Protein AF-A0A665WHT4-F1 (afdb_monomer)

Solvent-accessible surface area (backbone atoms only — not comparable to full-atom values): 26003 Å² total; per-residue (Å²): 134,84,77,99,67,79,66,64,44,34,15,38,37,31,36,55,84,55,24,42,38,36,54,53,29,36,43,75,69,62,29,48,39,32,32,28,50,95,49,68,68,47,39,48,63,42,37,78,73,70,33,46,71,47,99,35,46,19,57,27,22,62,71,22,56,36,34,41,33,38,43,93,36,52,70,51,49,50,40,48,38,71,34,98,56,4,23,72,77,37,49,44,70,70,20,39,38,35,36,36,31,70,48,54,36,69,54,47,40,53,49,28,62,56,30,45,76,58,45,21,46,46,28,28,32,20,66,43,65,58,47,72,18,22,67,68,28,48,16,35,32,29,28,4,25,57,75,91,50,43,64,72,48,44,68,59,50,53,46,29,14,71,39,78,42,84,51,51,51,56,20,34,5,29,49,53,50,50,53,53,50,51,54,49,51,54,45,38,52,55,39,49,53,52,51,54,51,41,45,76,73,72,44,56,64,53,62,51,43,51,51,31,56,76,42,94,72,48,44,66,32,49,70,74,46,44,72,54,60,78,57,50,81,99,35,28,35,57,50,88,52,50,89,47,90,47,67,70,62,52,49,53,52,52,52,54,46,62,76,55,47,87,70,66,63,70,78,47,72,85,79,51,82,85,58,51,77,62,56,50,51,54,46,47,50,70,73,57,71,66,74,69,92,54,61,67,62,56,49,50,50,54,52,49,52,51,51,50,50,53,51,51,49,52,50,52,51,53,35,63,77,64,73,57,60,71,67,58,59,51,52,54,51,52,51,54,49,51,60,75,74,65,70,76,83,79,86,85,75,88,81,83,90,77,87,88,86,89,85,88,81,89,80,91,88,84,88,84,90,82,89,82,83,89,79,89,87,85,89,86,90,89,87,90,86,84,90,84,84,89,80,91,86,87,78,90,80,89,81,83,88,84,87,86,80,85,79,86,80,82,87,79,86,82,81,83,77,82,89,75,89,75,83,88,81,92,79,89,81,88,87,89,78,137

Mean predicted aligned error: 18.07 Å

Nearest PDB structures (foldseek):
  2gf2-assembly1_A  TM=9.333E-01  e=9.240E-42  Homo sapiens
  1vpd-assembly1_A  TM=9.493E-01  e=4.230E-26  Salmonella enterica subsp. enterica serovar Typhimurium
  5xvh-assembly1_A-2  TM=9.057E-01  e=2.982E-26  Pyrobaculum calidifontis JCM 11548
  3pef-assembly2_G  TM=9.143E-01  e=1.315E-24  Geobacter metallireducens
  3pdu-assembly1_A  TM=9.213E-01  e=2.646E-24  Geobacter sulfurreducens

Secondary structure (DSSP, 8-state):
-----S---EEEE--TTTHHHHHHHHHHTT--EEEE-S-HHHHHHHHTTTPEE-S-HHHHHHH-SEEEE--SSHHHHHHHHHSTT-GGGTPPTT-EEEE-S---HHHHHHHHHHHHHTT-EEEE--EESHHHHHHTT-EEEEEES-HHHHHHHHHHHTTTEEEEEEEESTTHHHHHHHHHHHHHHHHHHHHHHHHHHHHHTT--HHHHHHHHHTSTT--HHHHTS-SSTTSSSSSGGGTTTTTS--HHHHHHHHHHHHHHGGGTTGGGTTT-SSSHHHHHHHHHHHHHSSSS--HHHHHHHHHHHHHHHHHHHHHHHHHHHTT--HHHHHHHHHHHHHHHH--PPPP-PPPPP---------------------------------------------------PPPPPPPPPPPPPP----------------

Foldseek 3Di:
DDDPPDQAEEEEEDQPLQRVLLQLLCVVVPHAYEYEYPDVVSQVVSVVSPHHYDHALCVSQQRGLEYEYADQELVVVCCQDPNPRHNLVNHAAAREYEYQYQYFLVSQVVSQVSQVVRNYFYKYWHWDDASVLQNVLAIATEIAGDPVCLVVVVVSSSSRHPHYDYQYHRSSRSVVVLVVLVVVVLLLVVLVVQLVVCVVVVDDSLVSLVVCCVDPNDDCCSPPAPCDAPNDPPHCNVVVNPSHCDLVNSLVSLVSVVVVCVPVPPVCPPPPPPVPPVVVVSCCCSPPVRPDDCPVVVVVVVVVVVVVVVVLVVVVVVCVVVVDDPPVNVVVVVVVVCVVPPDDDDDDDDDDDDDDDDDDDDDDDDDDDDDDDDDDDDDDDDDDDDDDDDDDDDDDDDDDDDDDDDDDDDDDDDDDDDDDDDDDDDDDDDDDDD

Sequence (434 aa):
MRSMASKTPVGFVGLGNMGSPMAKNLLKNGYPVIATDVFPESCKELQETGAQVVDSPAEVAEKADRIITMLPSSPNVKEVYTGPNGILKKVKKGTLLIDSSTIDPAVSKEMAIAAEKMGAVFMDAPVSGGVGAANMAKLTFMVGGVEEEYHAAQELLTCMGANVVYCGQVGTGQAAKICNNMLLAIGMIGTAETMNLGIRLGLDPKLLAKILNMSSGRCWSSDTYNPVPGVMEGVPSANNYQGGFGTTLMAKVLSLINMLICFCIELTEQKVKEVIPHLFCIRLSVYYFLPLGVDTYLLQFYQGLRNLIHMLLNILISSLIKGAHIFYALLLFLSVFRILVWHKPLPLTPRHPSLWVPSPTRSSESCAPVATLTRTSHLSSNSYVRRKDSERGGSTADCDFVIHTPQPHTPVPLIPLCSGETKALLSGTDPRTN

Structure (mmCIF, N/CA/C/O backbone):
data_AF-A0A665WHT4-F1
#
_entry.id   AF-A0A665WHT4-F1
#
loop_
_atom_site.group_PDB
_atom_site.id
_atom_site.type_symbol
_atom_site.label_atom_id
_atom_site.label_alt_id
_atom_site.label_comp_id
_atom_site.label_asym_id
_atom_site.label_entity_id
_atom_site.label_seq_id
_atom_site.pdbx_PDB_ins_code
_atom_site.Cartn_x
_atom_site.Cartn_y
_atom_site.Cartn_z
_atom_site.occupancy
_atom_site.B_iso_or_equiv
_atom_site.auth_seq_id
_atom_site.auth_comp_id
_atom_site.auth_asym_id
_atom_site.auth_atom_id
_atom_site.pdbx_PDB_model_num
ATOM 1 N N . MET A 1 1 ? -23.128 -11.433 10.195 1.00 41.31 1 MET A N 1
ATOM 2 C CA . MET A 1 1 ? -23.153 -10.332 9.204 1.00 41.31 1 MET A CA 1
ATOM 3 C C . MET A 1 1 ? -23.229 -9.003 9.935 1.00 41.31 1 MET A C 1
ATOM 5 O O . MET A 1 1 ? -24.019 -8.894 10.866 1.00 41.31 1 MET A O 1
ATOM 9 N N . ARG A 1 2 ? -22.413 -8.020 9.539 1.00 51.44 2 ARG A N 1
ATOM 10 C CA . ARG A 1 2 ? -22.506 -6.630 10.020 1.00 51.44 2 ARG A CA 1
ATOM 11 C C . ARG A 1 2 ? -23.643 -5.924 9.251 1.00 51.44 2 ARG A C 1
ATOM 13 O O . ARG A 1 2 ? -23.875 -6.254 8.092 1.00 51.44 2 ARG A O 1
ATOM 20 N N . SER A 1 3 ? -24.383 -5.016 9.889 1.00 39.59 3 SER A N 1
ATOM 21 C CA . SER A 1 3 ? -25.526 -4.332 9.254 1.00 39.59 3 SER A CA 1
ATOM 22 C C . SER A 1 3 ? -25.063 -3.199 8.330 1.00 39.59 3 SER A C 1
ATOM 24 O O . SER A 1 3 ? -24.211 -2.408 8.727 1.00 39.59 3 SER A O 1
ATOM 26 N N . MET A 1 4 ? -25.654 -3.073 7.136 1.00 45.88 4 MET A N 1
ATOM 27 C CA . MET A 1 4 ? -25.395 -1.962 6.202 1.00 45.88 4 MET A CA 1
ATOM 28 C C . MET A 1 4 ? -26.154 -0.685 6.617 1.00 45.88 4 MET A C 1
ATOM 30 O O . MET A 1 4 ? -26.998 -0.180 5.879 1.00 45.88 4 MET A O 1
ATOM 34 N N . ALA A 1 5 ? -25.882 -0.175 7.820 1.00 43.62 5 ALA A N 1
ATOM 35 C CA . ALA A 1 5 ? -26.559 0.985 8.396 1.00 43.62 5 ALA A CA 1
ATOM 36 C C . ALA A 1 5 ? -25.552 2.015 8.933 1.00 43.62 5 ALA A C 1
ATOM 38 O O . ALA A 1 5 ? -24.875 1.771 9.928 1.00 43.62 5 ALA A O 1
ATOM 39 N N . SER A 1 6 ? -25.526 3.193 8.295 1.00 56.97 6 SER A N 1
ATOM 40 C CA . SER A 1 6 ? -24.549 4.279 8.491 1.00 56.97 6 SER A CA 1
ATOM 41 C C . SER A 1 6 ? -23.102 3.929 8.108 1.00 56.97 6 SER A C 1
ATOM 43 O O . SER A 1 6 ? -22.608 2.831 8.354 1.00 56.97 6 SER A O 1
ATOM 45 N N . LYS A 1 7 ? -22.386 4.892 7.517 1.00 79.44 7 LYS A N 1
ATOM 46 C CA . LYS A 1 7 ? -20.945 4.763 7.259 1.00 79.44 7 LYS A CA 1
ATOM 47 C C . LYS A 1 7 ? -20.186 5.092 8.539 1.00 79.44 7 LYS A C 1
ATOM 49 O O . LYS A 1 7 ? -19.908 6.250 8.836 1.00 79.44 7 LYS A O 1
ATOM 54 N N . THR A 1 8 ? -19.902 4.051 9.318 1.00 88.88 8 THR A N 1
ATOM 55 C CA . THR A 1 8 ? -19.119 4.139 10.558 1.00 88.88 8 THR A CA 1
ATOM 56 C C . THR A 1 8 ? -17.727 4.729 10.301 1.00 88.88 8 THR A C 1
ATOM 58 O O . THR A 1 8 ? -17.172 4.474 9.227 1.00 88.88 8 THR A O 1
ATOM 61 N N . PRO A 1 9 ? -17.122 5.440 11.271 1.00 95.19 9 PRO A N 1
ATOM 62 C CA . PRO A 1 9 ? -15.768 5.960 11.125 1.00 95.19 9 PRO A CA 1
ATOM 63 C C . PRO A 1 9 ? -14.744 4.867 10.798 1.00 95.19 9 PRO A C 1
ATOM 65 O O . PRO A 1 9 ? -14.739 3.800 11.419 1.00 95.19 9 PRO A O 1
ATOM 68 N N . VAL A 1 10 ? -13.872 5.152 9.833 1.00 98.19 10 VAL A N 1
ATOM 69 C CA . VAL A 1 10 ? -12.761 4.288 9.425 1.00 98.19 10 VAL A CA 1
ATOM 70 C C . VAL A 1 10 ? -11.460 4.868 9.967 1.00 98.19 10 VAL A C 1
ATOM 72 O O . VAL A 1 10 ? -11.139 6.035 9.746 1.00 98.19 10 VAL A O 1
ATOM 75 N N . GLY A 1 11 ? -10.709 4.041 10.684 1.00 98.62 11 GLY A N 1
ATOM 76 C CA . GLY A 1 11 ? -9.385 4.369 11.182 1.00 98.62 11 GLY A CA 1
ATOM 77 C C . GLY A 1 11 ? -8.333 4.275 10.081 1.00 98.62 11 GLY A C 1
ATOM 78 O O . GLY A 1 11 ? -8.368 3.334 9.288 1.00 98.62 11 GLY A O 1
ATOM 79 N N . PHE A 1 12 ? -7.376 5.201 10.039 1.00 98.81 12 PHE A N 1
ATOM 80 C CA . PHE A 1 12 ? -6.271 5.157 9.077 1.00 98.81 12 PHE A CA 1
ATOM 81 C C . PHE A 1 12 ? -4.930 5.515 9.733 1.00 98.81 12 PHE A C 1
ATOM 83 O O . PHE A 1 12 ? -4.786 6.596 10.299 1.00 98.81 12 PHE A O 1
ATOM 90 N N . VAL A 1 13 ? -3.935 4.628 9.652 1.00 98.75 13 VAL A N 1
ATOM 91 C CA . VAL A 1 13 ? -2.595 4.866 10.219 1.00 98.75 13 VAL A CA 1
ATOM 92 C C . VAL A 1 13 ? -1.529 4.764 9.133 1.00 98.75 13 VAL A C 1
ATOM 94 O O . VAL A 1 13 ? -1.385 3.720 8.493 1.00 98.75 13 VAL A O 1
ATOM 97 N N . GLY A 1 14 ? -0.761 5.839 8.953 1.00 98.25 14 GLY A N 1
ATOM 98 C CA . GLY A 1 14 ? 0.201 5.981 7.858 1.00 98.25 14 GLY A CA 1
ATOM 99 C C . GLY A 1 14 ? -0.382 6.790 6.699 1.00 98.25 14 GLY A C 1
ATOM 100 O O . GLY A 1 14 ? -1.218 6.293 5.952 1.00 98.25 14 GLY A O 1
ATOM 101 N N . LEU A 1 15 ? 0.063 8.036 6.535 1.00 97.69 15 LEU A N 1
ATOM 102 C CA . LEU A 1 15 ? -0.468 9.045 5.610 1.00 97.69 15 LEU A CA 1
ATOM 103 C C . LEU A 1 15 ? 0.541 9.510 4.547 1.00 97.69 15 LEU A C 1
ATOM 105 O O . LEU A 1 15 ? 0.250 10.437 3.797 1.00 97.69 15 LEU A O 1
ATOM 109 N N . GLY A 1 16 ? 1.688 8.839 4.408 1.00 94.12 16 GLY A N 1
ATOM 110 C CA . GLY A 1 16 ? 2.627 9.079 3.302 1.00 94.12 16 GLY A CA 1
ATOM 111 C C . GLY A 1 16 ? 2.043 8.778 1.907 1.00 94.12 16 GLY A C 1
ATOM 112 O O . GLY A 1 16 ? 0.859 8.483 1.759 1.00 94.12 16 GLY A O 1
ATOM 113 N N . ASN A 1 17 ? 2.894 8.780 0.871 1.00 91.88 17 ASN A N 1
ATOM 114 C CA . ASN A 1 17 ? 2.547 8.780 -0.569 1.00 91.88 17 ASN A CA 1
ATOM 115 C C . ASN A 1 17 ? 1.418 7.835 -1.049 1.00 91.88 17 ASN A C 1
ATOM 117 O O . ASN A 1 17 ? 0.812 8.100 -2.083 1.00 91.88 17 ASN A O 1
ATOM 121 N N . MET A 1 18 ? 1.158 6.722 -0.356 1.00 94.94 18 MET A N 1
ATOM 122 C CA . MET A 1 18 ? 0.030 5.822 -0.647 1.00 94.94 18 MET A CA 1
ATOM 123 C C . MET A 1 18 ? -1.160 6.024 0.306 1.00 94.94 18 MET A C 1
ATOM 125 O O . MET A 1 18 ? -2.305 5.908 -0.117 1.00 94.94 18 MET A O 1
ATOM 129 N N . GLY A 1 19 ? -0.896 6.333 1.578 1.00 97.31 19 GLY A N 1
ATOM 130 C CA . GLY A 1 19 ? -1.892 6.437 2.642 1.00 97.31 19 GLY A CA 1
ATOM 131 C C . GLY A 1 19 ? -2.782 7.676 2.543 1.00 97.31 19 GLY A C 1
ATOM 132 O O . GLY A 1 19 ? -4.001 7.532 2.554 1.00 97.31 19 GLY A O 1
ATOM 133 N N . SER A 1 20 ? -2.207 8.874 2.351 1.00 96.94 20 SER A N 1
ATOM 134 C CA . SER A 1 20 ? -2.980 10.116 2.143 1.00 96.94 20 SER A CA 1
ATOM 135 C C . SER A 1 20 ? -4.025 9.979 1.017 1.00 96.94 20 SER A C 1
ATOM 137 O O . SER A 1 20 ? -5.212 10.184 1.288 1.00 96.94 20 SER A O 1
ATOM 139 N N . PRO A 1 21 ? -3.682 9.555 -0.220 1.00 97.62 21 PRO A N 1
ATOM 140 C CA . PRO A 1 21 ? -4.686 9.414 -1.275 1.00 97.62 21 PRO A CA 1
ATOM 141 C C . PRO A 1 21 ? -5.692 8.277 -1.033 1.00 97.62 21 PRO A C 1
ATOM 143 O O . PRO A 1 21 ? -6.858 8.425 -1.400 1.00 97.62 21 PRO A O 1
ATOM 146 N N . MET A 1 22 ? -5.293 7.182 -0.373 1.00 98.44 22 MET A N 1
ATOM 147 C CA . MET A 1 22 ? -6.218 6.128 0.068 1.00 98.44 22 MET A CA 1
ATOM 148 C C . MET A 1 22 ? -7.264 6.679 1.055 1.00 98.44 22 MET A C 1
ATOM 150 O O . MET A 1 22 ? -8.465 6.573 0.799 1.00 98.44 22 MET A O 1
ATOM 154 N N . ALA A 1 23 ? -6.828 7.367 2.114 1.00 98.38 23 ALA A N 1
ATOM 155 C CA . ALA A 1 23 ? -7.702 8.011 3.094 1.00 98.38 23 ALA A CA 1
ATOM 156 C C . ALA A 1 23 ? -8.627 9.070 2.458 1.00 98.38 23 ALA A C 1
ATOM 158 O O . ALA A 1 23 ? -9.831 9.091 2.724 1.00 98.38 23 ALA A O 1
ATOM 159 N N . LYS A 1 24 ? -8.110 9.892 1.533 1.00 98.25 24 LYS A N 1
ATOM 160 C CA . LYS A 1 24 ? -8.918 10.868 0.776 1.00 98.25 24 LYS A CA 1
ATOM 161 C C . LYS A 1 24 ? -10.000 10.212 -0.081 1.00 98.25 24 LYS A C 1
ATOM 163 O O . LYS A 1 24 ? -11.053 10.811 -0.282 1.00 98.25 24 LYS A O 1
ATOM 168 N N . ASN A 1 25 ? -9.793 8.994 -0.578 1.00 98.31 25 ASN A N 1
ATOM 169 C CA . ASN A 1 25 ? -10.828 8.285 -1.334 1.00 98.31 25 ASN A CA 1
ATOM 170 C C . ASN A 1 25 ? -11.925 7.694 -0.437 1.00 98.31 25 ASN A C 1
ATOM 172 O O . ASN A 1 25 ? -13.079 7.657 -0.861 1.00 98.31 25 ASN A O 1
ATOM 176 N N . LEU A 1 26 ? -11.616 7.320 0.809 1.00 97.94 26 LEU A N 1
ATOM 177 C CA . LEU A 1 26 ? -12.635 6.961 1.805 1.00 97.94 26 LEU A CA 1
ATOM 178 C C . LEU A 1 26 ? -13.527 8.170 2.141 1.00 97.94 26 LEU A C 1
ATOM 180 O O . LEU A 1 26 ? -14.752 8.043 2.102 1.00 97.94 26 LEU A O 1
ATOM 184 N N . LEU A 1 27 ? -12.926 9.353 2.341 1.00 97.25 27 LEU A N 1
ATOM 185 C CA . LEU A 1 27 ? -13.649 10.622 2.526 1.00 97.25 27 LEU A CA 1
ATOM 186 C C . LEU A 1 27 ? -14.551 10.960 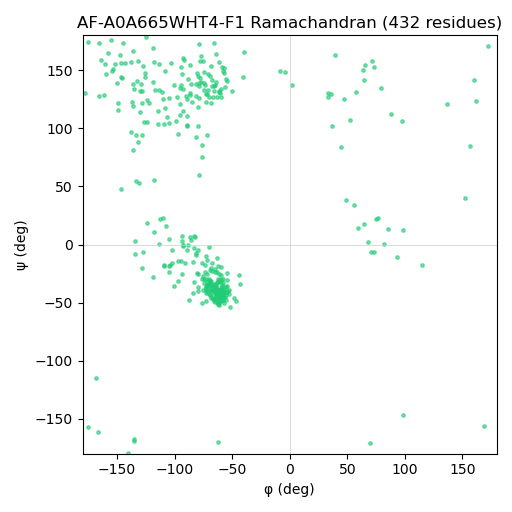1.325 1.00 97.25 27 LEU A C 1
ATOM 188 O O . LEU A 1 27 ? -15.736 11.227 1.510 1.00 97.25 27 LEU A O 1
ATOM 192 N N . LYS A 1 28 ? -14.040 10.874 0.083 1.00 96.75 28 LYS A N 1
ATOM 193 C CA . LYS A 1 28 ? -14.849 11.059 -1.148 1.00 96.75 28 LYS A CA 1
ATOM 194 C C . LYS A 1 28 ? -16.023 10.078 -1.240 1.00 96.75 28 LYS A C 1
ATOM 196 O O . LYS A 1 28 ? -17.073 10.427 -1.766 1.00 96.75 28 LYS A O 1
ATOM 201 N N . ASN A 1 29 ? -15.853 8.857 -0.729 1.00 96.06 29 ASN A N 1
ATOM 202 C CA . ASN A 1 29 ? -16.910 7.848 -0.644 1.00 96.06 29 ASN A CA 1
ATOM 203 C C . ASN A 1 29 ? -17.836 8.037 0.576 1.00 96.06 29 ASN A C 1
ATOM 205 O O . ASN A 1 29 ? -18.699 7.192 0.815 1.00 96.06 29 ASN A O 1
ATOM 209 N N . GLY A 1 30 ? -17.702 9.123 1.341 1.00 95.06 30 GLY A N 1
ATOM 210 C CA . GLY A 1 30 ? -18.584 9.458 2.460 1.00 95.06 30 GLY A CA 1
ATOM 211 C C . GLY A 1 30 ? -18.364 8.624 3.724 1.00 95.06 30 GLY A C 1
ATOM 212 O O . GLY A 1 30 ? -19.286 8.510 4.528 1.00 95.06 30 GLY A O 1
ATOM 213 N N . TYR A 1 31 ? -17.184 8.022 3.905 1.00 96.81 31 TYR A N 1
ATOM 214 C CA . TYR A 1 31 ? -16.775 7.490 5.206 1.00 96.81 31 TYR A CA 1
ATOM 215 C C . TYR A 1 31 ? -16.104 8.598 6.026 1.00 96.81 31 TYR A C 1
ATOM 217 O O . TYR A 1 31 ? -15.158 9.211 5.525 1.00 96.81 31 TYR A O 1
ATOM 225 N N . PRO A 1 32 ? -16.513 8.839 7.284 1.00 97.25 32 PRO A N 1
ATOM 226 C CA . PRO A 1 32 ? -15.716 9.629 8.213 1.00 97.25 32 PRO A CA 1
ATOM 227 C C . PRO A 1 32 ? -14.368 8.931 8.428 1.00 97.25 32 PRO A C 1
ATOM 229 O O . PRO A 1 32 ? -14.339 7.728 8.689 1.00 97.25 32 PRO A O 1
ATOM 232 N N . VAL A 1 33 ? -13.259 9.663 8.331 1.00 98.44 33 VAL A N 1
ATOM 233 C CA . VAL A 1 33 ? -11.914 9.108 8.552 1.00 98.44 33 VAL A CA 1
ATOM 234 C C . VAL A 1 33 ? -11.318 9.678 9.833 1.00 98.44 33 VAL A C 1
ATOM 236 O O . VAL A 1 33 ? -11.328 10.893 10.034 1.00 98.44 33 VAL A O 1
ATOM 239 N N . ILE A 1 34 ? -10.784 8.793 10.677 1.00 98.62 34 ILE A N 1
ATOM 240 C CA . ILE A 1 34 ? -10.031 9.130 11.890 1.00 98.62 34 ILE A CA 1
ATOM 241 C C . ILE A 1 34 ? -8.595 8.656 11.680 1.00 98.62 34 ILE A C 1
ATOM 243 O O . ILE A 1 34 ? -8.360 7.458 11.535 1.00 98.62 34 ILE A O 1
ATOM 247 N N . ALA A 1 35 ? -7.641 9.579 11.618 1.00 98.50 35 ALA A N 1
ATOM 248 C CA . ALA A 1 35 ? -6.310 9.294 11.103 1.00 98.50 35 ALA A CA 1
ATOM 249 C C . ALA A 1 35 ? -5.163 9.788 11.987 1.00 98.50 35 ALA A C 1
ATOM 251 O O . ALA A 1 35 ? -5.312 10.716 12.781 1.00 98.50 35 ALA A O 1
ATOM 252 N N . THR A 1 36 ? -3.999 9.165 11.807 1.00 98.62 36 THR A N 1
ATOM 253 C CA . THR A 1 36 ? -2.747 9.559 12.459 1.00 98.62 36 THR A CA 1
ATOM 254 C C . THR A 1 36 ? -1.529 9.125 11.632 1.00 98.62 36 THR A C 1
ATOM 256 O O . THR A 1 36 ? -1.559 8.116 10.919 1.00 98.62 36 THR A O 1
ATOM 259 N N . ASP A 1 37 ? -0.453 9.895 11.731 1.00 98.38 37 ASP A N 1
ATOM 260 C CA . ASP A 1 37 ? 0.875 9.623 11.186 1.00 98.38 37 ASP A CA 1
ATOM 261 C C . ASP A 1 37 ? 1.928 10.239 12.125 1.00 98.38 37 ASP A C 1
ATOM 263 O O . ASP A 1 37 ? 1.613 11.094 12.953 1.00 98.38 37 ASP A O 1
ATOM 267 N N . VAL A 1 38 ? 3.183 9.809 12.001 1.00 96.50 38 VAL A N 1
ATOM 268 C CA . VAL A 1 38 ? 4.322 10.369 12.742 1.00 96.50 38 VAL A CA 1
ATOM 269 C C . VAL A 1 38 ? 4.795 11.721 12.185 1.00 96.50 38 VAL A C 1
ATOM 271 O O . VAL A 1 38 ? 5.523 12.428 12.876 1.00 96.50 38 VAL A O 1
ATOM 274 N N . PHE A 1 39 ? 4.388 12.080 10.962 1.00 95.25 39 PHE A N 1
ATOM 275 C CA . PHE A 1 39 ? 4.673 13.346 10.283 1.00 95.25 39 PHE A CA 1
ATOM 276 C C . PHE A 1 39 ? 3.481 14.322 10.412 1.00 95.25 39 PHE A C 1
ATOM 278 O O . PHE A 1 39 ? 2.453 14.130 9.747 1.00 95.25 39 PHE A O 1
ATOM 285 N N . PRO A 1 40 ? 3.573 15.384 11.246 1.00 94.75 40 PRO A N 1
ATOM 286 C CA . PRO A 1 40 ? 2.467 16.320 11.485 1.00 94.75 40 PRO A CA 1
ATOM 287 C C . PRO A 1 40 ? 1.948 17.018 10.221 1.00 94.75 40 PRO A C 1
ATOM 289 O O . PRO A 1 40 ? 0.764 17.347 10.132 1.00 94.75 40 PRO A O 1
ATOM 292 N N . GLU A 1 41 ? 2.808 17.223 9.224 1.00 95.38 41 GLU A N 1
ATOM 293 C CA . GLU A 1 41 ? 2.459 17.788 7.924 1.00 95.38 41 GLU A CA 1
ATOM 294 C C . GLU A 1 41 ? 1.480 16.899 7.139 1.00 95.38 41 GLU A C 1
ATOM 296 O O . GLU A 1 41 ? 0.508 17.412 6.583 1.00 95.38 41 GLU A O 1
ATOM 301 N N . SER A 1 42 ? 1.658 15.572 7.165 1.00 95.00 42 SER A N 1
ATOM 302 C CA . SER A 1 42 ? 0.753 14.619 6.505 1.00 95.00 42 SER A CA 1
ATOM 303 C C . SER A 1 42 ? -0.598 14.530 7.219 1.00 95.00 42 SER A C 1
ATOM 305 O O . SER A 1 42 ? -1.640 14.425 6.570 1.00 95.00 42 SER A O 1
ATOM 307 N N . CYS A 1 43 ? -0.599 14.647 8.551 1.00 96.88 43 CYS A N 1
ATOM 308 C CA . CYS A 1 43 ? -1.823 14.796 9.337 1.00 96.88 43 CYS A CA 1
ATOM 309 C C . CYS A 1 43 ? -2.586 16.078 8.964 1.00 96.88 43 CYS A C 1
ATOM 311 O O . CYS A 1 43 ? -3.784 16.013 8.684 1.00 96.88 43 CYS A O 1
ATOM 313 N N . LYS A 1 44 ? -1.903 17.230 8.900 1.00 95.94 44 LYS A N 1
ATOM 314 C CA . LYS A 1 44 ? -2.512 18.523 8.542 1.00 95.94 44 LYS A CA 1
ATOM 315 C C . LYS A 1 44 ? -3.123 18.508 7.137 1.00 95.94 44 LYS A C 1
ATOM 317 O O . LYS A 1 44 ? -4.264 18.928 6.971 1.00 95.94 44 LYS A O 1
ATOM 322 N N . GLU A 1 45 ? -2.404 17.975 6.148 1.00 94.00 45 GLU A N 1
ATOM 323 C CA . GLU A 1 45 ? -2.882 17.864 4.760 1.00 94.00 45 GLU A CA 1
ATOM 324 C C . GLU A 1 45 ? -4.175 17.031 4.648 1.00 94.00 45 GLU A C 1
ATOM 326 O O . GLU A 1 45 ? -5.047 17.330 3.829 1.00 94.00 45 GLU A O 1
ATOM 331 N N . LEU A 1 46 ? -4.332 15.988 5.473 1.00 96.12 46 LEU A N 1
ATOM 332 C CA . LEU A 1 46 ? -5.562 15.196 5.504 1.00 96.12 46 LEU A CA 1
ATOM 333 C C . LEU A 1 46 ? -6.678 15.880 6.315 1.00 96.12 46 LEU A C 1
ATOM 335 O O . LEU A 1 46 ? -7.844 15.819 5.914 1.00 96.12 46 LEU A O 1
ATOM 339 N N . GLN A 1 47 ? -6.342 16.570 7.409 1.00 96.56 47 GLN A N 1
ATOM 340 C CA . GLN A 1 47 ? -7.300 17.344 8.208 1.00 96.56 47 GLN A CA 1
ATOM 341 C C . GLN A 1 47 ? -7.992 18.427 7.369 1.00 96.56 47 GLN A C 1
ATOM 343 O O . GLN A 1 47 ? -9.209 18.583 7.442 1.00 96.56 47 GLN A O 1
ATOM 348 N N . GLU A 1 48 ? -7.243 19.104 6.494 1.00 95.69 48 GLU A N 1
ATOM 349 C CA . GLU A 1 48 ? -7.769 20.081 5.528 1.00 95.69 48 GLU A CA 1
ATOM 350 C C . GLU A 1 48 ? -8.750 19.470 4.508 1.00 95.69 48 GLU A C 1
ATOM 352 O O . GLU A 1 48 ? -9.552 20.192 3.920 1.00 95.69 48 GLU A O 1
ATOM 357 N N . THR A 1 49 ? -8.753 18.141 4.336 1.00 93.69 49 THR A N 1
ATOM 358 C CA . THR A 1 49 ? -9.752 17.416 3.524 1.00 93.69 49 THR A CA 1
ATOM 359 C C . THR A 1 49 ? -10.950 16.879 4.318 1.00 93.69 49 THR A C 1
ATOM 361 O O . THR A 1 49 ? -11.821 16.236 3.735 1.00 93.69 49 THR A O 1
ATOM 364 N N . GLY A 1 50 ? -11.032 17.155 5.626 1.00 94.75 50 GLY A N 1
ATOM 365 C CA . GLY A 1 50 ? -12.168 16.789 6.481 1.00 94.75 50 GLY A CA 1
ATOM 366 C C . GLY A 1 50 ? -11.995 15.513 7.315 1.00 94.75 50 GLY A C 1
ATOM 367 O O . GLY A 1 50 ? -12.975 15.035 7.885 1.00 94.75 50 GLY A O 1
ATOM 368 N N . ALA A 1 51 ? -10.784 14.954 7.418 1.00 97.12 51 ALA A N 1
ATOM 369 C CA . ALA A 1 51 ? -10.507 13.894 8.392 1.00 97.12 51 ALA A CA 1
ATOM 370 C C . ALA A 1 51 ? -10.398 14.443 9.824 1.00 97.12 51 ALA A C 1
ATOM 372 O O . ALA A 1 51 ? -9.886 15.541 10.052 1.00 97.12 51 ALA A O 1
ATOM 373 N N . GLN A 1 52 ? -10.783 13.629 10.806 1.00 98.00 52 GLN A N 1
ATOM 374 C CA . GLN A 1 52 ? -10.372 13.837 12.190 1.00 98.00 52 GLN A CA 1
ATOM 375 C C . GLN A 1 52 ? -8.936 13.326 12.364 1.00 98.00 52 GLN A C 1
ATOM 377 O O . GLN A 1 52 ? -8.656 12.166 12.075 1.00 98.00 52 GLN A O 1
ATOM 382 N N . VAL A 1 53 ? -8.036 14.165 12.873 1.00 98.12 53 VAL A N 1
ATOM 383 C CA . VAL A 1 53 ? -6.684 13.750 13.287 1.00 98.12 53 VAL A CA 1
ATOM 384 C C . VAL A 1 53 ? -6.676 13.412 14.779 1.00 98.12 53 VAL A C 1
ATOM 386 O O . VAL A 1 53 ? -7.423 14.014 15.554 1.00 98.12 53 VAL A O 1
ATOM 389 N N . VAL A 1 54 ? -5.853 12.437 15.170 1.00 98.25 54 VAL A N 1
ATOM 390 C CA . VAL A 1 54 ? -5.592 12.042 16.565 1.00 98.25 54 VAL A CA 1
ATOM 391 C C . VAL A 1 54 ? -4.102 11.765 16.782 1.00 98.25 54 VAL A C 1
ATOM 393 O O . VAL A 1 54 ? -3.386 11.436 15.834 1.00 98.25 54 VAL A O 1
ATOM 396 N N . ASP A 1 55 ? -3.637 11.851 18.027 1.00 96.62 55 ASP A N 1
ATOM 397 C CA . ASP A 1 55 ? -2.200 11.864 18.345 1.00 96.62 55 ASP A CA 1
ATOM 398 C C . ASP A 1 55 ? -1.557 10.463 18.383 1.00 96.62 55 ASP A C 1
ATOM 400 O O . ASP A 1 55 ? -0.339 10.335 18.516 1.00 96.62 55 ASP A O 1
ATOM 404 N N . SER A 1 56 ? -2.352 9.387 18.286 1.00 98.31 56 SER A N 1
ATOM 405 C CA . SER A 1 56 ? -1.848 8.015 18.422 1.00 98.31 56 SER A CA 1
ATOM 406 C C . SER A 1 56 ? -2.665 6.932 17.688 1.00 98.31 56 SER A C 1
ATOM 408 O O . SER A 1 56 ? -3.892 7.037 17.580 1.00 98.31 56 SER A O 1
ATOM 410 N N . PRO A 1 57 ? -2.033 5.818 17.252 1.00 98.62 57 PRO A N 1
ATOM 411 C CA . PRO A 1 57 ? -2.745 4.649 16.719 1.00 98.62 57 PRO A CA 1
ATOM 412 C C . PRO A 1 57 ? -3.727 4.014 17.717 1.00 98.62 57 PRO A C 1
ATOM 414 O O . PRO A 1 57 ? -4.774 3.504 17.317 1.00 98.62 57 PRO A O 1
ATOM 417 N N . ALA A 1 58 ? -3.429 4.078 19.018 1.00 98.62 58 ALA A N 1
ATOM 418 C CA . ALA A 1 58 ? -4.349 3.674 20.077 1.00 98.62 58 ALA A CA 1
ATOM 419 C C . ALA A 1 58 ? -5.652 4.495 20.060 1.00 98.62 58 ALA A C 1
ATOM 421 O O . ALA A 1 58 ? -6.735 3.930 20.183 1.00 98.62 58 ALA A O 1
ATOM 422 N N . GLU A 1 59 ? -5.594 5.813 19.866 1.00 98.50 59 GLU A N 1
ATOM 423 C CA . GLU A 1 59 ? -6.806 6.637 19.757 1.00 98.50 59 GLU A CA 1
ATOM 424 C C . GLU A 1 59 ? -7.600 6.400 18.473 1.00 98.50 59 GLU A C 1
ATOM 426 O O . GLU A 1 59 ? -8.824 6.529 18.490 1.00 98.50 59 GLU A O 1
ATOM 431 N N . VAL A 1 60 ? -6.939 6.030 17.372 1.00 98.62 60 VAL A N 1
ATOM 432 C CA . VAL A 1 60 ? -7.646 5.552 16.175 1.00 98.62 60 VAL A CA 1
ATOM 433 C C . VAL A 1 60 ? -8.463 4.304 16.531 1.00 98.62 60 VAL A C 1
ATOM 435 O O . VAL A 1 60 ? -9.645 4.230 16.200 1.00 98.62 60 VAL A O 1
ATOM 438 N N . ALA A 1 61 ? -7.874 3.365 17.278 1.00 98.31 61 ALA A N 1
ATOM 439 C CA . ALA A 1 61 ? -8.528 2.123 17.696 1.00 98.31 61 ALA A CA 1
ATOM 440 C C . ALA A 1 61 ? -9.642 2.303 18.743 1.00 98.31 61 ALA A C 1
ATOM 442 O O . ALA A 1 61 ? -10.624 1.564 18.752 1.00 98.31 61 ALA A O 1
ATOM 443 N N . GLU A 1 62 ? -9.533 3.327 19.587 1.00 97.69 62 GLU A N 1
ATOM 444 C CA . GLU A 1 62 ? -10.586 3.739 20.519 1.00 97.69 62 GLU A CA 1
ATOM 445 C C . GLU A 1 62 ? -11.827 4.273 19.784 1.00 97.69 62 GLU A C 1
ATOM 447 O O . GLU A 1 62 ? -12.961 4.046 20.209 1.00 97.69 62 GLU A O 1
ATOM 452 N N . LYS A 1 63 ? -11.626 4.960 18.652 1.00 97.50 63 LYS A N 1
ATOM 453 C CA . LYS A 1 63 ? -12.669 5.738 17.965 1.00 97.50 63 LYS A CA 1
ATOM 454 C C . LYS A 1 63 ? -13.229 5.058 16.700 1.00 97.50 63 LYS A C 1
ATOM 456 O O . LYS A 1 63 ? -14.332 5.408 16.291 1.00 97.50 63 LYS A O 1
ATOM 461 N N . ALA A 1 64 ? -12.545 4.065 16.120 1.00 97.19 64 ALA A N 1
ATOM 462 C CA . ALA A 1 64 ? -12.962 3.375 14.890 1.00 97.19 64 ALA A CA 1
ATOM 463 C C . ALA A 1 64 ? -12.888 1.836 14.980 1.00 97.19 64 ALA A C 1
ATOM 465 O O . ALA A 1 64 ? -11.930 1.272 15.503 1.00 97.19 64 ALA A O 1
ATOM 466 N N . ASP A 1 65 ? -13.885 1.153 14.402 1.00 96.00 65 ASP A N 1
ATOM 467 C CA . ASP A 1 65 ? -14.036 -0.317 14.458 1.00 96.00 65 ASP A CA 1
ATOM 468 C C . ASP A 1 65 ? -13.657 -1.032 13.146 1.00 96.00 65 ASP A C 1
ATOM 470 O O . ASP A 1 65 ? -13.780 -2.253 13.015 1.00 96.00 65 ASP A O 1
ATOM 474 N N . ARG A 1 66 ? -13.155 -0.267 12.175 1.00 97.75 66 ARG A N 1
ATOM 475 C CA . ARG A 1 66 ? -12.527 -0.732 10.934 1.00 97.75 66 ARG A CA 1
ATOM 476 C C . ARG A 1 66 ? -11.281 0.130 10.752 1.00 97.75 66 ARG A C 1
ATOM 478 O O . ARG A 1 66 ? -11.425 1.347 10.691 1.00 97.75 66 ARG A O 1
ATOM 485 N N . ILE A 1 67 ? -10.086 -0.451 10.729 1.00 98.75 67 ILE A N 1
ATOM 486 C CA . ILE A 1 67 ? -8.815 0.291 10.747 1.00 98.75 67 ILE A CA 1
ATOM 487 C C . ILE A 1 67 ? -7.916 -0.210 9.624 1.00 98.75 67 ILE A C 1
ATOM 489 O O . ILE A 1 67 ? -7.728 -1.415 9.474 1.00 98.75 67 ILE A O 1
ATOM 493 N N . ILE A 1 68 ? -7.344 0.717 8.861 1.00 98.88 68 ILE A N 1
ATOM 494 C CA . ILE A 1 68 ? -6.426 0.439 7.759 1.00 98.88 68 ILE A CA 1
ATOM 495 C C . ILE A 1 68 ? -5.036 0.967 8.121 1.00 98.88 68 ILE A C 1
ATOM 497 O O . ILE A 1 68 ? -4.902 2.101 8.586 1.00 98.88 68 ILE A O 1
ATOM 501 N N . THR A 1 69 ? -3.996 0.161 7.908 1.00 98.88 69 THR A N 1
ATOM 502 C CA . THR A 1 69 ? -2.598 0.565 8.125 1.00 98.88 69 THR A CA 1
ATOM 503 C C . THR A 1 69 ? -1.805 0.535 6.821 1.00 98.88 69 THR A C 1
ATOM 505 O O . THR A 1 69 ? -1.893 -0.426 6.061 1.00 98.88 69 THR A O 1
ATOM 508 N N . MET A 1 70 ? -1.041 1.595 6.537 1.00 98.38 70 MET A N 1
ATOM 509 C CA . MET A 1 70 ? -0.263 1.734 5.298 1.00 98.38 70 MET A CA 1
ATOM 510 C C . MET A 1 70 ? 1.151 2.257 5.589 1.00 98.38 70 MET A C 1
ATOM 512 O O . MET A 1 70 ? 1.434 3.450 5.489 1.00 98.38 70 MET A O 1
ATOM 516 N N . LEU A 1 71 ? 2.042 1.348 5.995 1.00 97.75 71 LEU A N 1
ATOM 517 C CA . LEU A 1 71 ? 3.280 1.665 6.711 1.00 97.75 71 LEU A CA 1
ATOM 518 C C . LEU A 1 71 ? 4.559 1.252 5.949 1.00 97.75 71 LEU A C 1
ATOM 520 O O . LEU A 1 71 ? 4.529 0.341 5.114 1.00 97.75 71 LEU A O 1
ATOM 524 N N . PRO A 1 72 ? 5.724 1.878 6.234 1.00 92.81 72 PRO A N 1
ATOM 525 C CA . PRO A 1 72 ? 6.935 1.665 5.434 1.00 92.81 72 PRO A CA 1
ATOM 526 C C . PRO A 1 72 ? 7.572 0.274 5.558 1.00 92.81 72 PRO A C 1
ATOM 528 O O . PRO A 1 72 ? 8.187 -0.198 4.597 1.00 92.81 72 PRO A O 1
ATOM 531 N N . SER A 1 73 ? 7.484 -0.401 6.710 1.00 93.56 73 SER A N 1
ATOM 532 C CA . SER A 1 73 ? 8.201 -1.662 6.969 1.00 93.56 73 SER A CA 1
ATOM 533 C C . SER A 1 73 ? 7.582 -2.516 8.084 1.00 93.56 73 SER A C 1
ATOM 535 O O . SER A 1 73 ? 6.791 -2.022 8.884 1.00 93.56 73 SER A O 1
ATOM 537 N N . SER A 1 74 ? 7.973 -3.794 8.166 1.00 96.00 74 SER A N 1
ATOM 538 C CA . SER A 1 74 ? 7.492 -4.733 9.190 1.00 96.00 74 SER A CA 1
ATOM 539 C C . SER A 1 74 ? 7.753 -4.245 10.630 1.00 96.00 74 SER A C 1
ATOM 541 O O . SER A 1 74 ? 6.838 -4.347 11.443 1.00 96.00 74 SER A O 1
ATOM 543 N N . PRO A 1 75 ? 8.919 -3.647 10.967 1.00 97.06 75 PRO A N 1
ATOM 544 C CA . PRO A 1 75 ? 9.109 -2.942 12.239 1.00 97.06 75 PRO A CA 1
ATOM 545 C C . PRO A 1 75 ? 8.085 -1.830 12.516 1.00 97.06 75 PRO A C 1
ATOM 547 O O . PRO A 1 75 ? 7.600 -1.735 13.640 1.00 97.06 75 PRO A O 1
ATOM 550 N N . ASN A 1 76 ? 7.701 -1.028 11.512 1.00 98.12 76 ASN A N 1
ATOM 551 C CA . ASN A 1 76 ? 6.675 0.007 11.701 1.00 98.12 76 ASN A CA 1
ATOM 552 C C . ASN A 1 76 ? 5.298 -0.605 11.982 1.00 98.12 76 ASN A C 1
ATOM 554 O O . ASN A 1 76 ? 4.588 -0.102 12.846 1.00 98.12 76 ASN A O 1
ATOM 558 N N . VAL A 1 77 ? 4.934 -1.698 11.296 1.00 98.50 77 VAL A N 1
ATOM 559 C CA . VAL A 1 77 ? 3.691 -2.438 11.580 1.00 98.50 77 VAL A CA 1
ATOM 560 C C . VAL A 1 77 ? 3.714 -2.984 13.011 1.00 98.50 77 VAL A C 1
ATOM 562 O O . VAL A 1 77 ? 2.767 -2.761 13.760 1.00 98.50 77 VAL A O 1
ATOM 565 N N . LYS A 1 78 ? 4.812 -3.618 13.446 1.00 98.50 78 LYS A N 1
ATOM 566 C CA . LYS A 1 78 ? 4.930 -4.122 14.825 1.00 98.50 78 LYS A CA 1
ATOM 567 C C . LYS A 1 78 ? 4.763 -3.021 15.872 1.00 98.50 78 LYS A C 1
ATOM 569 O O . LYS A 1 78 ? 4.024 -3.229 16.833 1.00 98.50 78 LYS A O 1
ATOM 574 N N . GLU A 1 79 ? 5.393 -1.863 15.686 1.00 98.38 79 GLU A N 1
ATOM 575 C CA . GLU A 1 79 ? 5.249 -0.725 16.603 1.00 98.38 79 GLU A CA 1
ATOM 576 C C . GLU A 1 79 ? 3.813 -0.174 16.607 1.00 98.38 79 GLU A C 1
ATOM 578 O O . GLU A 1 79 ? 3.194 -0.076 17.664 1.00 98.38 79 GLU A O 1
ATOM 583 N N . VAL A 1 80 ? 3.229 0.088 15.431 1.00 98.62 80 VAL A N 1
ATOM 584 C CA . VAL A 1 80 ? 1.860 0.622 15.308 1.00 98.62 80 VAL A CA 1
ATOM 585 C C . VAL A 1 80 ? 0.802 -0.316 15.894 1.00 98.62 80 VAL A C 1
ATOM 587 O O . VAL A 1 80 ? -0.197 0.167 16.423 1.00 98.62 80 VAL A O 1
ATOM 590 N N . TYR A 1 81 ? 0.996 -1.636 15.852 1.00 98.75 81 TYR A N 1
ATOM 591 C CA . TYR A 1 81 ? 0.056 -2.587 16.452 1.00 98.75 81 TYR A CA 1
ATOM 592 C C . TYR A 1 81 ? 0.344 -2.857 17.936 1.00 98.75 81 TYR A C 1
ATOM 594 O O . TYR A 1 81 ? -0.582 -2.809 18.746 1.00 98.75 81 TYR A O 1
ATOM 602 N N . THR A 1 82 ? 1.597 -3.138 18.311 1.00 98.44 82 THR A N 1
ATOM 603 C CA . THR A 1 82 ? 1.950 -3.706 19.631 1.00 98.44 82 THR A CA 1
ATOM 604 C C . THR A 1 82 ? 2.665 -2.746 20.590 1.00 98.44 82 THR A C 1
ATOM 606 O O . THR A 1 82 ? 2.678 -3.008 21.802 1.00 98.44 82 THR A O 1
ATOM 609 N N . GLY A 1 83 ? 3.226 -1.645 20.075 1.00 97.94 83 GLY A N 1
ATOM 610 C CA . GLY A 1 83 ? 4.014 -0.654 20.814 1.00 97.94 83 GLY A CA 1
ATOM 611 C C . GLY A 1 83 ? 3.212 0.124 21.866 1.00 97.94 83 GLY A C 1
ATOM 612 O O . GLY A 1 83 ? 1.994 -0.049 21.958 1.00 97.94 83 GLY A O 1
ATOM 613 N N . PRO A 1 84 ? 3.848 0.971 22.700 1.00 97.19 84 PRO A N 1
ATOM 614 C CA . PRO A 1 84 ? 3.216 1.584 23.876 1.00 97.19 84 PRO A CA 1
ATOM 615 C C . PRO A 1 84 ? 1.915 2.342 23.582 1.00 97.19 84 PRO A C 1
ATOM 617 O O . PRO A 1 84 ? 0.976 2.239 24.365 1.00 97.19 84 PRO A O 1
ATOM 620 N N . ASN A 1 85 ? 1.839 3.006 22.422 1.00 97.25 85 ASN A N 1
ATOM 621 C CA . ASN A 1 85 ? 0.666 3.744 21.935 1.00 97.25 85 ASN A CA 1
ATOM 622 C C . ASN A 1 85 ? -0.006 3.055 20.724 1.00 97.25 85 ASN A C 1
ATOM 624 O O . ASN A 1 85 ? -0.671 3.710 19.919 1.00 97.25 85 ASN A O 1
ATOM 628 N N . GLY A 1 86 ? 0.204 1.746 20.557 1.00 98.31 86 GLY A N 1
ATOM 629 C CA . GLY A 1 86 ? -0.269 0.969 19.412 1.00 98.31 86 GLY A CA 1
ATOM 630 C C . GLY A 1 86 ? -1.763 0.619 19.443 1.00 98.31 86 GLY A C 1
ATOM 631 O O . GLY A 1 86 ? -2.409 0.626 20.492 1.00 98.31 86 GLY A O 1
ATOM 632 N N . ILE A 1 87 ? -2.301 0.249 18.278 1.00 98.75 87 ILE A N 1
ATOM 633 C CA . ILE A 1 87 ? -3.706 -0.131 18.040 1.00 98.75 87 ILE A CA 1
ATOM 634 C C . ILE A 1 87 ? -4.210 -1.119 19.101 1.00 98.75 87 ILE A C 1
ATOM 636 O O . ILE A 1 87 ? -5.253 -0.897 19.718 1.00 98.75 87 ILE A O 1
ATOM 640 N N . LEU A 1 88 ? -3.451 -2.186 19.379 1.00 98.44 88 LEU A N 1
ATOM 641 C CA . LEU A 1 88 ? -3.885 -3.271 20.265 1.00 98.44 88 LEU A CA 1
ATOM 642 C C . LEU A 1 88 ? -3.970 -2.873 21.753 1.00 98.44 88 LEU A C 1
ATOM 644 O O . LEU A 1 88 ? -4.391 -3.688 22.568 1.00 98.44 88 LEU A O 1
ATOM 648 N N . LYS A 1 89 ? -3.613 -1.636 22.130 1.00 98.19 89 LYS A N 1
ATOM 649 C CA . LYS A 1 89 ? -3.808 -1.110 23.496 1.00 98.19 89 LYS A CA 1
ATOM 650 C C . LYS A 1 89 ? -5.236 -0.629 23.764 1.00 98.19 89 LYS A C 1
ATOM 652 O O . LYS A 1 89 ? -5.642 -0.592 24.921 1.00 98.19 89 LYS A O 1
ATOM 657 N N . LYS A 1 90 ? -5.978 -0.251 22.716 1.00 98.25 90 LYS A N 1
ATOM 658 C CA . LYS A 1 90 ? -7.350 0.288 22.805 1.00 98.25 90 LYS A CA 1
ATOM 659 C C . LYS A 1 90 ? -8.338 -0.323 21.796 1.00 98.25 90 LYS A C 1
ATOM 661 O O . LYS A 1 90 ? -9.494 0.087 21.759 1.00 98.25 90 LYS A O 1
ATOM 666 N N . VAL A 1 91 ? -7.900 -1.296 20.992 1.00 98.00 91 VAL A N 1
ATOM 667 C CA . VAL A 1 91 ? -8.745 -2.022 20.030 1.00 98.00 91 VAL A CA 1
ATOM 668 C C . VAL A 1 91 ? -9.972 -2.648 20.703 1.00 98.00 91 VAL A C 1
ATOM 670 O O . VAL A 1 91 ? -9.883 -3.180 21.812 1.00 98.00 91 VAL A O 1
ATOM 673 N N . LYS A 1 92 ? -11.122 -2.604 20.023 1.00 97.25 92 LYS A N 1
ATOM 674 C CA . LYS A 1 92 ? -12.370 -3.195 20.514 1.00 97.25 92 LYS A CA 1
ATOM 675 C C . LYS A 1 92 ? -12.527 -4.631 20.009 1.00 97.25 92 LYS A C 1
ATOM 677 O O . LYS A 1 92 ? -11.961 -5.038 18.993 1.00 97.25 92 LYS A O 1
ATOM 682 N N . LYS A 1 93 ? -13.350 -5.416 20.706 1.00 97.12 93 LYS A N 1
ATOM 683 C CA . LYS A 1 93 ? -13.745 -6.748 20.227 1.00 97.12 93 LYS A CA 1
ATOM 684 C C . LYS A 1 93 ? -14.582 -6.603 18.954 1.00 97.12 93 LYS A C 1
ATOM 686 O O . LYS A 1 93 ? -15.505 -5.795 18.914 1.00 97.12 93 LYS A O 1
ATOM 691 N N . GLY A 1 94 ? -14.255 -7.378 17.926 1.00 95.75 94 GLY A N 1
ATOM 692 C CA . GLY A 1 94 ? -14.868 -7.298 16.600 1.00 95.75 94 GLY A CA 1
ATOM 693 C C . GLY A 1 94 ? -14.311 -6.198 15.687 1.00 95.75 94 GLY A C 1
ATOM 694 O O . GLY A 1 94 ? -14.770 -6.098 14.544 1.00 95.75 94 GLY A O 1
ATOM 695 N N . THR A 1 95 ? -13.329 -5.394 16.122 1.00 97.94 95 THR A N 1
ATOM 696 C CA . THR A 1 95 ? -12.637 -4.454 15.225 1.00 97.94 95 THR A CA 1
ATOM 697 C C . THR A 1 95 ? -11.973 -5.220 14.075 1.00 97.94 95 THR A C 1
ATOM 699 O O . THR A 1 95 ? -11.314 -6.236 14.303 1.00 97.94 95 THR A O 1
ATOM 702 N N . LEU A 1 96 ? -12.146 -4.732 12.844 1.00 98.31 96 LEU A N 1
ATOM 703 C CA . LEU A 1 96 ? -11.482 -5.259 11.650 1.00 98.31 96 LEU A CA 1
ATOM 704 C C . LEU A 1 96 ? -10.211 -4.447 11.363 1.00 98.31 96 LEU A C 1
ATOM 706 O O . LEU A 1 96 ? -10.288 -3.237 11.160 1.00 98.31 96 LEU A O 1
ATOM 710 N N . LEU A 1 97 ? -9.057 -5.109 11.345 1.00 98.81 97 LEU A N 1
ATOM 711 C CA . LEU A 1 97 ? -7.734 -4.530 11.114 1.00 98.81 97 LEU A CA 1
ATOM 712 C C . LEU A 1 97 ? -7.215 -4.985 9.746 1.00 98.81 97 LEU A C 1
ATOM 714 O O . LEU A 1 97 ? -7.169 -6.184 9.475 1.00 98.81 97 LEU A O 1
ATOM 718 N N . ILE A 1 98 ? -6.839 -4.041 8.884 1.00 98.81 98 ILE A N 1
ATOM 719 C CA . ILE A 1 98 ? -6.450 -4.302 7.494 1.00 98.81 98 ILE A CA 1
ATOM 720 C C . ILE A 1 98 ? -5.076 -3.678 7.224 1.00 98.81 98 ILE A C 1
ATOM 722 O O . ILE A 1 98 ? -4.962 -2.463 7.060 1.00 98.81 98 ILE A O 1
ATOM 726 N N . ASP A 1 99 ? -4.026 -4.495 7.148 1.00 98.81 99 ASP A N 1
ATOM 727 C CA . ASP A 1 99 ? -2.680 -4.009 6.836 1.00 98.81 99 ASP A CA 1
ATOM 728 C C . ASP A 1 99 ? -2.411 -4.006 5.327 1.00 98.81 99 ASP A C 1
ATOM 730 O O . ASP A 1 99 ? -2.126 -5.037 4.719 1.00 98.81 99 ASP A O 1
ATOM 734 N N . SER A 1 100 ? -2.482 -2.824 4.714 1.00 98.62 100 SER A N 1
ATOM 735 C CA . SER A 1 100 ? -2.158 -2.594 3.300 1.00 98.62 100 SER A CA 1
ATOM 736 C C . SER A 1 100 ? -0.660 -2.398 3.032 1.00 98.62 100 SER A C 1
ATOM 738 O O . SER A 1 100 ? -0.242 -2.282 1.873 1.00 98.62 100 SER A O 1
ATOM 740 N N . SER A 1 101 ? 0.164 -2.386 4.083 1.00 97.81 101 SER A N 1
ATOM 741 C CA . SER A 1 101 ? 1.626 -2.366 3.989 1.00 97.81 101 SER A CA 1
ATOM 742 C C . SER A 1 101 ? 2.156 -3.561 3.183 1.00 97.81 101 SER A C 1
ATOM 744 O O . SER A 1 101 ? 1.562 -4.633 3.170 1.00 97.81 101 SER A O 1
ATOM 746 N N . THR A 1 102 ? 3.317 -3.423 2.534 1.00 95.12 102 THR A N 1
ATOM 747 C CA . THR A 1 102 ? 4.060 -4.586 2.002 1.00 95.12 102 THR A CA 1
ATOM 748 C C . THR A 1 102 ? 5.106 -5.015 3.027 1.00 95.12 102 THR A C 1
ATOM 750 O O . THR A 1 102 ? 6.061 -4.268 3.265 1.00 95.12 102 THR A O 1
ATOM 753 N N . ILE A 1 103 ? 4.935 -6.180 3.648 1.00 95.25 103 ILE A N 1
ATOM 754 C CA . ILE A 1 103 ? 5.758 -6.674 4.764 1.00 95.25 103 ILE A CA 1
ATOM 755 C C . ILE A 1 103 ? 6.041 -8.178 4.648 1.00 95.25 103 ILE A C 1
ATOM 757 O O . ILE A 1 103 ? 5.647 -8.835 3.689 1.00 95.25 103 ILE A O 1
ATOM 761 N N . ASP A 1 104 ? 6.772 -8.713 5.622 1.00 93.19 104 ASP A N 1
ATOM 762 C CA . ASP A 1 104 ? 7.023 -10.147 5.755 1.00 93.19 104 ASP A CA 1
ATOM 763 C C . ASP A 1 104 ? 5.712 -10.906 6.086 1.00 93.19 104 ASP A C 1
ATOM 765 O O . ASP A 1 104 ? 5.052 -10.548 7.071 1.00 93.19 104 ASP A O 1
ATOM 769 N N . PRO A 1 105 ? 5.334 -11.963 5.331 1.00 95.19 105 PRO A N 1
ATOM 770 C CA . PRO A 1 105 ? 4.156 -12.785 5.620 1.00 95.19 105 PRO A CA 1
ATOM 771 C C . PRO A 1 105 ? 4.123 -13.374 7.039 1.00 95.19 105 PRO A C 1
ATOM 773 O O . PRO A 1 105 ? 3.042 -13.572 7.597 1.00 95.19 105 PRO A O 1
ATOM 776 N N . ALA A 1 106 ? 5.282 -13.656 7.644 1.00 95.62 106 ALA A N 1
ATOM 777 C CA . ALA A 1 106 ? 5.367 -14.132 9.022 1.00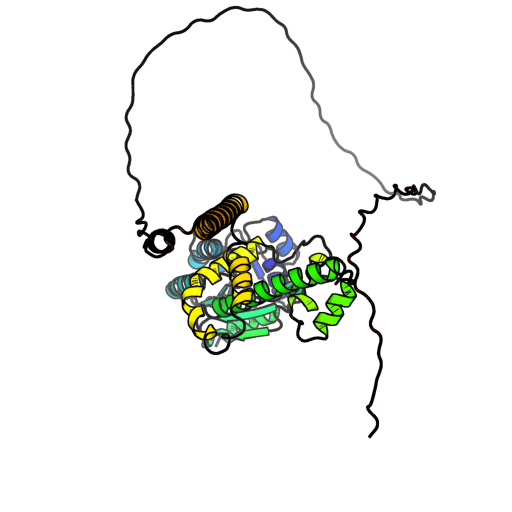 95.62 106 ALA A CA 1
ATOM 778 C C . ALA A 1 106 ? 4.957 -13.043 10.026 1.00 95.62 106 ALA A C 1
ATOM 780 O O . ALA A 1 106 ? 4.303 -13.349 11.021 1.00 95.62 106 ALA A O 1
ATOM 781 N N . VAL A 1 107 ? 5.256 -11.770 9.739 1.00 97.56 107 VAL A N 1
ATOM 782 C CA . VAL A 1 107 ? 4.837 -10.644 10.587 1.00 97.56 107 VAL A CA 1
ATOM 783 C C . VAL A 1 107 ? 3.336 -10.386 10.459 1.00 97.56 107 VAL A C 1
ATOM 785 O O . VAL A 1 107 ? 2.696 -10.143 11.476 1.00 97.56 107 VAL A O 1
ATOM 788 N N . SER A 1 108 ? 2.730 -10.535 9.274 1.00 98.06 108 SER A N 1
ATOM 789 C CA . SER A 1 108 ? 1.260 -10.507 9.146 1.00 98.06 108 SER A CA 1
ATOM 790 C C . SER A 1 108 ? 0.590 -11.582 10.013 1.00 98.06 108 SER A C 1
ATOM 792 O O . SER A 1 108 ? -0.360 -11.290 10.737 1.00 98.06 108 SER A O 1
ATOM 794 N N . LYS A 1 109 ? 1.126 -12.812 10.019 1.00 98.38 109 LYS A N 1
ATOM 795 C CA . LYS A 1 109 ? 0.632 -13.910 10.873 1.00 98.38 109 LYS A CA 1
ATOM 796 C C . LYS A 1 109 ? 0.828 -13.629 12.368 1.00 98.38 109 LYS A C 1
ATOM 798 O O . LYS A 1 109 ? -0.068 -13.893 13.164 1.00 98.38 109 LYS A O 1
ATOM 803 N N . GLU A 1 110 ? 1.964 -13.050 12.752 1.00 98.38 110 GLU A N 1
ATOM 804 C CA . GLU A 1 110 ? 2.242 -12.623 14.129 1.00 98.38 110 GLU A CA 1
ATOM 805 C C . GLU A 1 110 ? 1.255 -11.545 14.611 1.00 98.38 110 GLU A C 1
ATOM 807 O O . GLU A 1 110 ? 0.739 -11.637 15.727 1.00 98.38 110 GLU A O 1
ATOM 812 N N . MET A 1 111 ? 0.941 -10.555 13.765 1.00 98.62 111 MET A N 1
ATOM 813 C CA . MET A 1 111 ? -0.038 -9.510 14.086 1.00 98.62 111 MET A CA 1
ATOM 814 C C . MET A 1 111 ? -1.469 -10.054 14.155 1.00 98.62 111 MET A C 1
ATOM 816 O O . MET A 1 111 ? -2.228 -9.613 15.015 1.00 98.62 111 MET A O 1
ATOM 820 N N . ALA A 1 112 ? -1.826 -11.056 13.345 1.00 98.56 112 ALA A N 1
ATOM 821 C CA . ALA A 1 112 ? -3.113 -11.739 13.470 1.00 98.56 112 ALA A CA 1
ATOM 822 C C . ALA A 1 112 ? -3.264 -12.473 14.810 1.00 98.56 112 ALA A C 1
ATOM 824 O O . ALA A 1 112 ? -4.253 -12.262 15.505 1.00 98.56 112 ALA A O 1
ATOM 825 N N . ILE A 1 113 ? -2.248 -13.233 15.234 1.00 98.50 113 ILE A N 1
ATOM 826 C CA . ILE A 1 113 ? -2.226 -13.900 16.550 1.00 98.50 113 ILE A CA 1
ATOM 827 C C . ILE A 1 113 ? -2.271 -12.874 17.702 1.00 98.50 113 ILE A C 1
ATOM 829 O O . ILE A 1 113 ? -2.782 -13.165 18.786 1.00 98.50 113 ILE A O 1
ATOM 833 N N . ALA A 1 114 ? -1.729 -11.668 17.504 1.00 98.44 114 ALA A N 1
ATOM 834 C CA . ALA A 1 114 ? -1.817 -10.583 18.481 1.00 98.44 114 ALA A CA 1
ATOM 835 C C . ALA A 1 114 ? -3.213 -9.925 18.517 1.00 98.44 114 ALA A C 1
ATOM 837 O O . ALA A 1 114 ? -3.711 -9.626 19.602 1.00 98.44 114 ALA A O 1
ATOM 838 N N . ALA A 1 115 ? -3.860 -9.737 17.363 1.00 98.44 115 ALA A N 1
ATOM 839 C CA . ALA A 1 115 ? -5.211 -9.187 17.247 1.00 98.44 115 ALA A CA 1
ATOM 840 C C . ALA A 1 115 ? -6.287 -10.144 17.792 1.00 98.44 115 ALA A C 1
ATOM 842 O O . ALA A 1 115 ? -7.156 -9.722 18.557 1.00 98.44 115 ALA A O 1
ATOM 843 N N . GLU A 1 116 ? -6.178 -11.437 17.478 1.00 97.88 116 GLU A N 1
ATOM 844 C CA . GLU A 1 116 ? -7.096 -12.492 17.924 1.00 97.88 116 GLU A CA 1
ATOM 845 C C . GLU A 1 116 ? -7.188 -12.556 19.457 1.00 97.88 116 GLU A C 1
ATOM 847 O O . GLU A 1 116 ? -8.281 -12.627 20.018 1.00 97.88 116 GLU A O 1
ATOM 852 N N . LYS A 1 117 ? -6.054 -12.410 20.159 1.00 98.12 117 LYS A N 1
ATOM 853 C CA . LYS A 1 117 ? -5.996 -12.350 21.635 1.00 98.12 117 LYS A CA 1
ATOM 854 C C . LYS A 1 117 ? -6.764 -11.169 22.235 1.00 98.12 117 LYS A C 1
ATOM 856 O O . LYS A 1 117 ? -7.208 -11.258 23.378 1.00 98.12 117 LYS A O 1
ATOM 861 N N . MET A 1 118 ? -6.945 -10.088 21.476 1.00 98.06 118 MET A N 1
ATOM 862 C CA . MET A 1 118 ? -7.777 -8.941 21.861 1.00 98.06 118 MET A CA 1
ATOM 863 C C . MET A 1 118 ? -9.243 -9.099 21.418 1.00 98.06 118 MET A C 1
ATOM 865 O O . MET A 1 118 ? -10.088 -8.275 21.767 1.00 98.06 118 MET A O 1
ATOM 869 N N . GLY A 1 119 ? -9.569 -10.160 20.672 1.00 97.44 119 GLY A N 1
ATOM 870 C CA . GLY A 1 119 ? -10.871 -10.377 20.044 1.00 97.44 119 GLY A CA 1
ATOM 871 C C . GLY A 1 119 ? -11.098 -9.536 18.784 1.00 97.44 119 GLY A C 1
ATOM 872 O O . GLY A 1 119 ? -12.251 -9.277 18.444 1.00 97.44 119 GLY A O 1
ATOM 873 N N . ALA A 1 120 ? -10.032 -9.076 18.124 1.00 98.25 120 ALA A N 1
ATOM 874 C CA . ALA A 1 120 ? -10.076 -8.347 16.856 1.00 98.25 120 ALA A CA 1
ATOM 875 C C . ALA A 1 120 ? -9.687 -9.259 15.676 1.00 98.25 120 ALA A C 1
ATOM 877 O O . ALA A 1 120 ? -8.983 -10.252 15.853 1.00 98.25 120 ALA A O 1
ATOM 878 N N . VAL A 1 121 ? -10.129 -8.910 14.466 1.00 98.06 121 VAL A N 1
ATOM 879 C CA . VAL A 1 121 ? -9.814 -9.641 13.225 1.00 98.06 121 VAL A CA 1
ATOM 880 C C . VAL A 1 121 ? -8.700 -8.910 12.484 1.00 98.06 121 VAL A C 1
ATOM 882 O O . VAL A 1 121 ? -8.745 -7.688 12.375 1.00 98.06 121 VAL A O 1
ATOM 885 N N . PHE A 1 122 ? -7.724 -9.642 11.946 1.00 98.69 122 PHE A N 1
ATOM 886 C CA . PHE A 1 122 ? -6.636 -9.095 11.130 1.00 98.69 122 PHE A CA 1
ATOM 887 C C . PHE A 1 122 ? -6.662 -9.676 9.714 1.00 98.69 122 PHE A C 1
ATOM 889 O O . PHE A 1 122 ? -6.859 -10.878 9.536 1.00 98.69 122 PHE A O 1
ATOM 896 N N . MET A 1 123 ? -6.398 -8.828 8.722 1.00 98.62 123 MET A N 1
ATOM 897 C CA . MET A 1 123 ? -6.199 -9.201 7.322 1.00 98.62 123 MET A CA 1
ATOM 898 C C . MET A 1 123 ? -4.994 -8.443 6.753 1.00 98.62 123 MET A C 1
ATOM 900 O O . MET A 1 123 ? -4.851 -7.244 6.988 1.00 98.62 123 MET A O 1
ATOM 904 N N . ASP A 1 124 ? -4.142 -9.105 5.972 1.00 98.62 124 ASP A N 1
ATOM 905 C CA . ASP A 1 124 ? -3.152 -8.430 5.130 1.00 98.62 124 ASP A CA 1
ATOM 906 C C . ASP A 1 124 ? -3.768 -8.127 3.762 1.00 98.62 124 ASP A C 1
ATOM 908 O O . ASP A 1 124 ? -4.262 -9.022 3.090 1.00 98.62 124 ASP A O 1
ATOM 912 N N . ALA A 1 125 ? -3.736 -6.867 3.333 1.00 98.62 125 ALA A N 1
ATOM 913 C CA . ALA A 1 125 ? -4.292 -6.418 2.057 1.00 98.62 125 ALA A CA 1
ATOM 914 C C . ALA A 1 125 ? -3.310 -5.543 1.248 1.00 98.62 125 ALA A C 1
ATOM 916 O O . ALA A 1 125 ? -3.659 -4.415 0.879 1.00 98.62 125 ALA A O 1
ATOM 917 N N . PRO A 1 126 ? -2.065 -5.991 0.989 1.00 98.31 126 PRO A N 1
ATOM 918 C CA . PRO A 1 126 ? -1.086 -5.221 0.231 1.00 98.31 126 PRO A CA 1
ATOM 919 C C . PRO A 1 126 ? -1.556 -4.811 -1.172 1.00 98.31 126 PRO A C 1
ATOM 921 O O . PRO A 1 126 ? -2.285 -5.528 -1.862 1.00 98.31 126 PRO A O 1
ATOM 924 N N . VAL A 1 127 ? -1.074 -3.643 -1.609 1.00 97.38 127 VAL A N 1
ATOM 925 C CA . VAL A 1 127 ? -1.563 -2.940 -2.807 1.00 97.38 127 VAL A CA 1
ATOM 926 C C . VAL A 1 127 ? -0.599 -2.948 -3.995 1.00 97.38 127 VAL A C 1
ATOM 928 O O . VAL A 1 127 ? 0.623 -2.897 -3.851 1.00 97.38 127 VAL A O 1
ATOM 931 N N . SER A 1 128 ? -1.150 -2.925 -5.209 1.00 93.94 128 SER A N 1
ATOM 932 C CA . SER A 1 128 ? -0.423 -2.715 -6.468 1.00 93.94 128 SER A CA 1
ATOM 933 C C . SER A 1 128 ? -1.042 -1.589 -7.310 1.00 93.94 128 SER A C 1
ATOM 935 O O . SER A 1 128 ? -2.232 -1.307 -7.188 1.00 93.94 128 SER A O 1
ATOM 937 N N . GLY A 1 129 ? -0.225 -0.942 -8.151 1.00 89.38 129 GLY A N 1
ATOM 938 C CA . GLY A 1 129 ? -0.607 0.193 -9.015 1.00 89.38 129 GLY A CA 1
ATOM 939 C C . GLY A 1 129 ? 0.072 1.536 -8.686 1.00 89.38 129 GLY A C 1
ATOM 940 O O . GLY A 1 129 ? 0.119 2.422 -9.536 1.00 89.38 129 GLY A O 1
ATOM 941 N N . GLY A 1 130 ? 0.647 1.689 -7.487 1.00 88.00 130 GLY A N 1
ATOM 942 C CA . GLY A 1 130 ? 1.404 2.886 -7.088 1.00 88.00 130 GLY A CA 1
ATOM 943 C C . GLY A 1 130 ? 0.556 4.152 -6.879 1.00 88.00 130 GLY A C 1
ATOM 944 O O . GLY A 1 130 ? -0.673 4.102 -6.863 1.00 88.00 130 GLY A O 1
ATOM 945 N N . VAL A 1 131 ? 1.226 5.299 -6.711 1.00 89.81 131 VAL A N 1
ATOM 946 C CA . VAL A 1 131 ? 0.603 6.574 -6.293 1.00 89.81 131 VAL A CA 1
ATOM 947 C C . VAL A 1 131 ? -0.461 7.064 -7.285 1.00 89.81 131 VAL A C 1
ATOM 949 O O . VAL A 1 131 ? -1.527 7.512 -6.873 1.00 89.81 131 VAL A O 1
ATOM 952 N N . GLY A 1 132 ? -0.230 6.919 -8.595 1.00 88.31 132 GLY A N 1
ATOM 953 C CA . GLY A 1 132 ? -1.217 7.283 -9.621 1.00 88.31 132 GLY A CA 1
ATOM 954 C C . GLY A 1 132 ? -2.513 6.469 -9.519 1.00 88.31 132 GLY A C 1
ATOM 955 O O . GLY A 1 132 ? -3.607 7.029 -9.586 1.00 88.31 132 GLY A O 1
ATOM 956 N N . ALA A 1 133 ? -2.407 5.160 -9.273 1.00 92.62 133 ALA A N 1
ATOM 957 C CA . ALA A 1 133 ? -3.571 4.313 -9.029 1.00 92.62 133 ALA A CA 1
ATOM 958 C C . ALA A 1 133 ? -4.237 4.620 -7.677 1.00 92.62 133 ALA A C 1
ATOM 960 O O . ALA A 1 133 ? -5.464 4.617 -7.608 1.00 92.62 133 ALA A O 1
ATOM 961 N N . ALA A 1 134 ? -3.466 4.953 -6.634 1.00 95.56 134 ALA A N 1
ATOM 962 C CA . ALA A 1 134 ? -4.007 5.397 -5.347 1.00 95.56 134 ALA A CA 1
ATOM 963 C C . ALA A 1 134 ? -4.836 6.684 -5.501 1.00 95.56 134 ALA A C 1
ATOM 965 O O . ALA A 1 134 ? -5.984 6.722 -5.073 1.00 95.56 134 ALA A O 1
ATOM 966 N N . ASN A 1 135 ? -4.322 7.701 -6.200 1.00 94.38 135 ASN A N 1
ATOM 967 C CA . ASN A 1 135 ? -5.050 8.945 -6.488 1.00 94.38 135 ASN A CA 1
ATOM 968 C C . ASN A 1 135 ? -6.377 8.712 -7.236 1.00 94.38 135 ASN A C 1
ATOM 970 O O . ASN A 1 135 ? -7.361 9.404 -6.975 1.00 94.38 135 ASN A O 1
ATOM 974 N N . MET A 1 136 ? -6.411 7.731 -8.146 1.00 95.62 136 MET A N 1
ATOM 975 C CA . MET A 1 136 ? -7.583 7.391 -8.964 1.00 95.62 136 MET A CA 1
ATOM 976 C C . MET A 1 136 ? -8.552 6.374 -8.331 1.00 95.62 136 MET A C 1
ATOM 978 O O . MET A 1 136 ? -9.527 6.017 -8.988 1.00 95.62 136 MET A O 1
ATOM 982 N N . ALA A 1 137 ? -8.287 5.869 -7.119 1.00 97.38 137 ALA A N 1
ATOM 983 C CA . ALA A 1 137 ? -8.990 4.717 -6.530 1.00 97.38 137 ALA A CA 1
ATOM 984 C C . ALA A 1 137 ? -8.950 3.439 -7.409 1.00 97.38 137 ALA A C 1
ATOM 986 O O . ALA A 1 137 ? -9.892 2.653 -7.449 1.00 97.38 137 ALA A O 1
ATOM 987 N N . LYS A 1 138 ? -7.845 3.225 -8.139 1.00 97.31 138 LYS A N 1
ATOM 988 C CA . LYS A 1 138 ? -7.631 2.111 -9.088 1.00 97.31 138 LYS A CA 1
ATOM 989 C C . LYS A 1 138 ? -6.560 1.110 -8.636 1.00 97.31 138 LYS A C 1
ATOM 991 O O . LYS A 1 138 ? -5.989 0.396 -9.457 1.00 97.31 138 LYS A O 1
ATOM 996 N N . LEU A 1 139 ? -6.264 1.053 -7.337 1.00 97.94 139 LEU A N 1
ATOM 997 C CA . LEU A 1 139 ? -5.367 0.043 -6.770 1.00 97.94 139 LEU A CA 1
ATOM 998 C C . LEU A 1 139 ? -5.896 -1.385 -6.980 1.00 97.94 139 LEU A C 1
ATOM 1000 O O . LEU A 1 139 ? -7.094 -1.614 -7.147 1.00 97.94 139 LEU A O 1
ATOM 1004 N N . THR A 1 140 ? -4.979 -2.349 -6.946 1.00 98.25 140 THR A N 1
ATOM 1005 C CA . THR A 1 140 ? -5.291 -3.779 -6.808 1.00 98.25 140 THR A CA 1
ATOM 1006 C C . THR A 1 140 ? -4.884 -4.241 -5.416 1.00 98.25 140 THR A C 1
ATOM 1008 O O . THR A 1 140 ? -3.698 -4.174 -5.094 1.00 98.25 140 THR A O 1
ATOM 1011 N N . PHE A 1 141 ? -5.846 -4.692 -4.613 1.00 98.69 141 PHE A N 1
ATOM 1012 C CA . PHE A 1 141 ? -5.638 -5.251 -3.274 1.00 98.69 141 PHE A CA 1
ATOM 1013 C C . PHE A 1 141 ? -5.563 -6.782 -3.333 1.00 98.69 141 PHE A C 1
ATOM 1015 O O . PHE A 1 141 ? -6.397 -7.421 -3.978 1.00 98.69 141 PHE A O 1
ATOM 1022 N N . MET A 1 142 ? -4.579 -7.357 -2.643 1.00 98.56 142 MET A N 1
ATOM 1023 C CA . MET A 1 142 ? -4.335 -8.802 -2.545 1.00 98.56 142 MET A CA 1
ATOM 1024 C C . MET A 1 142 ? -4.568 -9.214 -1.089 1.00 98.56 142 MET A C 1
ATOM 1026 O O . MET A 1 142 ? -3.751 -8.874 -0.241 1.00 98.56 142 MET A O 1
ATOM 1030 N N . VAL A 1 143 ? -5.701 -9.849 -0.778 1.00 98.69 143 VAL A N 1
ATOM 1031 C CA . VAL A 1 143 ? -6.236 -9.942 0.592 1.00 98.69 143 VAL A CA 1
ATOM 1032 C C . VAL A 1 143 ? -6.065 -11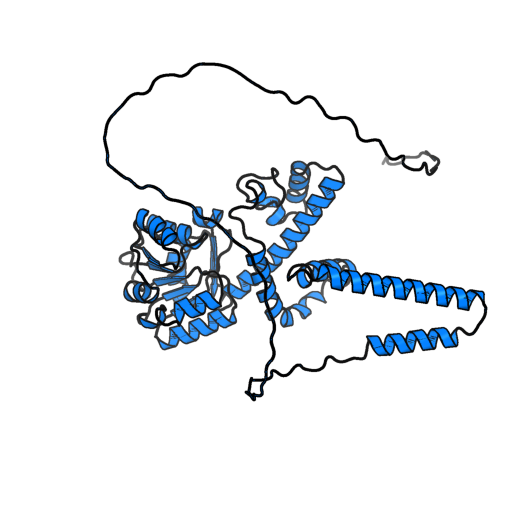.343 1.182 1.00 98.69 143 VAL A C 1
ATOM 1034 O O . VAL A 1 143 ? -6.762 -12.272 0.775 1.00 98.69 143 VAL A O 1
ATOM 1037 N N . GLY A 1 144 ? -5.179 -11.486 2.167 1.00 98.56 144 GLY A N 1
ATOM 1038 C CA . GLY A 1 144 ? -5.089 -12.644 3.056 1.00 98.56 144 GLY A CA 1
ATOM 1039 C C . GLY A 1 144 ? -5.880 -12.421 4.352 1.00 98.56 144 GLY A C 1
ATOM 1040 O O . GLY A 1 144 ? -5.829 -11.341 4.939 1.00 98.56 144 GLY A O 1
ATOM 1041 N N . GLY A 1 145 ? -6.628 -13.419 4.822 1.00 97.62 145 GLY A N 1
ATOM 1042 C CA . GLY A 1 145 ? -7.392 -13.319 6.068 1.00 97.62 145 GLY A CA 1
ATOM 1043 C C . GLY A 1 145 ? -8.385 -14.454 6.309 1.00 97.62 145 GLY A C 1
ATOM 1044 O O . GLY A 1 145 ? -8.218 -15.559 5.804 1.00 97.62 145 GLY A O 1
ATOM 1045 N N . VAL A 1 146 ? -9.402 -14.166 7.123 1.00 95.44 146 VAL A N 1
ATOM 1046 C CA . VAL A 1 146 ? -10.562 -15.037 7.382 1.00 95.44 146 VAL A CA 1
ATOM 1047 C C . VAL A 1 146 ? -11.626 -14.767 6.311 1.00 95.44 146 VAL A C 1
ATOM 1049 O O . VAL A 1 146 ? -11.946 -13.606 6.048 1.00 95.44 146 VAL A O 1
ATOM 1052 N N . GLU A 1 147 ? -12.161 -15.813 5.679 1.00 95.69 147 GLU A N 1
ATOM 1053 C CA . GLU A 1 147 ? -13.031 -15.688 4.497 1.00 95.69 147 GLU A CA 1
ATOM 1054 C C . GLU A 1 147 ? -14.368 -15.013 4.828 1.00 95.69 147 GLU A C 1
ATOM 1056 O O . GLU A 1 147 ? -14.848 -14.154 4.092 1.00 95.69 147 GLU A O 1
ATOM 1061 N N . GLU A 1 148 ? -14.925 -15.317 5.997 1.00 95.88 148 GLU A N 1
ATOM 1062 C CA . GLU A 1 148 ? -16.198 -14.796 6.495 1.00 95.88 148 GLU A CA 1
ATOM 1063 C C . GLU A 1 148 ? -16.192 -13.268 6.699 1.00 95.88 148 GLU A C 1
ATOM 1065 O O . GLU A 1 148 ? -17.245 -12.628 6.644 1.00 95.88 148 GLU A O 1
ATOM 1070 N N . GLU A 1 149 ? -15.014 -12.667 6.895 1.00 95.12 149 GLU A N 1
ATOM 1071 C CA . GLU A 1 149 ? -14.826 -11.216 7.033 1.00 95.12 149 GLU A CA 1
ATOM 1072 C C . GLU A 1 149 ? -14.282 -10.561 5.745 1.00 95.12 149 GLU A C 1
ATOM 1074 O O . GLU A 1 149 ? -14.237 -9.331 5.660 1.00 95.12 149 GLU A O 1
ATOM 1079 N N . TYR A 1 150 ? -13.951 -11.334 4.696 1.00 97.06 150 TYR A N 1
ATOM 1080 C CA . TYR A 1 150 ? -13.438 -10.800 3.425 1.00 97.06 150 TYR A CA 1
ATOM 1081 C C . TYR A 1 150 ? -14.373 -9.759 2.803 1.00 97.06 150 TYR A C 1
ATOM 1083 O O . TYR A 1 150 ? -13.912 -8.693 2.397 1.00 97.06 150 TYR A O 1
ATOM 1091 N N . HIS A 1 151 ? -15.688 -9.997 2.794 1.00 96.06 151 HIS A N 1
ATOM 1092 C CA . HIS A 1 151 ? -16.652 -9.018 2.278 1.00 96.06 151 HIS A CA 1
ATOM 1093 C C . HIS A 1 151 ? -16.672 -7.708 3.089 1.00 96.06 151 HIS A C 1
ATOM 1095 O O . HIS A 1 151 ? -16.845 -6.634 2.512 1.00 96.06 151 HIS A O 1
ATOM 1101 N N . ALA A 1 152 ? -16.426 -7.767 4.405 1.00 94.50 152 ALA A N 1
ATOM 1102 C CA . ALA A 1 152 ? -16.328 -6.580 5.257 1.00 94.50 152 ALA A CA 1
ATOM 1103 C C . ALA A 1 152 ? -15.018 -5.797 5.033 1.00 94.50 152 ALA A C 1
ATOM 1105 O O . ALA A 1 152 ? -14.979 -4.589 5.279 1.00 94.50 152 ALA A O 1
ATOM 1106 N N . ALA A 1 153 ? -13.965 -6.444 4.524 1.00 96.25 153 ALA A N 1
ATOM 1107 C CA . ALA A 1 153 ? -12.787 -5.757 3.999 1.00 96.25 153 ALA A CA 1
ATOM 1108 C C . ALA A 1 153 ? -13.083 -5.160 2.610 1.00 96.25 153 ALA A C 1
ATOM 1110 O O . ALA A 1 153 ? -12.881 -3.968 2.382 1.00 96.25 153 ALA A O 1
ATOM 1111 N N . GLN A 1 154 ? -13.628 -5.976 1.701 1.00 97.19 154 GLN A N 1
ATOM 1112 C CA . GLN A 1 154 ? -13.920 -5.648 0.303 1.00 97.19 154 GLN A CA 1
ATOM 1113 C C . GLN A 1 154 ? -14.751 -4.363 0.151 1.00 97.19 154 GLN A C 1
ATOM 1115 O O . GLN A 1 154 ? -14.416 -3.521 -0.678 1.00 97.19 154 GLN A O 1
ATOM 1120 N N . GLU A 1 155 ? -15.769 -4.170 0.994 1.00 95.38 155 GLU A N 1
ATOM 1121 C CA . GLU A 1 155 ? -16.599 -2.956 1.059 1.00 95.38 155 GLU A CA 1
ATOM 1122 C C . GLU A 1 155 ? -15.783 -1.654 1.207 1.00 95.38 155 GLU A C 1
ATOM 1124 O O . GLU A 1 155 ? -16.112 -0.649 0.577 1.00 95.38 155 GLU A O 1
ATOM 1129 N N . LEU A 1 156 ? -14.705 -1.663 2.004 1.00 96.06 156 LEU A N 1
ATOM 1130 C CA . LEU A 1 156 ? -13.804 -0.513 2.154 1.00 96.06 156 LEU A CA 1
ATOM 1131 C C . LEU A 1 156 ? -12.751 -0.457 1.047 1.00 96.06 156 LEU A C 1
ATOM 1133 O O . LEU A 1 156 ? -12.434 0.619 0.540 1.00 96.06 156 LEU A O 1
ATOM 1137 N N . LEU A 1 157 ? -12.183 -1.606 0.678 1.00 98.19 157 LEU A N 1
ATOM 1138 C CA . LEU A 1 157 ? -11.069 -1.662 -0.268 1.00 98.19 157 LEU A CA 1
ATOM 1139 C C . LEU A 1 157 ? -11.497 -1.255 -1.687 1.00 98.19 157 LEU A C 1
ATOM 1141 O O . LEU A 1 157 ? -10.749 -0.553 -2.367 1.00 98.19 157 LEU A O 1
ATOM 1145 N N . THR A 1 158 ? -12.731 -1.568 -2.095 1.00 97.75 158 THR A N 1
ATOM 1146 C CA . THR A 1 158 ? -13.319 -1.114 -3.369 1.00 97.75 158 THR A CA 1
ATOM 1147 C C . THR A 1 158 ? -13.505 0.413 -3.436 1.00 97.75 158 THR A C 1
ATOM 1149 O O . THR A 1 158 ? -13.507 0.984 -4.522 1.00 97.75 158 THR A O 1
ATOM 1152 N N . CYS A 1 159 ? -13.562 1.130 -2.306 1.00 97.56 159 CYS A N 1
ATOM 1153 C CA . CYS A 1 159 ? -13.556 2.602 -2.311 1.00 97.56 159 CYS A CA 1
ATOM 1154 C C . CYS A 1 159 ? -12.183 3.211 -2.654 1.00 97.56 159 CYS A C 1
ATOM 1156 O O . CYS A 1 159 ? -12.083 4.421 -2.858 1.00 97.56 159 CYS A O 1
ATOM 1158 N N . MET A 1 160 ? -11.125 2.395 -2.710 1.00 97.94 160 MET A N 1
ATOM 1159 C CA . MET A 1 160 ? -9.742 2.808 -2.983 1.00 97.94 160 MET A CA 1
ATOM 1160 C C . MET A 1 160 ? -9.092 2.013 -4.132 1.00 97.94 160 MET A C 1
ATOM 1162 O O . MET A 1 160 ? -7.960 2.314 -4.524 1.00 97.94 160 MET A O 1
ATOM 1166 N N . GLY A 1 161 ? -9.770 0.989 -4.656 1.00 97.56 161 GLY A N 1
ATOM 1167 C CA . GLY A 1 161 ? -9.218 0.030 -5.605 1.00 97.56 161 GLY A CA 1
ATOM 1168 C C . GLY A 1 161 ? -10.226 -0.460 -6.635 1.00 97.56 161 GLY A C 1
ATOM 1169 O O . GLY A 1 161 ? -11.386 -0.704 -6.323 1.00 97.56 161 GLY A O 1
ATOM 1170 N N . ALA A 1 162 ? -9.743 -0.662 -7.861 1.00 97.38 162 ALA A N 1
ATOM 1171 C CA . ALA A 1 162 ? -10.524 -1.239 -8.952 1.00 97.38 162 ALA A CA 1
ATOM 1172 C C . ALA A 1 162 ? -10.607 -2.770 -8.859 1.00 97.38 162 ALA A C 1
ATOM 1174 O O . ALA A 1 162 ? -11.552 -3.362 -9.368 1.00 97.38 162 ALA A O 1
ATOM 1175 N N . ASN A 1 163 ? -9.627 -3.406 -8.205 1.00 97.75 163 ASN A N 1
ATOM 1176 C CA . ASN A 1 163 ? -9.599 -4.847 -7.981 1.00 97.75 163 ASN A CA 1
ATOM 1177 C C . ASN A 1 163 ? -9.365 -5.131 -6.494 1.00 97.75 163 ASN A C 1
ATOM 1179 O O . ASN A 1 163 ? -8.426 -4.601 -5.895 1.00 97.75 163 ASN A O 1
ATOM 1183 N N . VAL A 1 164 ? -10.166 -6.026 -5.924 1.00 98.25 164 VAL A N 1
ATOM 1184 C CA . VAL A 1 164 ? -9.942 -6.618 -4.602 1.00 98.25 164 VAL A CA 1
ATOM 1185 C C . VAL A 1 164 ? -10.041 -8.125 -4.786 1.00 98.25 164 VAL A C 1
ATOM 1187 O O . VAL A 1 164 ? -11.046 -8.613 -5.302 1.00 98.25 164 VAL A O 1
ATOM 1190 N N . VAL A 1 165 ? -8.973 -8.843 -4.443 1.00 98.12 165 VAL A N 1
ATOM 1191 C CA . VAL A 1 165 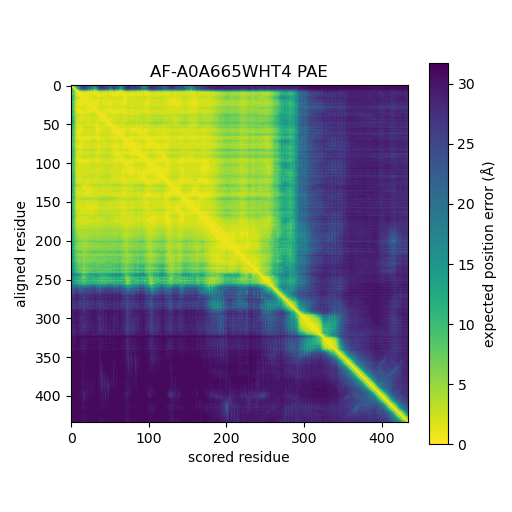? -8.828 -10.280 -4.702 1.00 98.12 165 VAL A CA 1
ATOM 1192 C C . VAL A 1 165 ? -8.560 -10.991 -3.384 1.00 98.12 165 VAL A C 1
ATOM 1194 O O . VAL A 1 165 ? -7.600 -10.650 -2.696 1.00 98.12 165 VAL A O 1
ATOM 1197 N N . TYR A 1 166 ? -9.378 -11.984 -3.040 1.00 98.50 166 TYR A N 1
ATOM 1198 C CA . TYR A 1 166 ? -9.097 -12.875 -1.916 1.00 98.50 166 TYR A CA 1
ATOM 1199 C C . TYR A 1 166 ? -7.982 -13.859 -2.290 1.00 98.50 166 TYR A C 1
ATOM 1201 O O . TYR A 1 166 ? -8.001 -14.459 -3.365 1.00 98.50 166 TYR A O 1
ATOM 1209 N N . CYS A 1 167 ? -7.000 -14.013 -1.406 1.00 97.88 167 CYS A N 1
ATOM 1210 C CA . CYS A 1 167 ? -5.818 -14.849 -1.602 1.00 97.88 167 CYS A CA 1
ATOM 1211 C C . CYS A 1 167 ? -5.775 -16.055 -0.644 1.00 97.88 167 CYS A C 1
ATOM 1213 O O . CYS A 1 167 ? -4.804 -16.812 -0.670 1.00 97.88 167 CYS A O 1
ATOM 1215 N N . GLY A 1 168 ? -6.772 -16.236 0.228 1.00 97.81 168 GLY A N 1
ATOM 1216 C CA . GLY A 1 168 ? -6.782 -17.256 1.284 1.00 97.81 168 GLY A CA 1
ATOM 1217 C C . GLY A 1 168 ? -6.362 -16.707 2.653 1.00 97.81 168 GLY A C 1
ATOM 1218 O O . GLY A 1 168 ? -6.627 -15.554 2.971 1.00 97.81 168 GLY A O 1
ATOM 1219 N N . GLN A 1 169 ? -5.703 -17.536 3.467 1.00 97.81 169 GLN A N 1
ATOM 1220 C CA . GLN A 1 169 ? -5.348 -17.235 4.865 1.00 97.81 169 GLN A CA 1
ATOM 1221 C C . GLN A 1 169 ? -4.356 -16.065 5.040 1.00 97.81 169 GLN A C 1
ATOM 1223 O O . GLN A 1 169 ? -3.641 -15.690 4.115 1.00 97.81 169 GLN A O 1
ATOM 1228 N N . VAL A 1 170 ? -4.239 -15.527 6.263 1.00 98.25 170 VAL A N 1
ATOM 1229 C CA . VAL A 1 170 ? -3.291 -14.440 6.588 1.00 98.25 170 VAL A CA 1
ATOM 1230 C C . VAL A 1 170 ? -1.866 -14.751 6.100 1.00 98.25 170 VAL A C 1
ATOM 1232 O O . VAL A 1 170 ? -1.309 -15.823 6.353 1.00 98.25 170 VAL A O 1
ATOM 1235 N N . GLY A 1 171 ? -1.258 -13.779 5.427 1.00 97.06 171 GLY A N 1
ATOM 1236 C CA . GLY A 1 171 ? 0.066 -13.815 4.818 1.00 97.06 171 GLY A CA 1
ATOM 1237 C C . GLY A 1 171 ? 0.069 -14.222 3.341 1.00 97.06 171 GLY A C 1
ATOM 1238 O O . GLY A 1 171 ? 1.106 -14.078 2.690 1.00 97.06 171 GLY A O 1
ATOM 1239 N N . THR A 1 172 ? -1.040 -14.716 2.775 1.00 97.44 172 THR A N 1
ATOM 1240 C CA . THR A 1 172 ? -1.102 -15.020 1.333 1.00 97.44 172 THR A CA 1
ATOM 1241 C C . THR A 1 172 ? -1.232 -13.767 0.470 1.00 97.44 172 THR A C 1
ATOM 1243 O O . THR A 1 172 ? -0.727 -13.769 -0.653 1.00 97.44 172 THR A O 1
ATOM 1246 N N . GLY A 1 173 ? -1.812 -12.679 0.991 1.00 97.94 173 GLY A N 1
ATOM 1247 C CA . GLY A 1 173 ? -1.806 -11.367 0.344 1.00 97.94 173 GLY A CA 1
ATOM 1248 C C . GLY A 1 173 ? -0.379 -10.840 0.190 1.00 97.94 173 GLY A C 1
ATOM 1249 O O . GLY A 1 173 ? 0.045 -10.493 -0.916 1.00 97.94 173 GLY A O 1
ATOM 1250 N N . GLN A 1 174 ? 0.413 -10.885 1.268 1.00 97.25 174 GLN A N 1
ATOM 1251 C CA . GLN A 1 174 ? 1.850 -10.581 1.226 1.00 97.25 174 GLN A CA 1
ATOM 1252 C C . GLN A 1 174 ? 2.603 -11.504 0.261 1.00 97.25 174 GLN A C 1
ATOM 1254 O O . GLN A 1 174 ? 3.382 -11.012 -0.552 1.00 97.25 174 GLN A O 1
ATOM 1259 N N . ALA A 1 175 ? 2.352 -12.818 0.279 1.00 94.31 175 ALA A N 1
ATOM 1260 C CA . ALA A 1 175 ? 2.998 -13.750 -0.648 1.00 94.31 175 ALA A CA 1
ATOM 1261 C C . ALA A 1 175 ? 2.688 -13.416 -2.123 1.00 94.31 175 ALA A C 1
ATOM 1263 O O . ALA A 1 175 ? 3.607 -13.300 -2.937 1.00 94.31 175 ALA A O 1
ATOM 1264 N N . ALA A 1 176 ? 1.418 -13.170 -2.462 1.00 95.56 176 ALA A N 1
ATOM 1265 C CA . ALA A 1 176 ? 1.001 -12.747 -3.799 1.00 95.56 176 ALA A CA 1
ATOM 1266 C C . ALA A 1 176 ? 1.657 -11.416 -4.209 1.00 95.56 176 ALA A C 1
ATOM 1268 O O . ALA A 1 176 ? 2.178 -11.290 -5.323 1.00 95.56 176 ALA A O 1
ATOM 1269 N N . LYS A 1 177 ? 1.716 -10.440 -3.291 1.00 95.25 177 LYS A N 1
ATOM 1270 C CA . LYS A 1 177 ? 2.373 -9.149 -3.525 1.00 95.25 177 LYS A CA 1
ATOM 1271 C C . LYS A 1 177 ? 3.874 -9.287 -3.764 1.00 95.25 177 LYS A C 1
ATOM 1273 O O . LYS A 1 177 ? 4.423 -8.610 -4.638 1.00 95.25 177 LYS A O 1
ATOM 1278 N N . ILE A 1 178 ? 4.534 -10.150 -3.000 1.00 89.88 178 ILE A N 1
ATOM 1279 C CA . ILE A 1 178 ? 5.963 -10.430 -3.108 1.00 89.88 178 ILE A CA 1
ATOM 1280 C C . ILE A 1 178 ? 6.273 -11.072 -4.469 1.00 89.88 178 ILE A C 1
ATOM 1282 O O . ILE A 1 178 ? 7.145 -10.573 -5.181 1.00 89.88 178 ILE A O 1
ATOM 1286 N N . CYS A 1 179 ? 5.497 -12.072 -4.901 1.00 89.25 179 CYS A N 1
ATOM 1287 C CA . CYS A 1 179 ? 5.619 -12.673 -6.235 1.00 89.25 179 CYS A CA 1
ATOM 1288 C C . CYS A 1 179 ? 5.384 -11.653 -7.368 1.00 89.25 179 CYS A C 1
ATOM 1290 O O . CYS A 1 179 ? 6.183 -11.576 -8.304 1.00 89.25 179 CYS A O 1
ATOM 1292 N N . ASN A 1 180 ? 4.347 -10.811 -7.263 1.00 92.69 180 ASN A N 1
ATOM 1293 C CA . ASN A 1 180 ? 4.098 -9.703 -8.197 1.00 92.69 180 ASN A CA 1
ATOM 1294 C C . ASN A 1 180 ? 5.316 -8.767 -8.304 1.00 92.69 180 ASN A C 1
ATOM 1296 O O . ASN A 1 180 ? 5.735 -8.396 -9.400 1.00 92.69 180 ASN A O 1
ATOM 1300 N N . ASN A 1 181 ? 5.887 -8.368 -7.165 1.00 87.31 181 ASN A N 1
ATOM 1301 C CA . ASN A 1 181 ? 7.014 -7.440 -7.139 1.00 87.31 181 ASN A CA 1
ATOM 1302 C C . ASN A 1 181 ? 8.333 -8.080 -7.606 1.00 87.31 181 ASN A C 1
ATOM 1304 O O . ASN A 1 181 ? 9.150 -7.378 -8.197 1.00 87.31 181 ASN A O 1
ATOM 1308 N N . MET A 1 182 ? 8.528 -9.390 -7.415 1.00 85.31 182 MET A N 1
ATOM 1309 C CA . MET A 1 182 ? 9.657 -10.129 -7.991 1.00 85.31 182 MET A CA 1
ATOM 1310 C C . MET A 1 182 ? 9.635 -10.061 -9.523 1.00 85.31 182 MET A C 1
ATOM 1312 O O . MET A 1 182 ? 10.638 -9.711 -10.147 1.00 85.31 182 MET A O 1
ATOM 1316 N N . LEU A 1 183 ? 8.477 -10.343 -10.129 1.00 87.50 183 LEU A N 1
ATOM 1317 C CA . LEU A 1 183 ? 8.305 -10.286 -11.581 1.00 87.50 183 LEU A CA 1
ATOM 1318 C C . LEU A 1 183 ? 8.463 -8.852 -12.116 1.00 87.50 183 LEU A C 1
ATOM 1320 O O . LEU A 1 183 ? 9.117 -8.648 -13.139 1.00 87.50 183 LEU A O 1
ATOM 1324 N N . LEU A 1 184 ? 7.941 -7.856 -11.390 1.00 87.88 184 LEU A N 1
ATOM 1325 C CA . LEU A 1 184 ? 8.148 -6.436 -11.690 1.00 87.88 184 LEU A CA 1
ATOM 1326 C C . LEU A 1 184 ? 9.636 -6.049 -11.679 1.00 87.88 184 LEU A C 1
ATOM 1328 O O . LEU A 1 184 ? 10.078 -5.345 -12.583 1.00 87.88 184 LEU A O 1
ATOM 1332 N N . ALA A 1 185 ? 10.415 -6.506 -10.692 1.00 82.06 185 ALA A N 1
ATOM 1333 C CA . ALA A 1 185 ? 11.846 -6.215 -10.604 1.00 82.06 185 ALA A CA 1
ATOM 1334 C C . ALA A 1 185 ? 12.610 -6.757 -11.822 1.00 82.06 185 ALA A C 1
ATOM 1336 O O . ALA A 1 185 ? 13.349 -6.015 -12.470 1.00 82.06 185 ALA A O 1
ATOM 1337 N N . ILE A 1 186 ? 12.369 -8.024 -12.175 1.00 83.88 186 ILE A N 1
ATOM 1338 C CA . ILE A 1 186 ? 12.985 -8.685 -13.335 1.00 83.88 186 ILE A CA 1
ATOM 1339 C C . ILE A 1 186 ? 12.593 -7.964 -14.635 1.00 83.88 186 ILE A C 1
ATOM 1341 O O . ILE A 1 186 ? 13.463 -7.623 -15.436 1.00 83.88 186 ILE A O 1
ATOM 1345 N N . GLY A 1 187 ? 11.302 -7.665 -14.823 1.00 89.56 187 GLY A N 1
ATOM 1346 C CA . GLY A 1 187 ? 10.810 -6.945 -16.001 1.00 89.56 187 GLY A CA 1
ATOM 1347 C C . GLY A 1 187 ? 11.338 -5.511 -16.106 1.00 89.56 187 GLY A C 1
ATOM 1348 O O . GLY A 1 187 ? 11.620 -5.039 -17.206 1.00 89.56 187 GLY A O 1
ATOM 1349 N N . MET A 1 188 ? 11.519 -4.814 -14.980 1.00 86.94 188 MET A N 1
ATOM 1350 C CA . MET A 1 188 ? 12.094 -3.464 -14.947 1.00 86.94 188 MET A CA 1
ATOM 1351 C C . MET A 1 188 ? 13.576 -3.460 -15.336 1.00 86.94 188 MET A C 1
ATOM 1353 O O . MET A 1 188 ? 13.971 -2.658 -16.179 1.00 86.94 188 MET A O 1
ATOM 1357 N N . ILE A 1 189 ? 14.375 -4.381 -14.785 1.00 83.25 189 ILE A N 1
ATOM 1358 C CA . ILE A 1 189 ? 15.799 -4.531 -15.131 1.00 83.25 189 ILE A CA 1
ATOM 1359 C C . ILE A 1 189 ? 15.944 -4.891 -16.615 1.00 83.25 189 ILE A C 1
ATOM 1361 O O . ILE A 1 189 ? 16.625 -4.179 -17.349 1.00 83.25 189 ILE A O 1
ATOM 1365 N N . GLY A 1 190 ? 15.218 -5.911 -17.090 1.00 87.50 190 GLY A N 1
ATOM 1366 C CA . GLY A 1 190 ? 15.246 -6.317 -18.499 1.00 87.50 190 GLY A CA 1
ATOM 1367 C C . GLY A 1 190 ? 14.807 -5.206 -19.461 1.00 87.50 190 GLY A C 1
ATOM 1368 O O . GLY A 1 190 ? 15.425 -5.027 -20.511 1.00 87.50 190 GLY A O 1
ATOM 1369 N N . THR A 1 191 ? 13.801 -4.403 -19.088 1.00 92.88 191 THR A N 1
ATOM 1370 C CA . THR A 1 191 ? 13.393 -3.222 -19.871 1.00 92.88 191 THR A CA 1
ATOM 1371 C C . THR A 1 191 ? 14.495 -2.164 -19.883 1.00 92.88 191 THR A C 1
ATOM 1373 O O . THR A 1 191 ? 14.847 -1.669 -20.951 1.00 92.88 191 THR A O 1
ATOM 1376 N N . ALA A 1 192 ? 15.067 -1.820 -18.727 1.00 89.12 192 ALA A N 1
ATOM 1377 C CA . ALA A 1 192 ? 16.104 -0.796 -18.624 1.00 89.12 192 ALA A CA 1
ATOM 1378 C C . ALA A 1 192 ? 17.379 -1.173 -19.399 1.00 89.12 192 ALA A C 1
ATOM 1380 O O . ALA A 1 192 ? 17.931 -0.331 -20.107 1.00 89.12 192 ALA A O 1
ATOM 1381 N N . GLU A 1 193 ? 17.824 -2.429 -19.324 1.00 88.06 193 GLU A N 1
ATOM 1382 C CA . GLU A 1 193 ? 18.968 -2.934 -20.094 1.00 88.06 193 GLU A CA 1
ATOM 1383 C C . GLU A 1 193 ? 18.675 -2.944 -21.602 1.00 88.06 193 GLU A C 1
ATOM 1385 O O . GLU A 1 193 ? 19.470 -2.419 -22.383 1.00 88.06 193 GLU A O 1
ATOM 1390 N N . THR A 1 194 ? 17.505 -3.447 -22.017 1.00 93.56 194 THR A N 1
ATOM 1391 C CA . THR A 1 194 ? 17.094 -3.502 -23.435 1.00 93.56 194 THR A CA 1
ATOM 1392 C C . THR A 1 194 ? 16.979 -2.109 -24.053 1.00 93.56 194 THR A C 1
ATOM 1394 O O . THR A 1 194 ? 17.469 -1.877 -25.160 1.00 93.56 194 THR A O 1
ATOM 1397 N N . MET A 1 195 ? 16.383 -1.155 -23.332 1.00 95.19 195 MET A N 1
ATOM 1398 C CA . MET A 1 195 ? 16.271 0.233 -23.783 1.00 95.19 195 MET A CA 1
ATOM 1399 C C . MET A 1 195 ? 17.652 0.893 -23.908 1.00 95.19 195 MET A C 1
ATOM 1401 O O . MET A 1 195 ? 17.945 1.500 -24.936 1.00 95.19 195 MET A O 1
ATOM 1405 N N . ASN A 1 196 ? 18.537 0.727 -22.915 1.00 91.38 196 ASN A N 1
ATOM 1406 C CA . ASN A 1 196 ? 19.910 1.247 -22.982 1.00 91.38 196 ASN A CA 1
ATOM 1407 C C . ASN A 1 196 ? 20.720 0.632 -24.135 1.00 91.38 196 ASN A C 1
ATOM 1409 O O . ASN A 1 196 ? 21.482 1.343 -24.792 1.00 91.38 196 ASN A O 1
ATOM 1413 N N . LEU A 1 197 ? 20.559 -0.669 -24.399 1.00 93.25 197 LEU A N 1
ATOM 1414 C CA . LEU A 1 197 ? 21.195 -1.345 -25.529 1.00 93.25 197 LEU A CA 1
ATOM 1415 C C . LEU A 1 197 ? 20.714 -0.760 -26.862 1.00 93.25 197 LEU A C 1
ATOM 1417 O O . LEU A 1 197 ? 21.540 -0.359 -27.676 1.00 93.25 197 LEU A O 1
ATOM 1421 N N . GLY A 1 198 ? 19.400 -0.655 -27.072 1.00 96.25 198 GLY A N 1
ATOM 1422 C CA . GLY A 1 198 ? 18.847 -0.114 -28.314 1.00 96.25 198 GLY A CA 1
ATOM 1423 C C . GLY A 1 198 ? 19.244 1.345 -28.569 1.00 96.25 198 GLY A C 1
ATOM 1424 O O . GLY A 1 198 ? 19.609 1.683 -29.692 1.00 96.25 198 GLY A O 1
ATOM 1425 N N . ILE A 1 199 ? 19.285 2.181 -27.526 1.00 95.56 199 ILE A N 1
ATOM 1426 C CA . ILE A 1 199 ? 19.776 3.568 -27.612 1.00 95.56 199 ILE A CA 1
ATOM 1427 C C . ILE A 1 199 ? 21.255 3.607 -28.029 1.00 95.56 199 ILE A C 1
ATOM 1429 O O . ILE A 1 199 ? 21.630 4.381 -28.907 1.00 95.56 199 ILE A O 1
ATOM 1433 N N . ARG A 1 200 ? 22.104 2.736 -27.464 1.00 95.06 200 ARG A N 1
ATOM 1434 C CA . ARG A 1 200 ? 23.522 2.613 -27.861 1.00 95.06 200 ARG A CA 1
ATOM 1435 C C . ARG A 1 200 ? 23.716 2.062 -29.278 1.00 95.06 200 ARG A C 1
ATOM 1437 O O . ARG A 1 200 ? 24.751 2.323 -29.879 1.00 95.06 200 ARG A O 1
ATOM 1444 N N . LEU A 1 201 ? 22.731 1.337 -29.809 1.00 96.62 201 LEU A N 1
ATOM 1445 C CA . LEU A 1 201 ? 22.668 0.891 -31.205 1.00 96.62 201 LEU A CA 1
ATOM 1446 C C . LEU A 1 201 ? 22.029 1.939 -32.145 1.00 96.62 201 LEU A C 1
ATOM 1448 O O . LEU A 1 201 ? 21.823 1.651 -33.321 1.00 96.62 201 LEU A O 1
ATOM 1452 N N . GLY A 1 202 ? 21.731 3.149 -31.654 1.00 97.00 202 GLY A N 1
ATOM 1453 C CA . GLY A 1 202 ? 21.221 4.265 -32.457 1.00 97.00 202 GLY A CA 1
ATOM 1454 C C . GLY A 1 202 ? 19.704 4.286 -32.671 1.00 97.00 202 GLY A C 1
ATOM 1455 O O . GLY A 1 202 ? 19.229 5.035 -33.522 1.00 97.00 202 GLY A O 1
ATOM 1456 N N . LEU A 1 203 ? 18.929 3.488 -31.927 1.00 97.94 203 LEU A N 1
ATOM 1457 C CA . LEU A 1 203 ? 17.465 3.504 -32.007 1.00 97.94 203 LEU A CA 1
ATOM 1458 C C . LEU A 1 203 ? 16.867 4.653 -31.184 1.00 97.94 203 LEU A C 1
ATOM 1460 O O . LEU A 1 203 ? 17.249 4.877 -30.035 1.00 97.94 203 LEU A O 1
ATOM 1464 N N . ASP A 1 204 ? 15.857 5.322 -31.745 1.00 97.88 204 ASP A N 1
ATOM 1465 C CA . ASP A 1 204 ? 15.031 6.276 -31.001 1.00 97.88 204 ASP A CA 1
ATOM 1466 C C . ASP A 1 204 ? 14.285 5.574 -29.837 1.00 97.88 204 ASP A C 1
ATOM 1468 O O . ASP A 1 204 ? 13.646 4.535 -30.057 1.00 97.88 204 ASP A O 1
ATOM 1472 N N . PRO A 1 205 ? 14.307 6.133 -28.608 1.00 97.19 205 PRO A N 1
ATOM 1473 C CA . PRO A 1 205 ? 13.632 5.544 -27.454 1.00 97.19 205 PRO A CA 1
ATOM 1474 C C . PRO A 1 205 ? 12.125 5.310 -27.635 1.00 97.19 205 PRO A C 1
ATOM 1476 O O . PRO A 1 205 ? 11.607 4.294 -27.168 1.00 97.19 205 PRO A O 1
ATOM 1479 N N . LYS A 1 206 ? 11.398 6.221 -28.302 1.00 97.31 206 LYS A N 1
ATOM 1480 C CA . LYS A 1 206 ? 9.938 6.103 -28.478 1.00 97.31 206 LYS A CA 1
ATOM 1481 C C . LYS A 1 206 ? 9.596 5.012 -29.488 1.00 97.31 206 LYS A C 1
ATOM 1483 O O . LYS A 1 206 ? 8.691 4.214 -29.244 1.00 97.31 206 LYS A O 1
ATOM 1488 N N . LEU A 1 207 ? 10.342 4.938 -30.588 1.00 97.69 207 LEU A N 1
ATOM 1489 C CA . LEU A 1 207 ? 10.244 3.883 -31.590 1.00 97.69 207 LEU A CA 1
ATOM 1490 C C . LEU A 1 207 ? 10.543 2.511 -30.977 1.00 97.69 207 LEU A C 1
ATOM 1492 O O . LEU A 1 207 ? 9.758 1.583 -31.166 1.00 97.69 207 LEU A O 1
ATOM 1496 N N . LEU A 1 208 ? 11.621 2.389 -30.197 1.00 97.75 208 LEU A N 1
ATOM 1497 C CA . LEU A 1 208 ? 11.982 1.142 -29.521 1.00 97.75 208 LEU A CA 1
ATOM 1498 C C . LEU A 1 208 ? 10.905 0.698 -28.523 1.00 97.75 208 LEU A C 1
ATOM 1500 O O . LEU A 1 208 ? 10.454 -0.445 -28.584 1.00 97.75 208 LEU A O 1
ATOM 1504 N N . ALA A 1 209 ? 10.431 1.600 -27.657 1.00 96.88 209 ALA A N 1
ATOM 1505 C CA . ALA A 1 209 ? 9.344 1.298 -26.726 1.00 96.88 209 ALA A CA 1
ATOM 1506 C C . ALA A 1 209 ? 8.059 0.876 -27.462 1.00 96.88 209 ALA A C 1
ATOM 1508 O O . ALA A 1 209 ? 7.415 -0.099 -27.073 1.00 96.88 209 ALA A O 1
ATOM 1509 N N . LYS A 1 210 ? 7.712 1.548 -28.570 1.00 97.06 210 LYS A N 1
ATOM 1510 C CA . LYS A 1 210 ? 6.575 1.168 -29.421 1.00 97.06 210 LYS A CA 1
ATOM 1511 C C . LYS A 1 210 ? 6.752 -0.235 -30.011 1.00 97.06 210 LYS A C 1
ATOM 1513 O O . LYS A 1 210 ? 5.813 -1.022 -29.956 1.00 97.06 210 LYS A O 1
ATOM 1518 N N . ILE A 1 211 ? 7.932 -0.567 -30.541 1.00 97.25 211 ILE A N 1
ATOM 1519 C CA . ILE A 1 211 ? 8.231 -1.904 -31.083 1.00 97.25 211 ILE A CA 1
ATOM 1520 C C . ILE A 1 211 ? 8.083 -2.969 -29.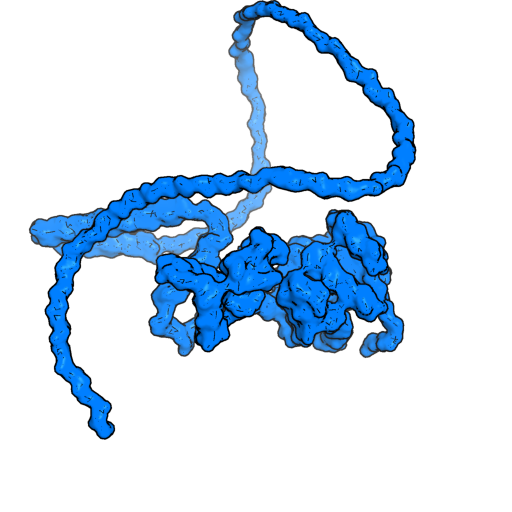991 1.00 97.25 211 ILE A C 1
ATOM 1522 O O . ILE A 1 211 ? 7.355 -3.938 -30.201 1.00 97.25 211 ILE A O 1
ATOM 1526 N N . LEU A 1 212 ? 8.695 -2.771 -28.817 1.00 96.69 212 LEU A N 1
ATOM 1527 C CA . LEU A 1 212 ? 8.595 -3.702 -27.685 1.00 96.69 212 LEU A CA 1
ATOM 1528 C C . LEU A 1 212 ? 7.137 -3.938 -27.271 1.00 96.69 212 LEU A C 1
ATOM 1530 O O . LEU A 1 212 ? 6.726 -5.085 -27.118 1.00 96.69 212 LEU A O 1
ATOM 1534 N N . ASN A 1 213 ? 6.341 -2.872 -27.164 1.00 96.81 213 ASN A N 1
ATOM 1535 C CA . ASN A 1 213 ? 4.952 -2.937 -26.703 1.00 96.81 213 ASN A CA 1
ATOM 1536 C C . ASN A 1 213 ? 3.971 -3.531 -27.732 1.00 96.81 213 ASN A C 1
ATOM 1538 O O . ASN A 1 213 ? 2.887 -3.963 -27.348 1.00 96.81 213 ASN A O 1
ATOM 1542 N N . MET A 1 214 ? 4.350 -3.595 -29.013 1.00 96.69 214 MET A N 1
ATOM 1543 C CA . MET A 1 214 ? 3.622 -4.325 -30.064 1.00 96.69 214 MET A CA 1
ATOM 1544 C C . MET A 1 214 ? 4.125 -5.772 -30.252 1.00 96.69 214 MET A C 1
ATOM 1546 O O . MET A 1 214 ? 3.595 -6.491 -31.096 1.00 96.69 214 MET A O 1
ATOM 1550 N N . SER A 1 215 ? 5.144 -6.199 -29.496 1.00 95.38 215 SER A N 1
ATOM 1551 C CA . SER A 1 215 ? 5.872 -7.463 -29.692 1.00 95.38 215 SER A CA 1
ATOM 1552 C C . SER A 1 215 ? 5.884 -8.335 -28.428 1.00 95.38 215 SER A C 1
ATOM 1554 O O . SER A 1 215 ? 5.410 -7.946 -27.362 1.00 95.38 215 SER A O 1
ATOM 1556 N N . SER A 1 216 ? 6.492 -9.521 -28.517 1.00 94.69 216 SER A N 1
ATOM 1557 C CA . SER A 1 216 ? 6.665 -10.460 -27.395 1.00 94.69 216 SER A CA 1
ATOM 1558 C C . SER A 1 216 ? 7.535 -9.942 -26.237 1.00 94.69 216 SER A C 1
ATOM 1560 O O . SER A 1 216 ? 7.535 -10.552 -25.171 1.00 94.69 216 SER A O 1
ATOM 1562 N N . GLY A 1 217 ? 8.251 -8.825 -26.413 1.00 92.75 217 GLY A N 1
ATOM 1563 C CA . GLY A 1 217 ? 9.014 -8.153 -25.352 1.00 92.75 217 GLY A CA 1
ATOM 1564 C C . GLY A 1 217 ? 8.179 -7.272 -24.411 1.00 92.75 217 GLY A C 1
ATOM 1565 O O . GLY A 1 217 ? 8.729 -6.723 -23.458 1.00 92.75 217 GLY A O 1
ATOM 1566 N N . ARG A 1 218 ? 6.873 -7.108 -24.668 1.00 95.88 218 ARG A N 1
ATOM 1567 C CA . ARG A 1 218 ? 5.971 -6.271 -23.867 1.00 95.88 218 ARG A CA 1
ATOM 1568 C C . ARG A 1 218 ? 5.890 -6.740 -22.408 1.00 95.88 218 ARG A C 1
ATOM 1570 O O . ARG A 1 218 ? 5.542 -7.885 -22.131 1.00 95.88 218 ARG A O 1
ATOM 1577 N N . CYS A 1 219 ? 6.056 -5.811 -21.469 1.00 93.81 219 CYS A N 1
ATOM 1578 C CA . CYS A 1 219 ? 5.670 -5.985 -20.068 1.00 93.81 219 CYS A CA 1
ATOM 1579 C C . CYS A 1 219 ? 5.168 -4.661 -19.460 1.00 93.81 219 CYS A C 1
ATOM 1581 O O . CYS A 1 219 ? 5.290 -3.604 -20.074 1.00 93.81 219 CYS A O 1
ATOM 1583 N N . TRP A 1 220 ? 4.651 -4.698 -18.226 1.00 92.31 220 TRP A N 1
ATOM 1584 C CA . TRP A 1 220 ? 4.178 -3.493 -17.519 1.00 92.31 220 TRP A CA 1
ATOM 1585 C C . TRP A 1 220 ? 5.251 -2.392 -17.422 1.00 92.31 220 TRP A C 1
ATOM 1587 O O . TRP A 1 220 ? 4.974 -1.201 -17.572 1.00 92.31 220 TRP A O 1
ATOM 1597 N N . SER A 1 221 ? 6.510 -2.797 -17.234 1.00 92.06 221 SER A N 1
ATOM 1598 C CA . SER A 1 221 ? 7.659 -1.889 -17.187 1.00 92.06 221 SER A CA 1
ATOM 1599 C C . SER A 1 221 ? 7.974 -1.232 -18.534 1.00 92.06 221 SER A C 1
ATOM 1601 O O . SER A 1 221 ? 8.621 -0.193 -18.538 1.00 92.06 221 SER A O 1
ATOM 1603 N N . SER A 1 222 ? 7.529 -1.787 -19.668 1.00 93.75 222 SER A N 1
ATOM 1604 C CA . SER A 1 222 ? 7.739 -1.195 -20.996 1.00 93.75 222 SER A CA 1
ATOM 1605 C C . SER A 1 222 ? 6.536 -0.381 -21.489 1.00 93.75 222 SER A C 1
ATOM 1607 O O . SER A 1 222 ? 6.742 0.608 -22.201 1.00 93.75 222 SER A O 1
ATOM 1609 N N . ASP A 1 223 ? 5.306 -0.754 -21.098 1.00 92.94 223 ASP A N 1
ATOM 1610 C CA . ASP A 1 223 ? 4.046 -0.165 -21.590 1.00 92.94 223 ASP A CA 1
ATOM 1611 C C . ASP A 1 223 ? 3.316 0.784 -20.624 1.00 92.94 223 ASP A C 1
ATOM 1613 O O . ASP A 1 223 ? 2.508 1.589 -21.084 1.00 92.94 223 ASP A O 1
ATOM 1617 N N . THR A 1 224 ? 3.618 0.733 -19.323 1.00 89.44 224 THR A N 1
ATOM 1618 C CA . THR A 1 224 ? 2.918 1.512 -18.282 1.00 89.44 224 THR A CA 1
ATOM 1619 C C . THR A 1 224 ? 3.875 2.312 -17.389 1.00 89.44 224 THR A C 1
ATOM 1621 O O . THR A 1 224 ? 3.460 3.262 -16.728 1.00 89.44 224 THR A O 1
ATOM 1624 N N . TYR A 1 225 ? 5.161 1.944 -17.340 1.00 89.44 225 TYR A N 1
ATOM 1625 C CA . TYR A 1 225 ? 6.142 2.545 -16.425 1.00 89.44 225 TYR A CA 1
ATOM 1626 C C . TYR A 1 225 ? 7.551 2.608 -17.036 1.00 89.44 225 TYR A C 1
ATOM 1628 O O . TYR A 1 225 ? 8.529 2.190 -16.417 1.00 89.44 225 TYR A O 1
ATOM 1636 N N . ASN A 1 226 ? 7.652 3.088 -18.281 1.00 93.88 226 ASN A N 1
ATOM 1637 C CA . ASN A 1 226 ? 8.902 3.028 -19.041 1.00 93.88 226 ASN A CA 1
ATOM 1638 C C . ASN A 1 226 ? 10.053 3.777 -18.328 1.00 93.88 226 ASN A C 1
ATOM 1640 O O . ASN A 1 226 ? 9.888 4.954 -17.996 1.00 93.88 226 ASN A O 1
ATOM 1644 N N . PRO A 1 227 ? 11.223 3.146 -18.099 1.00 91.62 227 PRO A N 1
ATOM 1645 C CA . PRO A 1 227 ? 12.300 3.750 -17.316 1.00 91.62 227 PRO A CA 1
ATOM 1646 C C . PRO A 1 227 ? 13.025 4.904 -18.023 1.00 91.62 227 PRO A C 1
ATOM 1648 O O . PRO A 1 227 ? 13.766 5.624 -17.360 1.00 91.62 227 PRO A O 1
ATOM 1651 N N . VAL A 1 228 ? 12.843 5.105 -19.334 1.00 93.56 228 VAL A N 1
ATOM 1652 C CA . VAL A 1 228 ? 13.580 6.130 -20.092 1.00 93.56 228 VAL A CA 1
ATOM 1653 C C . VAL A 1 228 ? 12.843 7.481 -20.092 1.00 93.56 228 VAL A C 1
ATOM 1655 O O . VAL A 1 228 ? 11.675 7.533 -20.489 1.00 93.56 228 VAL A O 1
ATOM 1658 N N . PRO A 1 229 ? 13.508 8.591 -19.709 1.00 93.06 229 PRO A N 1
ATOM 1659 C CA . PRO A 1 229 ? 12.924 9.929 -19.759 1.00 93.06 229 PRO A CA 1
ATOM 1660 C C . PRO A 1 229 ? 12.396 10.311 -21.144 1.00 93.06 229 PRO A C 1
ATOM 1662 O O . PRO A 1 229 ? 12.987 9.985 -22.172 1.00 93.06 229 PRO A O 1
ATOM 1665 N N . GLY A 1 230 ? 11.267 11.018 -21.171 1.00 92.25 230 GLY A N 1
ATOM 1666 C CA . GLY A 1 230 ? 10.654 11.527 -22.400 1.00 92.25 230 GLY A CA 1
ATOM 1667 C C . GLY A 1 230 ? 9.967 10.481 -23.288 1.00 92.25 230 GLY A C 1
ATOM 1668 O O . GLY A 1 230 ? 9.306 10.880 -24.244 1.00 92.25 230 GLY A O 1
ATOM 1669 N N . VAL A 1 231 ? 10.062 9.175 -22.996 1.00 94.25 231 VAL A N 1
ATOM 1670 C CA . VAL A 1 231 ? 9.341 8.121 -23.745 1.00 94.25 231 VAL A CA 1
ATOM 1671 C C . VAL A 1 231 ? 7.837 8.142 -23.471 1.00 94.25 231 VAL A C 1
ATOM 1673 O O . VAL A 1 231 ? 7.046 7.861 -24.369 1.00 94.25 231 VAL A O 1
ATOM 1676 N N . MET A 1 232 ? 7.446 8.475 -22.243 1.00 91.88 232 MET A N 1
ATOM 1677 C CA . MET A 1 232 ? 6.079 8.381 -21.735 1.00 91.88 232 MET A CA 1
ATOM 1678 C C . MET A 1 232 ? 5.820 9.515 -20.740 1.00 91.88 232 MET A C 1
ATOM 1680 O O . MET A 1 232 ? 6.718 9.894 -19.995 1.00 91.88 232 MET A O 1
ATOM 1684 N N . GLU A 1 233 ? 4.603 10.051 -20.723 1.00 90.00 233 GLU A N 1
ATOM 1685 C CA . GLU A 1 233 ? 4.183 11.107 -19.793 1.00 90.00 233 GLU A CA 1
ATOM 1686 C C . GLU A 1 233 ? 3.540 10.516 -18.527 1.00 90.00 233 GLU A C 1
ATOM 1688 O O . GLU A 1 233 ? 3.133 9.356 -18.503 1.00 90.00 233 GLU A O 1
ATOM 1693 N N . GLY A 1 234 ? 3.472 11.295 -17.443 1.00 83.81 234 GLY A N 1
ATOM 1694 C CA . GLY A 1 234 ? 2.853 10.877 -16.173 1.00 83.81 234 GLY A CA 1
ATOM 1695 C C . GLY A 1 234 ? 3.616 9.809 -15.370 1.00 83.81 234 GLY A C 1
ATOM 1696 O O . GLY A 1 234 ? 3.242 9.523 -14.232 1.00 83.81 234 GLY A O 1
ATOM 1697 N N . VAL A 1 235 ? 4.697 9.245 -15.917 1.00 86.25 235 VAL A N 1
ATOM 1698 C CA . VAL A 1 235 ? 5.594 8.297 -15.237 1.00 86.25 235 VAL A CA 1
ATOM 1699 C C . VAL A 1 235 ? 6.800 9.007 -14.599 1.00 86.25 235 VAL A C 1
ATOM 1701 O O . VAL A 1 235 ? 7.235 10.043 -15.105 1.00 86.25 235 VAL A O 1
ATOM 1704 N N . PRO A 1 236 ? 7.403 8.466 -13.521 1.00 85.12 236 PRO A N 1
ATOM 1705 C CA . PRO A 1 236 ? 8.495 9.143 -12.811 1.00 85.12 236 PRO A CA 1
ATOM 1706 C C . PRO A 1 236 ? 9.731 9.449 -13.662 1.00 85.12 236 PRO A C 1
ATOM 1708 O O . PRO A 1 236 ? 10.395 10.452 -13.418 1.00 85.12 236 PRO A O 1
ATOM 1711 N N . SER A 1 237 ? 10.039 8.645 -14.682 1.00 88.62 237 SER A N 1
ATOM 1712 C CA . SER A 1 237 ? 11.147 8.906 -15.615 1.00 88.62 237 SER A CA 1
ATOM 1713 C C . SER A 1 237 ? 10.998 10.239 -16.367 1.00 88.62 237 SER A C 1
ATOM 1715 O O . SER A 1 237 ? 12.004 10.850 -16.714 1.00 88.62 237 SER A O 1
ATOM 1717 N N . ALA A 1 238 ? 9.774 10.748 -16.548 1.00 88.06 238 ALA A N 1
ATOM 1718 C CA . ALA A 1 238 ? 9.511 12.079 -17.104 1.00 88.06 238 ALA A CA 1
ATOM 1719 C C . ALA A 1 238 ? 9.632 13.229 -16.083 1.00 88.06 238 ALA A C 1
ATOM 1721 O O . ALA A 1 238 ? 9.609 14.392 -16.475 1.00 88.06 238 ALA A O 1
ATOM 1722 N N . ASN A 1 239 ? 9.771 12.929 -14.787 1.00 86.56 239 ASN A N 1
ATOM 1723 C CA . ASN A 1 239 ? 9.866 13.909 -13.702 1.00 86.56 239 ASN A CA 1
ATOM 1724 C C . ASN A 1 239 ? 11.014 13.564 -12.733 1.00 86.56 239 ASN A C 1
ATOM 1726 O O . ASN A 1 239 ? 10.802 13.391 -11.533 1.00 86.56 239 ASN A O 1
ATOM 1730 N N . ASN A 1 240 ? 12.233 13.397 -13.260 1.00 83.44 240 ASN A N 1
ATOM 1731 C CA . ASN A 1 240 ? 13.461 13.157 -12.482 1.00 83.44 240 ASN A CA 1
ATOM 1732 C C . ASN A 1 240 ? 13.328 12.045 -11.413 1.00 83.44 240 ASN A C 1
ATOM 1734 O O . ASN A 1 240 ? 13.851 12.155 -10.301 1.00 83.44 240 ASN A O 1
ATOM 1738 N N . TYR A 1 241 ? 12.592 10.984 -11.759 1.00 82.62 241 TYR A N 1
ATOM 1739 C CA . TYR A 1 241 ? 12.260 9.808 -10.944 1.00 82.62 241 TYR A CA 1
ATOM 1740 C C . TYR A 1 241 ? 11.488 10.095 -9.638 1.00 82.62 241 TYR A C 1
ATOM 1742 O O . TYR A 1 241 ? 11.337 9.208 -8.794 1.00 82.62 241 TYR A O 1
ATOM 1750 N N . GLN A 1 242 ? 10.930 11.301 -9.486 1.00 77.25 242 GLN A N 1
ATOM 1751 C CA . GLN A 1 242 ? 10.164 11.711 -8.308 1.00 77.25 242 GLN A CA 1
ATOM 1752 C C . GLN A 1 242 ? 8.802 11.009 -8.215 1.00 77.25 242 GLN A C 1
ATOM 1754 O O . GLN A 1 242 ? 8.172 10.681 -9.220 1.00 77.25 242 GLN A O 1
ATOM 1759 N N . GLY A 1 243 ? 8.346 10.751 -6.983 1.00 68.62 243 GLY A N 1
ATOM 1760 C CA . GLY A 1 243 ? 7.084 10.048 -6.702 1.00 68.62 243 GLY A CA 1
ATOM 1761 C C . GLY A 1 243 ? 7.054 8.562 -7.102 1.00 68.62 243 GLY A C 1
ATOM 1762 O O . GLY A 1 243 ? 6.023 7.906 -6.944 1.00 68.62 243 GLY A O 1
ATOM 1763 N N . GLY A 1 244 ? 8.161 8.019 -7.621 1.00 69.81 244 GLY A N 1
ATOM 1764 C CA . GLY A 1 244 ? 8.256 6.637 -8.082 1.00 69.81 244 GLY A CA 1
ATOM 1765 C C . GLY A 1 244 ? 8.433 5.594 -6.976 1.00 69.81 244 GLY A C 1
ATOM 1766 O O . GLY A 1 244 ? 8.654 5.904 -5.805 1.00 69.81 244 GLY A O 1
ATOM 1767 N N . PHE A 1 245 ? 8.374 4.317 -7.364 1.00 70.88 245 PHE A N 1
ATOM 1768 C CA . PHE A 1 245 ? 8.719 3.202 -6.482 1.00 70.88 245 PHE A CA 1
ATOM 1769 C C . PHE A 1 245 ? 10.248 3.107 -6.353 1.00 70.88 245 PHE A C 1
ATOM 1771 O O . PHE A 1 245 ? 10.912 2.419 -7.125 1.00 70.88 245 PHE A O 1
ATOM 1778 N N . GLY A 1 246 ? 10.801 3.879 -5.413 1.00 66.38 246 GLY A N 1
ATOM 1779 C CA . GLY A 1 246 ? 12.244 4.076 -5.257 1.00 66.38 246 GLY A CA 1
ATOM 1780 C C . GLY A 1 246 ? 13.043 2.790 -5.016 1.00 66.38 246 GLY A C 1
ATOM 1781 O O . GLY A 1 246 ? 12.550 1.819 -4.437 1.00 66.38 246 GLY A O 1
ATOM 1782 N N . THR A 1 247 ? 14.316 2.806 -5.416 1.00 67.31 247 THR A N 1
ATOM 1783 C CA . THR A 1 247 ? 15.234 1.654 -5.360 1.00 67.31 247 THR A CA 1
ATOM 1784 C C . THR A 1 247 ? 15.323 1.018 -3.972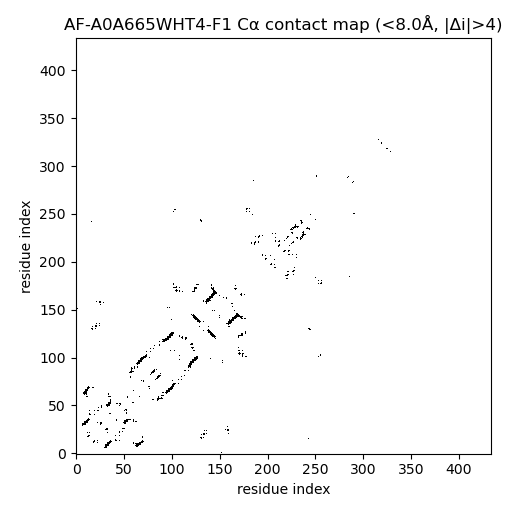 1.00 67.31 247 THR A C 1
ATOM 1786 O O . THR A 1 247 ? 15.273 -0.203 -3.869 1.00 67.31 247 THR A O 1
ATOM 1789 N N . THR A 1 248 ? 15.343 1.812 -2.897 1.00 66.44 248 THR A N 1
ATOM 1790 C CA . THR A 1 248 ? 15.337 1.326 -1.503 1.00 66.44 248 THR A CA 1
ATOM 1791 C C . THR A 1 248 ? 14.097 0.486 -1.167 1.00 66.44 248 THR A C 1
ATOM 1793 O O . THR A 1 248 ? 14.196 -0.510 -0.451 1.00 66.44 248 THR A O 1
ATOM 1796 N N . LEU A 1 249 ? 12.924 0.839 -1.711 1.00 68.56 249 LEU A N 1
ATOM 1797 C CA . LEU A 1 249 ? 11.690 0.067 -1.528 1.00 68.56 249 LEU A CA 1
ATOM 1798 C C . LEU A 1 249 ? 11.724 -1.237 -2.332 1.00 68.56 249 LEU A C 1
ATOM 1800 O O . LEU A 1 249 ? 11.256 -2.263 -1.839 1.00 68.56 249 LEU A O 1
ATOM 1804 N N . MET A 1 250 ? 12.321 -1.229 -3.529 1.00 74.12 250 MET A N 1
ATOM 1805 C CA . MET A 1 250 ? 12.537 -2.456 -4.300 1.00 74.12 250 MET A CA 1
ATOM 1806 C C . MET A 1 250 ? 13.549 -3.383 -3.615 1.00 74.12 250 MET A C 1
ATOM 1808 O O . MET A 1 250 ? 13.262 -4.565 -3.450 1.00 74.12 250 MET A O 1
ATOM 1812 N N . ALA A 1 251 ? 14.677 -2.857 -3.130 1.00 66.88 251 ALA A N 1
ATOM 1813 C CA . ALA A 1 251 ? 15.690 -3.620 -2.399 1.00 66.88 251 ALA A CA 1
ATOM 1814 C C . ALA A 1 251 ? 15.118 -4.286 -1.133 1.00 66.88 251 ALA A C 1
ATOM 1816 O O . ALA A 1 251 ? 15.396 -5.455 -0.873 1.00 66.88 251 ALA A O 1
ATOM 1817 N N . LYS A 1 252 ? 14.240 -3.589 -0.394 1.00 74.75 252 LYS A N 1
ATOM 1818 C CA . LYS A 1 252 ? 13.472 -4.170 0.720 1.00 74.75 252 LYS A CA 1
ATOM 1819 C C . LYS A 1 252 ? 12.581 -5.336 0.269 1.00 74.75 252 LYS A C 1
ATOM 1821 O O . LYS A 1 252 ? 12.494 -6.339 0.966 1.00 74.75 252 LYS A O 1
ATOM 1826 N N . VAL A 1 253 ? 11.886 -5.231 -0.865 1.00 71.06 253 VAL A N 1
ATOM 1827 C CA . VAL A 1 253 ? 11.040 -6.346 -1.332 1.00 71.06 253 VAL A CA 1
ATOM 1828 C C . VAL A 1 253 ? 11.893 -7.510 -1.850 1.00 71.06 253 VAL A C 1
ATOM 1830 O O . VAL A 1 253 ? 11.559 -8.660 -1.589 1.00 71.06 253 VAL A O 1
ATOM 1833 N N . LEU A 1 254 ? 13.040 -7.238 -2.477 1.00 69.31 254 LEU A N 1
ATOM 1834 C CA . LEU A 1 254 ? 14.018 -8.261 -2.859 1.00 69.31 254 LEU A CA 1
ATOM 1835 C C . LEU A 1 254 ? 14.632 -8.982 -1.645 1.00 69.31 254 LEU A C 1
ATOM 1837 O O . LEU A 1 254 ? 14.850 -10.190 -1.721 1.00 69.31 254 LEU A O 1
ATOM 1841 N N . SER A 1 255 ? 14.836 -8.314 -0.502 1.00 68.44 255 SER A N 1
ATOM 1842 C CA . SER A 1 255 ? 15.284 -9.006 0.716 1.00 68.44 255 SER A CA 1
ATOM 1843 C C . SER A 1 255 ? 14.195 -9.893 1.335 1.00 68.44 255 SER A C 1
ATOM 1845 O O . SER A 1 255 ? 14.515 -10.991 1.787 1.00 68.44 255 SER A O 1
ATOM 1847 N N . LEU A 1 256 ? 12.912 -9.506 1.261 1.00 70.44 256 LEU A N 1
ATOM 1848 C CA . LEU A 1 256 ? 11.788 -10.397 1.603 1.00 70.44 256 LEU A CA 1
ATOM 1849 C C . LEU A 1 256 ? 11.726 -11.626 0.675 1.00 70.44 256 LEU A C 1
ATOM 1851 O O . LEU A 1 256 ? 11.485 -12.736 1.139 1.00 70.44 256 LEU A O 1
ATOM 1855 N N . ILE A 1 257 ? 11.999 -11.452 -0.624 1.00 69.06 257 ILE A N 1
ATOM 1856 C CA . ILE A 1 257 ? 12.083 -12.559 -1.594 1.00 69.06 257 ILE A CA 1
ATOM 1857 C C . ILE A 1 257 ? 13.237 -13.508 -1.234 1.00 69.06 257 ILE A C 1
ATOM 1859 O O . ILE A 1 257 ? 13.059 -14.725 -1.256 1.00 69.06 257 ILE A O 1
ATOM 1863 N N . ASN A 1 258 ? 14.396 -12.977 -0.832 1.00 59.72 258 ASN A N 1
ATOM 1864 C CA . ASN A 1 258 ? 15.559 -13.784 -0.447 1.00 59.72 258 ASN A CA 1
ATOM 1865 C C . ASN A 1 258 ? 15.290 -14.696 0.768 1.00 59.72 258 ASN A C 1
ATOM 1867 O O . ASN A 1 258 ? 15.794 -15.814 0.814 1.00 59.72 258 ASN A O 1
ATOM 1871 N N . MET A 1 259 ? 14.436 -14.269 1.706 1.00 55.78 259 MET A N 1
ATOM 1872 C CA . MET A 1 259 ? 13.993 -15.097 2.842 1.00 55.78 259 MET A CA 1
ATOM 1873 C C . MET A 1 259 ? 13.069 -16.262 2.432 1.00 55.78 259 MET A C 1
ATOM 1875 O O . MET A 1 259 ? 12.957 -17.242 3.165 1.00 55.78 259 MET A O 1
ATOM 1879 N N . LEU A 1 260 ? 12.411 -16.172 1.270 1.00 55.34 260 LEU A N 1
ATOM 1880 C CA . LEU A 1 260 ? 11.442 -17.158 0.767 1.00 55.34 260 LEU A CA 1
ATOM 1881 C C . LEU A 1 260 ? 12.024 -18.087 -0.318 1.00 55.34 260 LEU A C 1
ATOM 1883 O O . LEU A 1 260 ? 11.461 -19.148 -0.596 1.00 55.34 260 LEU A O 1
ATOM 1887 N N . ILE A 1 261 ? 13.167 -17.721 -0.911 1.00 51.50 261 ILE A N 1
ATOM 1888 C CA . ILE A 1 261 ? 13.775 -18.389 -2.076 1.00 51.50 261 ILE A CA 1
ATOM 1889 C C . ILE A 1 261 ? 14.126 -19.871 -1.854 1.00 51.50 261 ILE A C 1
ATOM 1891 O O . ILE A 1 261 ? 14.213 -20.615 -2.832 1.00 51.50 261 ILE A O 1
ATOM 1895 N N . CYS A 1 262 ? 14.234 -20.338 -0.605 1.00 46.41 262 CYS A N 1
ATOM 1896 C CA . CYS A 1 262 ? 14.425 -21.756 -0.273 1.00 46.41 262 CYS A CA 1
ATOM 1897 C C . CYS A 1 262 ? 13.359 -22.694 -0.882 1.00 46.41 262 CYS A C 1
ATOM 1899 O O . CYS A 1 262 ? 13.657 -23.863 -1.103 1.00 46.41 262 CYS A O 1
ATOM 1901 N N . PHE A 1 263 ? 12.154 -22.196 -1.192 1.00 43.53 263 PHE A N 1
ATOM 1902 C CA . PHE A 1 263 ? 11.101 -22.962 -1.882 1.00 43.53 263 PHE A CA 1
ATOM 1903 C C . PHE A 1 263 ? 11.126 -22.840 -3.418 1.00 43.53 263 PHE A C 1
ATOM 1905 O O . PHE A 1 263 ? 10.503 -23.636 -4.113 1.00 43.53 263 PHE A O 1
ATOM 1912 N N . CYS A 1 264 ? 11.831 -21.863 -3.994 1.00 48.00 264 CYS A N 1
ATOM 1913 C CA . CYS A 1 264 ? 11.708 -21.522 -5.419 1.00 48.00 264 CYS A CA 1
ATOM 1914 C C . CYS A 1 264 ? 12.546 -22.396 -6.374 1.00 48.00 264 CYS A C 1
ATOM 1916 O O . CYS A 1 264 ? 12.652 -22.074 -7.557 1.00 48.00 264 CYS A O 1
ATOM 1918 N N . ILE A 1 265 ? 13.183 -23.463 -5.885 1.00 46.03 265 ILE A N 1
ATOM 1919 C CA . ILE A 1 265 ? 14.165 -24.240 -6.659 1.00 46.03 265 ILE A CA 1
ATOM 1920 C C . ILE A 1 265 ? 13.475 -25.212 -7.638 1.00 46.03 265 ILE A C 1
ATOM 1922 O O . ILE A 1 265 ? 13.894 -25.317 -8.794 1.00 46.03 265 ILE A O 1
ATOM 1926 N N . GLU A 1 266 ? 12.383 -25.855 -7.216 1.00 41.44 266 GLU A N 1
ATOM 1927 C CA . GLU A 1 266 ? 11.787 -27.020 -7.895 1.00 41.44 266 GLU A CA 1
ATOM 1928 C C . GLU A 1 266 ? 11.161 -26.701 -9.266 1.00 41.44 266 GLU A C 1
ATOM 1930 O O . GLU A 1 266 ? 11.344 -27.450 -10.226 1.00 41.44 266 GLU A O 1
ATOM 1935 N N . LEU A 1 267 ? 10.474 -25.560 -9.409 1.00 42.41 267 LEU A N 1
ATOM 1936 C CA . LEU A 1 267 ? 9.763 -25.209 -10.652 1.00 42.41 267 LEU A CA 1
ATOM 1937 C C . LEU A 1 267 ? 10.688 -24.935 -11.853 1.00 42.41 267 LEU A C 1
ATOM 1939 O O . LEU A 1 267 ? 10.226 -24.938 -12.995 1.00 42.41 267 LEU A O 1
ATOM 1943 N N . THR A 1 268 ? 11.987 -24.707 -11.633 1.00 46.09 268 THR A N 1
ATOM 1944 C CA . THR A 1 268 ? 12.921 -24.382 -12.726 1.00 46.09 268 THR A CA 1
ATOM 1945 C C . THR A 1 268 ? 13.293 -25.589 -13.595 1.00 46.09 268 THR A C 1
ATOM 1947 O O . THR A 1 268 ? 13.565 -25.425 -14.787 1.00 46.09 268 THR A O 1
ATOM 1950 N N . GLU A 1 269 ? 13.300 -26.807 -13.043 1.00 44.72 269 GLU A N 1
ATOM 1951 C CA . GLU A 1 269 ? 13.890 -27.970 -13.726 1.00 44.72 269 GLU A CA 1
ATOM 1952 C C . GLU A 1 269 ? 13.078 -28.492 -14.922 1.00 44.72 269 GLU A C 1
ATOM 1954 O O . GLU A 1 269 ? 13.649 -29.097 -15.833 1.00 44.72 269 GLU A O 1
ATOM 1959 N N . GLN A 1 270 ? 11.760 -28.264 -14.946 1.00 40.34 270 GLN A N 1
ATOM 1960 C CA . GLN A 1 270 ? 10.868 -28.855 -15.954 1.00 40.34 270 GLN A CA 1
ATOM 1961 C C . GLN A 1 270 ? 10.799 -28.087 -17.285 1.00 40.34 270 GLN A C 1
ATOM 1963 O O . GLN A 1 270 ? 10.320 -28.644 -18.271 1.00 40.34 270 GLN A O 1
ATOM 1968 N N . LYS A 1 271 ? 11.263 -26.829 -17.345 1.00 35.78 271 LYS A N 1
ATOM 1969 C CA . LYS A 1 271 ? 11.230 -26.008 -18.578 1.00 35.78 271 LYS A CA 1
ATOM 1970 C C . LYS A 1 271 ? 12.516 -25.245 -18.906 1.00 35.78 271 LYS A C 1
ATOM 1972 O O . LYS A 1 271 ? 12.609 -24.694 -19.996 1.00 35.78 271 LYS A O 1
ATOM 1977 N N . VAL A 1 272 ? 13.515 -25.210 -18.019 1.00 40.12 272 VAL A N 1
ATOM 1978 C CA . VAL A 1 272 ? 14.723 -24.379 -18.201 1.00 40.12 272 VAL A CA 1
ATOM 1979 C C . VAL A 1 272 ? 15.988 -25.239 -18.298 1.00 40.12 272 VAL A C 1
ATOM 1981 O O . VAL A 1 272 ? 16.937 -25.054 -17.544 1.00 40.12 272 VAL A O 1
ATOM 1984 N N . LYS A 1 273 ? 16.017 -26.191 -19.243 1.00 32.25 273 LYS A N 1
ATOM 1985 C CA . LYS A 1 273 ? 17.231 -26.979 -19.549 1.00 32.25 273 LYS A CA 1
ATOM 1986 C C . LYS A 1 273 ? 18.074 -26.425 -20.705 1.00 32.25 273 LYS A C 1
ATOM 1988 O O . LYS A 1 273 ? 19.245 -26.768 -20.802 1.00 32.25 273 LYS A O 1
ATOM 1993 N N . GLU A 1 274 ? 17.529 -25.506 -21.505 1.00 36.66 274 GLU A N 1
ATOM 1994 C CA . GLU A 1 274 ? 18.201 -24.960 -22.701 1.00 36.66 274 GLU A CA 1
ATOM 1995 C C . GLU A 1 274 ? 18.662 -23.494 -22.549 1.00 36.66 274 GLU A C 1
ATOM 1997 O O . GLU A 1 274 ? 19.554 -23.050 -23.264 1.00 36.66 274 GLU A O 1
ATOM 2002 N N . VAL A 1 275 ? 18.124 -22.741 -21.578 1.00 38.94 275 VAL A N 1
ATOM 2003 C CA . VAL A 1 275 ? 18.393 -21.289 -21.392 1.00 38.94 275 VAL A CA 1
ATOM 2004 C C . VAL A 1 275 ? 19.293 -20.999 -20.170 1.00 38.94 275 VAL A C 1
ATOM 2006 O O . VAL A 1 275 ? 19.386 -19.871 -19.682 1.00 38.94 275 VAL A O 1
ATOM 2009 N N . ILE A 1 276 ? 19.964 -22.029 -19.645 1.00 34.28 276 ILE A N 1
ATOM 2010 C CA . ILE A 1 276 ? 20.690 -21.993 -18.361 1.00 34.28 276 ILE A CA 1
ATOM 2011 C C . ILE A 1 276 ? 21.770 -20.886 -18.271 1.00 34.28 276 ILE A C 1
ATOM 2013 O O . ILE A 1 276 ? 21.789 -20.198 -17.246 1.00 34.28 276 ILE A O 1
ATOM 2017 N N . PRO A 1 277 ? 22.644 -20.647 -19.277 1.00 31.36 277 PRO A N 1
ATOM 2018 C CA . PRO A 1 277 ? 23.770 -19.718 -19.117 1.00 31.36 277 PRO A CA 1
ATOM 2019 C C . PRO A 1 277 ? 23.361 -18.264 -18.836 1.00 31.36 277 PRO A C 1
ATOM 2021 O O . PRO A 1 277 ? 23.930 -17.618 -17.959 1.00 31.36 277 PRO A O 1
ATOM 2024 N N . HIS A 1 278 ? 22.352 -17.743 -19.541 1.00 38.72 278 HIS A N 1
ATOM 2025 C CA . HIS A 1 278 ? 21.988 -16.321 -19.464 1.00 38.72 278 HIS A CA 1
ATOM 2026 C C . HIS A 1 278 ? 21.085 -15.989 -18.268 1.00 38.72 278 HIS A C 1
ATOM 2028 O O . HIS A 1 278 ? 21.229 -14.927 -17.659 1.00 38.72 278 HIS A O 1
ATOM 2034 N N . LEU A 1 279 ? 20.219 -16.919 -17.853 1.00 36.06 279 LEU A N 1
ATOM 2035 C CA . LEU A 1 279 ? 19.452 -16.784 -16.608 1.00 36.06 279 LEU A CA 1
ATOM 2036 C C . LEU A 1 279 ? 20.352 -16.795 -15.362 1.00 36.06 279 LEU A C 1
ATOM 2038 O O . LEU A 1 279 ? 19.978 -16.215 -14.342 1.00 36.06 279 LEU A O 1
ATOM 2042 N N . PHE A 1 280 ? 21.555 -17.376 -15.442 1.00 34.72 280 PHE A N 1
ATOM 2043 C CA . PHE A 1 280 ? 22.548 -17.295 -14.369 1.00 34.72 280 PHE A CA 1
ATOM 2044 C C . PHE A 1 280 ? 23.127 -15.877 -14.208 1.00 34.72 280 PHE A C 1
ATOM 2046 O O . PHE A 1 280 ? 23.298 -15.416 -13.080 1.00 34.72 280 PHE A O 1
ATOM 2053 N N . CYS A 1 281 ? 23.341 -15.143 -15.308 1.00 35.12 281 CYS A N 1
ATOM 2054 C CA . CYS A 1 281 ? 23.720 -13.726 -15.262 1.00 35.12 281 CYS A CA 1
ATOM 2055 C C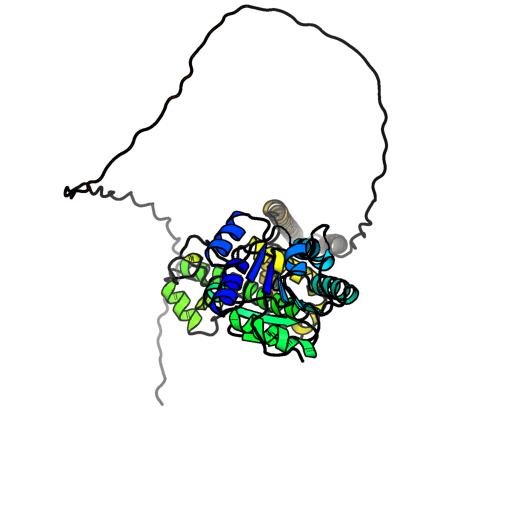 . CYS A 1 281 ? 22.615 -12.860 -14.641 1.00 35.12 281 CYS A C 1
ATOM 2057 O O . CYS A 1 281 ? 22.905 -12.082 -13.742 1.00 35.12 281 CYS A O 1
ATOM 2059 N N . ILE A 1 282 ? 21.347 -13.039 -15.038 1.00 40.66 282 ILE A N 1
ATOM 2060 C CA . ILE A 1 282 ? 20.225 -12.282 -14.447 1.00 40.66 282 ILE A CA 1
ATOM 2061 C C . ILE A 1 282 ? 20.048 -12.630 -12.958 1.00 40.66 282 ILE A C 1
ATOM 2063 O O . ILE A 1 282 ? 19.791 -11.737 -12.149 1.00 40.66 282 ILE A O 1
ATOM 2067 N N . ARG A 1 283 ? 20.264 -13.896 -12.558 1.00 43.75 283 ARG A N 1
ATOM 2068 C CA . ARG A 1 283 ? 20.377 -14.275 -11.137 1.00 43.75 283 ARG A CA 1
ATOM 2069 C C . ARG A 1 283 ? 21.489 -13.490 -10.438 1.00 43.75 283 ARG A C 1
ATOM 2071 O O . ARG A 1 283 ? 21.214 -12.889 -9.410 1.00 43.75 283 ARG A O 1
ATOM 2078 N N . LEU A 1 284 ? 22.703 -13.434 -10.985 1.00 38.47 284 LEU A N 1
ATOM 2079 C CA . LEU A 1 284 ? 23.802 -12.656 -10.394 1.00 38.47 284 LEU A CA 1
ATOM 2080 C C . LEU A 1 284 ? 23.466 -11.155 -10.288 1.00 38.47 284 LEU A C 1
ATOM 2082 O O . LEU A 1 284 ? 23.645 -10.584 -9.213 1.00 38.47 284 LEU A O 1
ATOM 2086 N N . SER A 1 285 ? 22.900 -10.534 -11.328 1.00 42.59 285 SER A N 1
ATOM 2087 C CA . SER A 1 285 ? 22.463 -9.128 -11.293 1.00 42.59 285 SER A CA 1
ATOM 2088 C C . SER A 1 285 ? 21.437 -8.861 -10.184 1.00 42.59 285 SER A C 1
ATOM 2090 O O . SER A 1 285 ? 21.597 -7.929 -9.399 1.00 42.59 285 SER A O 1
ATOM 2092 N N . VAL A 1 286 ? 20.403 -9.700 -10.064 1.00 44.53 286 VAL A N 1
ATOM 2093 C CA . VAL A 1 286 ? 19.332 -9.509 -9.068 1.00 44.53 286 VAL A CA 1
ATOM 2094 C C . VAL A 1 286 ? 19.781 -9.869 -7.643 1.00 44.53 286 VAL A C 1
ATOM 2096 O O . VAL A 1 286 ? 19.322 -9.241 -6.692 1.00 44.53 286 VAL A O 1
ATOM 2099 N N . TYR A 1 287 ? 20.669 -10.857 -7.474 1.00 46.88 287 TYR A N 1
ATOM 2100 C CA . TYR A 1 287 ? 21.038 -11.400 -6.158 1.00 46.88 287 TYR A CA 1
ATOM 2101 C C . TYR A 1 287 ? 22.290 -10.727 -5.555 1.00 46.88 287 TYR A C 1
ATOM 2103 O O . TYR A 1 287 ? 22.420 -10.722 -4.334 1.00 46.88 287 TYR A O 1
ATOM 2111 N N . TYR A 1 288 ? 23.196 -10.158 -6.368 1.00 40.12 288 TYR A N 1
ATOM 2112 C CA . TYR A 1 288 ? 24.472 -9.586 -5.893 1.00 40.12 288 TYR A CA 1
ATOM 2113 C C . TYR A 1 288 ? 24.672 -8.084 -6.160 1.00 40.12 288 TYR A C 1
ATOM 2115 O O . TYR A 1 288 ? 25.380 -7.453 -5.383 1.00 40.12 288 TYR A O 1
ATOM 2123 N N . PHE A 1 289 ? 24.074 -7.483 -7.198 1.00 42.88 289 PHE A N 1
ATOM 2124 C CA . PHE A 1 289 ? 24.355 -6.078 -7.570 1.00 42.88 289 PHE A CA 1
ATOM 2125 C C . PHE A 1 289 ? 23.415 -5.030 -6.941 1.00 42.88 289 PHE A C 1
ATOM 2127 O O . PHE A 1 289 ? 23.570 -3.836 -7.186 1.00 42.88 289 PHE A O 1
ATOM 2134 N N . LEU A 1 290 ? 22.432 -5.448 -6.138 1.00 44.09 290 LEU A N 1
ATOM 2135 C CA . LEU A 1 290 ? 21.428 -4.561 -5.527 1.00 44.09 290 LEU A CA 1
ATOM 2136 C C . LEU A 1 290 ? 21.609 -4.251 -4.022 1.00 44.09 290 LEU A C 1
ATOM 2138 O O . LEU A 1 290 ? 21.132 -3.193 -3.603 1.00 44.09 290 LEU A O 1
ATOM 2142 N N . PRO A 1 291 ? 22.290 -5.077 -3.198 1.00 41.97 291 PRO A N 1
ATOM 2143 C CA . PRO A 1 291 ? 22.610 -4.723 -1.816 1.00 41.97 291 PRO A CA 1
ATOM 2144 C C . PRO A 1 291 ? 24.095 -4.349 -1.616 1.00 41.97 291 PRO A C 1
ATOM 2146 O O . PRO A 1 291 ? 24.943 -5.220 -1.444 1.00 41.97 291 PRO A O 1
ATOM 2149 N N . LEU A 1 292 ? 24.351 -3.040 -1.471 1.00 40.75 292 LEU A N 1
ATOM 2150 C CA . LEU A 1 292 ? 25.616 -2.417 -1.025 1.00 40.75 292 LEU A CA 1
ATOM 2151 C C . LEU A 1 292 ? 26.786 -2.441 -2.036 1.00 40.75 292 LEU A C 1
ATOM 2153 O O . LEU A 1 292 ? 26.900 -3.312 -2.891 1.00 40.75 292 LEU A O 1
ATOM 2157 N N . GLY A 1 293 ? 27.679 -1.450 -1.919 1.00 39.34 293 GLY A N 1
ATOM 2158 C CA . GLY A 1 293 ? 28.826 -1.246 -2.815 1.00 39.34 293 GLY A CA 1
ATOM 2159 C C . GLY A 1 293 ? 29.979 -2.221 -2.563 1.00 39.34 293 GLY A C 1
ATOM 2160 O O . GLY A 1 293 ? 30.999 -1.846 -1.988 1.00 39.34 293 GLY A O 1
ATOM 2161 N N . VAL A 1 294 ? 29.818 -3.474 -2.993 1.00 41.50 294 VAL A N 1
ATOM 2162 C CA . VAL A 1 294 ? 30.859 -4.525 -2.946 1.00 41.50 294 VAL A CA 1
ATOM 2163 C C . VAL A 1 294 ? 31.777 -4.478 -4.188 1.00 41.50 294 VAL A C 1
ATOM 2165 O O . VAL A 1 294 ? 32.679 -5.305 -4.339 1.00 41.50 294 VAL A O 1
ATOM 2168 N N . ASP A 1 295 ? 31.585 -3.486 -5.068 1.00 46.38 295 ASP A N 1
ATOM 2169 C CA . ASP A 1 295 ? 32.224 -3.359 -6.385 1.00 46.38 295 ASP A CA 1
ATOM 2170 C C . ASP A 1 295 ? 33.744 -3.556 -6.356 1.00 46.38 295 ASP A C 1
ATOM 2172 O O . ASP A 1 295 ? 34.289 -4.304 -7.164 1.00 46.38 295 ASP A O 1
ATOM 2176 N N . THR A 1 296 ? 34.444 -2.934 -5.403 1.00 43.84 296 THR A N 1
ATOM 2177 C CA . THR A 1 296 ? 35.911 -2.994 -5.321 1.00 43.84 296 THR A CA 1
ATOM 2178 C C . THR A 1 296 ? 36.428 -4.394 -5.003 1.00 43.84 296 THR A C 1
ATOM 2180 O O . THR A 1 296 ? 37.332 -4.870 -5.688 1.00 43.84 296 THR A O 1
ATOM 2183 N N . TYR A 1 297 ? 35.853 -5.079 -4.012 1.00 42.22 297 TYR A N 1
ATOM 2184 C CA . TYR A 1 297 ? 36.299 -6.416 -3.611 1.00 42.22 297 TYR A CA 1
ATOM 2185 C C . TYR A 1 297 ? 35.914 -7.489 -4.632 1.00 42.22 297 TYR A C 1
ATOM 2187 O O . TYR A 1 297 ? 36.726 -8.370 -4.916 1.00 42.22 297 TYR A O 1
ATOM 2195 N N . LEU A 1 298 ? 34.717 -7.408 -5.225 1.00 45.88 298 LEU A N 1
ATOM 2196 C CA . LEU A 1 298 ? 34.297 -8.368 -6.247 1.00 45.88 298 LEU A CA 1
ATOM 2197 C C . LEU A 1 298 ? 35.051 -8.170 -7.570 1.00 45.88 298 LEU A C 1
ATOM 2199 O O . LEU A 1 298 ? 35.502 -9.167 -8.138 1.00 45.88 298 LEU A O 1
ATOM 2203 N N . LEU A 1 299 ? 35.303 -6.929 -8.020 1.00 46.69 299 LEU A N 1
ATOM 2204 C CA . LEU A 1 299 ? 36.213 -6.711 -9.153 1.00 46.69 299 LEU A CA 1
ATOM 2205 C C . LEU A 1 299 ? 37.620 -7.210 -8.828 1.00 46.69 299 LEU A C 1
ATOM 2207 O O . LEU A 1 299 ? 38.169 -7.951 -9.632 1.00 46.69 299 LEU A O 1
ATOM 2211 N N . GLN A 1 300 ? 38.204 -6.875 -7.671 1.00 45.28 300 GLN A N 1
ATOM 2212 C CA . GLN A 1 300 ? 39.551 -7.345 -7.311 1.00 45.28 300 GLN A CA 1
ATOM 2213 C C . GLN A 1 300 ? 39.647 -8.876 -7.271 1.00 45.28 300 GLN A C 1
ATOM 2215 O O . GLN A 1 300 ? 40.634 -9.431 -7.756 1.00 45.28 300 GLN A O 1
ATOM 2220 N N . PHE A 1 301 ? 38.614 -9.568 -6.779 1.00 54.91 301 PHE A N 1
ATOM 2221 C CA . PHE A 1 301 ? 38.546 -11.028 -6.809 1.00 54.91 301 PHE A CA 1
ATOM 2222 C C . PHE A 1 301 ? 38.494 -11.574 -8.244 1.00 54.91 301 PHE A C 1
ATOM 2224 O O . PHE A 1 301 ? 39.287 -12.451 -8.588 1.00 54.91 301 PHE A O 1
ATOM 2231 N N . TYR A 1 302 ? 37.640 -11.027 -9.119 1.00 51.78 302 TYR A N 1
ATOM 2232 C CA . TYR A 1 302 ? 37.583 -11.440 -10.528 1.00 51.78 302 TYR A CA 1
ATOM 2233 C C . TYR A 1 302 ? 38.851 -11.072 -11.320 1.00 51.78 302 TYR A C 1
ATOM 2235 O O . TYR A 1 302 ? 39.298 -11.869 -12.147 1.00 51.78 302 TYR A O 1
ATOM 2243 N N . GLN A 1 303 ? 39.482 -9.926 -11.045 1.00 48.56 303 GLN A N 1
ATOM 2244 C CA . GLN A 1 303 ? 40.779 -9.532 -11.609 1.00 48.56 303 GLN A CA 1
ATOM 2245 C C . GLN A 1 303 ? 41.872 -10.519 -11.174 1.00 48.56 303 GLN A C 1
ATOM 2247 O O . GLN A 1 303 ? 42.640 -10.997 -12.006 1.00 48.56 303 GLN A O 1
ATOM 2252 N N . GLY A 1 304 ? 41.913 -10.863 -9.882 1.00 60.53 304 GLY A N 1
ATOM 2253 C CA . GLY A 1 304 ? 42.845 -11.833 -9.311 1.00 60.53 304 GLY A CA 1
ATOM 2254 C C . GLY A 1 304 ? 42.661 -13.230 -9.899 1.00 60.53 304 GLY A C 1
ATOM 2255 O O . GLY A 1 304 ? 43.634 -13.841 -10.335 1.00 60.53 304 GLY A O 1
ATOM 2256 N N . LEU A 1 305 ? 41.415 -13.702 -10.006 1.00 59.16 305 LEU A N 1
ATOM 2257 C CA . LEU A 1 305 ? 41.078 -14.990 -10.612 1.00 59.16 305 LEU A CA 1
ATOM 2258 C C . LEU A 1 305 ? 41.450 -15.028 -12.103 1.00 59.16 305 LEU A C 1
ATOM 2260 O O . LEU A 1 305 ? 42.060 -15.993 -12.560 1.00 59.16 305 LEU A O 1
ATOM 2264 N N . ARG A 1 306 ? 41.167 -13.956 -12.857 1.00 57.97 306 ARG A N 1
ATOM 2265 C CA . ARG A 1 306 ? 41.585 -13.807 -14.260 1.00 57.97 306 ARG A CA 1
ATOM 2266 C C . ARG A 1 306 ? 43.110 -13.828 -14.400 1.00 57.97 306 ARG A C 1
ATOM 2268 O O . ARG A 1 306 ? 43.621 -14.508 -15.287 1.00 57.97 306 ARG A O 1
ATOM 2275 N N . ASN A 1 307 ? 43.836 -13.117 -13.540 1.00 59.84 307 ASN A N 1
ATOM 2276 C CA . ASN A 1 307 ? 45.299 -13.087 -13.561 1.00 59.84 307 ASN A CA 1
ATOM 2277 C C . ASN A 1 307 ? 45.900 -14.453 -13.195 1.00 59.84 307 ASN A C 1
ATOM 2279 O O . ASN A 1 307 ? 46.846 -14.891 -13.846 1.00 59.84 307 ASN A O 1
ATOM 2283 N N . LEU A 1 308 ? 45.312 -15.162 -12.225 1.00 64.81 308 LEU A N 1
ATOM 2284 C CA . LEU A 1 308 ? 45.683 -16.533 -11.868 1.00 64.81 308 LEU A CA 1
ATOM 2285 C C . LEU A 1 308 ? 45.455 -17.500 -13.041 1.00 64.81 308 LEU A C 1
ATOM 2287 O O . LEU A 1 308 ? 46.334 -18.301 -13.346 1.00 64.81 308 LEU A O 1
ATOM 2291 N N . ILE A 1 309 ? 44.321 -17.391 -13.741 1.00 68.88 309 ILE A N 1
ATOM 2292 C CA . ILE A 1 309 ? 44.014 -18.189 -14.939 1.00 68.88 309 ILE A CA 1
ATOM 2293 C C . ILE A 1 309 ? 45.022 -17.913 -16.065 1.00 68.88 309 ILE A C 1
ATOM 2295 O O . ILE A 1 309 ? 45.556 -18.863 -16.633 1.00 68.88 309 ILE A O 1
ATOM 2299 N N . HIS A 1 310 ? 45.350 -16.645 -16.353 1.00 61.19 310 HIS A N 1
ATOM 2300 C CA . HIS A 1 310 ? 46.388 -16.291 -17.340 1.00 61.19 310 HIS A CA 1
ATOM 2301 C C . HIS A 1 310 ? 47.777 -16.802 -16.935 1.00 61.19 310 HIS A C 1
ATOM 2303 O O . HIS A 1 310 ? 48.509 -17.318 -17.777 1.00 61.19 310 HIS A O 1
ATOM 2309 N N . MET A 1 311 ? 48.139 -16.718 -15.652 1.00 69.56 311 MET A N 1
ATOM 2310 C CA . MET A 1 311 ? 49.405 -17.254 -15.141 1.00 69.56 311 MET A CA 1
ATOM 2311 C C . MET A 1 311 ? 49.477 -18.778 -15.305 1.00 69.56 311 MET A C 1
ATOM 2313 O O . MET A 1 311 ? 50.477 -19.291 -15.803 1.00 69.56 311 MET A O 1
ATOM 2317 N N . LEU A 1 312 ? 48.413 -19.499 -14.938 1.00 65.81 312 LEU A N 1
ATOM 2318 C CA . LEU A 1 312 ? 48.331 -20.954 -15.084 1.00 65.81 312 LEU A CA 1
ATOM 2319 C C . LEU A 1 312 ? 48.349 -21.383 -16.557 1.00 65.81 312 LEU A C 1
ATOM 2321 O O . LEU A 1 312 ? 49.059 -22.329 -16.886 1.00 65.81 312 LEU A O 1
ATOM 2325 N N . LEU A 1 313 ? 47.656 -20.668 -17.451 1.00 68.12 313 LEU A N 1
ATOM 2326 C CA . LEU A 1 313 ? 47.731 -20.884 -18.902 1.00 68.12 313 LEU A CA 1
ATOM 2327 C C . LEU A 1 313 ? 49.155 -20.688 -19.434 1.00 68.12 313 LEU A C 1
ATOM 2329 O O . LEU A 1 313 ? 49.661 -21.557 -20.139 1.00 68.12 313 LEU A O 1
ATOM 2333 N N . ASN A 1 314 ? 49.833 -19.603 -19.053 1.00 66.44 314 ASN A N 1
ATOM 2334 C CA . ASN A 1 314 ? 51.211 -19.341 -19.475 1.00 66.44 314 ASN A CA 1
ATOM 2335 C C . ASN A 1 314 ? 52.197 -20.395 -18.942 1.00 66.44 314 ASN A C 1
ATOM 2337 O O . ASN A 1 314 ? 53.111 -20.795 -19.662 1.00 66.44 314 ASN A O 1
ATOM 2341 N N . ILE A 1 315 ? 51.997 -20.893 -17.716 1.00 65.31 315 ILE A N 1
ATOM 2342 C CA . ILE A 1 315 ? 52.765 -22.022 -17.167 1.00 65.31 315 ILE A CA 1
ATOM 2343 C C . ILE A 1 315 ? 52.485 -23.297 -17.973 1.00 65.31 315 ILE A C 1
ATOM 2345 O O . ILE A 1 315 ? 53.432 -23.956 -18.392 1.00 65.31 315 ILE A O 1
ATOM 2349 N N . LEU A 1 316 ? 51.217 -23.614 -18.260 1.00 60.78 316 LEU A N 1
ATOM 2350 C CA . LEU A 1 316 ? 50.831 -24.801 -19.030 1.00 60.78 316 LEU A CA 1
ATOM 2351 C C . LEU A 1 316 ? 51.438 -24.782 -20.442 1.00 60.78 316 LEU A C 1
ATOM 2353 O O . LEU A 1 316 ? 52.025 -25.769 -20.877 1.00 60.78 316 LEU A O 1
ATOM 2357 N N . ILE A 1 317 ? 51.353 -23.639 -21.128 1.00 66.56 317 ILE A N 1
ATOM 2358 C CA . ILE A 1 317 ? 51.933 -23.405 -22.458 1.00 66.56 317 ILE A CA 1
ATOM 2359 C C . ILE A 1 317 ? 53.464 -23.536 -22.404 1.00 66.56 317 ILE A C 1
ATOM 2361 O O . ILE A 1 317 ? 54.047 -24.233 -23.231 1.00 66.56 317 ILE A O 1
ATOM 2365 N N . SER A 1 318 ? 54.121 -22.947 -21.400 1.00 56.44 318 SER A N 1
ATOM 2366 C CA . SER A 1 318 ? 55.575 -23.057 -21.194 1.00 56.44 318 SER A CA 1
ATOM 2367 C C . SER A 1 318 ? 56.026 -24.503 -20.931 1.00 56.44 318 SER A C 1
ATOM 2369 O O . SER A 1 318 ? 57.034 -24.942 -21.486 1.00 56.44 318 SER A O 1
ATOM 2371 N N . SER A 1 319 ? 55.265 -25.278 -20.149 1.00 54.53 319 SER A N 1
ATOM 2372 C CA . SER A 1 319 ? 55.525 -26.704 -19.897 1.00 54.53 319 SER A CA 1
ATOM 2373 C C . SER A 1 319 ? 55.291 -27.584 -21.129 1.00 54.53 319 SER A C 1
ATOM 2375 O O . SER A 1 319 ? 56.086 -28.491 -21.377 1.00 54.53 319 SER A O 1
ATOM 2377 N N . LEU A 1 320 ? 54.252 -27.300 -21.925 1.00 55.03 320 LEU A N 1
ATOM 2378 C CA . LEU A 1 320 ? 53.981 -27.987 -23.194 1.00 55.03 320 LEU A CA 1
ATOM 2379 C C . LEU A 1 320 ? 55.095 -27.730 -24.220 1.00 55.03 320 LEU A C 1
ATOM 2381 O O . LEU A 1 320 ? 55.604 -28.677 -24.813 1.00 55.03 320 LEU A O 1
ATOM 2385 N N . ILE A 1 321 ? 55.539 -26.476 -24.367 1.00 57.44 321 ILE A N 1
ATOM 2386 C CA . ILE A 1 321 ? 56.652 -26.092 -25.256 1.00 57.44 321 ILE A CA 1
ATOM 2387 C C . ILE A 1 321 ? 57.977 -26.750 -24.832 1.00 57.44 321 ILE A C 1
ATOM 2389 O O . ILE A 1 321 ? 58.809 -27.061 -25.681 1.00 57.44 321 ILE A O 1
ATOM 2393 N N . LYS A 1 322 ? 58.184 -26.985 -23.530 1.00 51.06 322 LYS A N 1
ATOM 2394 C CA . LYS A 1 322 ? 59.422 -27.569 -22.981 1.00 51.06 322 LYS A CA 1
ATOM 2395 C C . LYS A 1 322 ? 59.385 -29.092 -22.798 1.00 51.06 322 LYS A C 1
ATOM 2397 O O . LYS A 1 322 ? 60.318 -29.645 -22.224 1.00 51.06 322 LYS A O 1
ATOM 2402 N N . GLY A 1 323 ? 58.336 -29.774 -23.269 1.00 54.53 323 GLY A N 1
ATOM 2403 C CA . GLY A 1 323 ? 58.271 -31.241 -23.327 1.00 54.53 323 GLY A CA 1
ATOM 2404 C C . GLY A 1 323 ? 58.296 -31.969 -21.973 1.00 54.53 323 GLY A C 1
ATOM 2405 O O . GLY A 1 323 ? 58.576 -33.165 -21.934 1.00 54.53 323 GLY A O 1
ATOM 2406 N N . ALA A 1 324 ? 58.019 -31.279 -20.861 1.00 48.88 324 ALA A N 1
ATOM 2407 C CA . ALA A 1 324 ? 58.239 -31.800 -19.511 1.00 48.88 324 ALA A CA 1
ATOM 2408 C C . ALA A 1 324 ? 56.924 -32.121 -18.772 1.00 48.88 324 ALA A C 1
ATOM 2410 O O . ALA A 1 324 ? 56.251 -31.238 -18.247 1.00 48.88 324 ALA A O 1
ATOM 2411 N N . HIS A 1 325 ? 56.604 -33.417 -18.694 1.00 57.72 325 HIS A N 1
ATOM 2412 C CA . HIS A 1 325 ? 55.659 -34.052 -17.760 1.00 57.72 325 HIS A CA 1
ATOM 2413 C C . HIS A 1 325 ? 54.300 -33.357 -17.515 1.00 57.72 325 HIS A C 1
ATOM 2415 O O . HIS A 1 325 ? 54.053 -32.774 -16.457 1.00 57.72 325 HIS A O 1
ATOM 2421 N N . ILE A 1 326 ? 53.344 -33.621 -18.417 1.00 57.53 326 ILE A N 1
ATOM 2422 C CA . ILE A 1 326 ? 51.888 -33.385 -18.249 1.00 57.53 326 ILE A CA 1
ATOM 2423 C C . ILE A 1 326 ? 51.370 -33.804 -16.852 1.00 57.53 326 ILE A C 1
ATOM 2425 O O . ILE A 1 326 ? 50.496 -33.153 -16.282 1.00 57.53 326 ILE A O 1
ATOM 2429 N N . PHE A 1 327 ? 51.949 -34.860 -16.271 1.00 55.69 327 PHE A N 1
ATOM 2430 C CA . PHE A 1 327 ? 51.619 -35.395 -14.947 1.00 55.69 327 PHE A CA 1
ATOM 2431 C C . PHE A 1 327 ? 51.699 -34.355 -13.809 1.00 55.69 327 PHE A C 1
ATOM 2433 O O . PHE A 1 327 ? 50.813 -34.311 -12.956 1.00 55.69 327 PHE A O 1
ATOM 2440 N N . TYR A 1 328 ? 52.706 -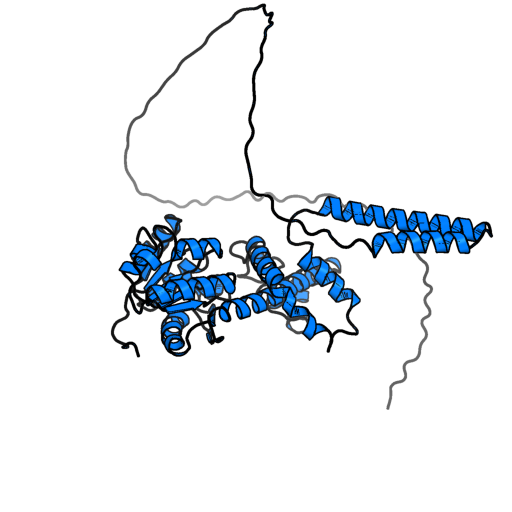33.471 -13.812 1.00 55.31 328 TYR A N 1
ATOM 2441 C CA . TYR A 1 328 ? 52.854 -32.441 -12.772 1.00 55.31 328 TYR A CA 1
ATOM 2442 C C . TYR A 1 328 ? 51.821 -31.318 -12.906 1.00 55.31 328 TYR A C 1
ATOM 2444 O O . TYR A 1 328 ? 51.280 -30.859 -11.899 1.00 55.31 328 TYR A O 1
ATOM 2452 N N . ALA A 1 329 ? 51.494 -30.915 -14.138 1.00 56.28 329 ALA A N 1
ATOM 2453 C CA . ALA A 1 329 ? 50.434 -29.942 -14.392 1.00 56.28 329 ALA A CA 1
ATOM 2454 C C . ALA A 1 329 ? 49.062 -30.470 -13.933 1.00 56.28 329 ALA A C 1
ATOM 2456 O O . ALA A 1 329 ? 48.288 -29.734 -13.321 1.00 56.28 329 ALA A O 1
ATOM 2457 N N . LEU A 1 330 ? 48.792 -31.763 -14.155 1.00 58.69 330 LEU A N 1
ATOM 2458 C CA . LEU A 1 330 ? 47.556 -32.411 -13.716 1.00 58.69 330 LEU A CA 1
ATOM 2459 C C . LEU A 1 330 ? 47.447 -32.472 -12.181 1.00 58.69 330 LEU A C 1
ATOM 2461 O O . LEU A 1 330 ? 46.389 -32.177 -11.629 1.00 58.69 330 LEU A O 1
ATOM 2465 N N . LEU A 1 331 ? 48.542 -32.789 -11.478 1.00 58.91 331 LEU A N 1
ATOM 2466 C CA . LEU A 1 331 ? 48.586 -32.791 -10.008 1.00 58.91 331 LEU A CA 1
ATOM 2467 C C . LEU A 1 331 ? 48.391 -31.387 -9.406 1.00 58.91 331 LEU A C 1
ATOM 2469 O O . LEU A 1 331 ? 47.672 -31.239 -8.413 1.00 58.91 331 LEU A O 1
ATOM 2473 N N . LEU A 1 332 ? 48.975 -30.349 -10.012 1.00 61.66 332 LEU A N 1
ATOM 2474 C CA . LEU A 1 332 ? 48.745 -28.952 -9.621 1.00 61.66 332 LEU A CA 1
ATOM 2475 C C . LEU A 1 332 ? 47.285 -28.528 -9.837 1.00 61.66 332 LEU A C 1
ATOM 2477 O O . LEU A 1 332 ? 46.674 -27.948 -8.942 1.00 61.66 332 LEU A O 1
ATOM 2481 N N . PHE A 1 333 ? 46.692 -28.879 -10.979 1.00 64.44 333 PHE A N 1
ATOM 2482 C CA . PHE A 1 333 ? 45.283 -28.595 -11.252 1.00 64.44 333 PHE A CA 1
ATOM 2483 C C . PHE A 1 333 ? 44.350 -29.291 -10.246 1.00 64.44 333 PHE A C 1
ATOM 2485 O O . PHE A 1 333 ? 43.488 -28.648 -9.648 1.00 64.44 333 PHE A O 1
ATOM 2492 N N . LEU A 1 334 ? 44.560 -30.588 -9.991 1.00 60.75 334 LEU A N 1
ATOM 2493 C CA . LEU A 1 334 ? 43.744 -31.377 -9.061 1.00 60.75 334 LEU A CA 1
ATOM 2494 C C . LEU A 1 334 ? 43.868 -30.908 -7.603 1.00 60.75 334 LEU A C 1
ATOM 2496 O O . LEU A 1 334 ? 42.878 -30.923 -6.873 1.00 60.75 334 LEU A O 1
ATOM 2500 N N . SER A 1 335 ? 45.054 -30.473 -7.167 1.00 56.38 335 SER A N 1
ATOM 2501 C CA . SER A 1 335 ? 45.258 -29.959 -5.805 1.00 56.38 335 SER A CA 1
ATOM 2502 C C . SER A 1 335 ? 44.602 -28.590 -5.590 1.00 56.38 335 SER A C 1
ATOM 2504 O O . SER A 1 335 ? 43.916 -28.409 -4.583 1.00 56.38 335 SER A O 1
ATOM 2506 N N . VAL A 1 336 ? 44.693 -27.671 -6.560 1.00 57.53 336 VAL A N 1
ATOM 2507 C CA . VAL A 1 336 ? 43.953 -26.393 -6.531 1.00 57.53 336 VAL A CA 1
ATOM 2508 C C . VAL A 1 336 ? 42.437 -26.629 -6.561 1.00 57.53 336 VAL A C 1
ATOM 2510 O O . VAL A 1 336 ? 41.706 -26.040 -5.765 1.00 57.53 336 VAL A O 1
ATOM 2513 N N . PHE A 1 337 ? 41.954 -27.545 -7.407 1.00 53.62 337 PHE A N 1
ATOM 2514 C CA . PHE A 1 337 ? 40.532 -27.904 -7.474 1.00 53.62 337 PHE A CA 1
ATOM 2515 C C . PHE A 1 337 ? 40.016 -28.465 -6.135 1.00 53.62 337 PHE A C 1
ATOM 2517 O O . PHE A 1 337 ? 38.927 -28.113 -5.686 1.00 53.62 337 PHE A O 1
ATOM 2524 N N . ARG A 1 338 ? 40.826 -29.277 -5.440 1.00 44.31 338 ARG A N 1
ATOM 2525 C CA . ARG A 1 338 ? 40.484 -29.846 -4.125 1.00 44.31 338 ARG A CA 1
ATOM 2526 C C . ARG A 1 338 ? 40.370 -28.787 -3.021 1.00 44.31 338 ARG A C 1
ATOM 2528 O O . ARG A 1 338 ? 39.518 -28.932 -2.150 1.00 44.31 338 ARG A O 1
ATOM 2535 N N . ILE A 1 339 ? 41.177 -27.725 -3.075 1.00 51.78 339 ILE A N 1
ATOM 2536 C CA . ILE A 1 339 ? 41.093 -26.582 -2.146 1.00 51.78 339 ILE A CA 1
ATOM 2537 C C . ILE A 1 339 ? 39.808 -25.776 -2.394 1.00 51.78 339 ILE A C 1
ATOM 2539 O O . ILE A 1 339 ? 39.116 -25.420 -1.443 1.00 51.78 339 ILE A O 1
ATOM 2543 N N . LEU A 1 340 ? 39.460 -25.531 -3.662 1.00 45.84 340 LEU A N 1
ATOM 2544 C CA . LEU A 1 340 ? 38.288 -24.732 -4.044 1.00 45.84 340 LEU A CA 1
ATOM 2545 C C . LEU A 1 340 ? 36.945 -25.440 -3.793 1.00 45.84 340 LEU A C 1
ATOM 2547 O O . LEU A 1 340 ? 35.956 -24.774 -3.501 1.00 45.84 340 LEU A O 1
ATOM 2551 N N . VAL A 1 341 ? 36.893 -26.771 -3.906 1.00 44.12 341 VAL A N 1
ATOM 2552 C CA . VAL A 1 341 ? 35.633 -27.543 -3.864 1.00 44.12 341 VAL A CA 1
ATOM 2553 C C . VAL A 1 341 ? 35.323 -28.143 -2.481 1.00 44.12 341 VAL A C 1
ATOM 2555 O O . VAL A 1 341 ? 34.193 -28.568 -2.249 1.00 44.12 341 VAL A O 1
ATOM 2558 N N . TRP A 1 342 ? 36.282 -28.189 -1.543 1.00 37.75 342 TRP A N 1
ATOM 2559 C CA . TRP A 1 342 ? 36.134 -28.978 -0.302 1.00 37.75 342 TRP A CA 1
ATOM 2560 C C . TRP A 1 342 ? 36.287 -28.234 1.035 1.00 37.75 342 TRP A C 1
ATOM 2562 O O . TRP A 1 342 ? 36.414 -28.872 2.081 1.00 37.75 342 TRP A O 1
ATOM 2572 N N . HIS A 1 343 ? 36.167 -26.904 1.047 1.00 36.56 343 HIS A N 1
ATOM 2573 C CA . HIS A 1 343 ? 35.910 -26.158 2.285 1.00 36.56 343 HIS A CA 1
ATOM 2574 C C . HIS A 1 343 ? 34.402 -26.007 2.543 1.00 36.56 343 HIS A C 1
ATOM 2576 O O . HIS A 1 343 ? 33.737 -25.154 1.957 1.00 36.56 343 HIS A O 1
ATOM 2582 N N . LYS A 1 344 ? 33.858 -26.804 3.474 1.00 32.81 344 LYS A N 1
ATOM 2583 C CA . LYS A 1 344 ? 32.543 -26.514 4.072 1.00 32.81 344 LYS A CA 1
ATOM 2584 C C . LYS A 1 344 ? 32.612 -25.192 4.858 1.00 32.81 344 LYS A C 1
ATOM 2586 O O . LYS A 1 344 ? 33.593 -24.993 5.580 1.00 32.81 344 LYS A O 1
ATOM 2591 N N . PRO A 1 345 ? 31.586 -24.323 4.797 1.00 37.09 345 PRO A N 1
ATOM 2592 C CA . PRO A 1 345 ? 31.512 -23.157 5.670 1.00 37.09 345 PRO A CA 1
ATOM 2593 C C . PRO A 1 345 ? 31.337 -23.593 7.133 1.00 37.09 345 PRO A C 1
ATOM 2595 O O . PRO A 1 345 ? 30.541 -24.482 7.440 1.00 37.09 345 PRO A O 1
ATOM 2598 N N . LEU A 1 346 ? 32.081 -22.956 8.039 1.00 31.44 346 LEU A N 1
ATOM 2599 C CA . LEU A 1 346 ? 31.904 -23.116 9.484 1.00 31.44 346 LEU A CA 1
ATOM 2600 C C . LEU A 1 346 ? 30.641 -22.364 9.948 1.00 31.44 346 LEU A C 1
ATOM 2602 O O . LEU A 1 346 ? 30.417 -21.238 9.500 1.00 31.44 346 LEU A O 1
ATOM 2606 N N . PRO A 1 347 ? 29.827 -22.932 10.858 1.00 31.52 347 PRO A N 1
ATOM 2607 C CA . PRO A 1 347 ? 28.659 -22.244 11.392 1.00 31.52 347 PRO A CA 1
ATOM 2608 C C . PRO A 1 347 ? 29.081 -21.134 12.366 1.00 31.52 347 PRO A C 1
ATOM 2610 O O . PRO A 1 347 ? 29.734 -21.393 13.377 1.00 31.52 347 PRO A O 1
ATOM 2613 N N . LEU A 1 348 ? 28.675 -19.894 12.085 1.00 32.66 348 LEU A N 1
ATOM 2614 C CA . LEU A 1 348 ? 28.859 -18.765 12.999 1.00 32.66 348 LEU A CA 1
ATOM 2615 C C . LEU A 1 348 ? 27.782 -18.796 14.091 1.00 32.66 348 LEU A C 1
ATOM 2617 O O . LEU A 1 348 ? 26.639 -18.403 13.864 1.00 32.66 348 LEU A O 1
ATOM 2621 N N . THR A 1 349 ? 28.150 -19.254 15.287 1.00 28.66 349 THR A N 1
ATOM 2622 C CA . THR A 1 349 ? 27.304 -19.138 16.481 1.00 28.66 349 THR A CA 1
ATOM 2623 C C . THR A 1 349 ? 27.376 -17.718 17.067 1.00 28.66 349 THR A C 1
ATOM 2625 O O . THR A 1 349 ? 28.461 -17.129 17.127 1.00 28.66 349 THR A O 1
ATOM 2628 N N . PRO A 1 350 ? 26.248 -17.131 17.511 1.00 32.25 350 PRO A N 1
ATOM 2629 C CA . PRO A 1 350 ? 26.239 -15.785 18.076 1.00 32.25 350 PRO A CA 1
ATOM 2630 C C . PRO A 1 350 ? 26.853 -15.770 19.484 1.00 32.25 350 PRO A C 1
ATOM 2632 O O . PRO A 1 350 ? 26.548 -16.626 20.314 1.00 32.25 350 PRO A O 1
ATOM 2635 N N . ARG A 1 351 ? 27.685 -14.764 19.782 1.00 28.78 351 ARG A N 1
ATOM 2636 C CA . ARG A 1 351 ? 28.175 -14.498 21.145 1.00 28.78 351 ARG A CA 1
ATOM 2637 C C . ARG A 1 351 ? 27.340 -13.404 21.808 1.00 28.78 351 ARG A C 1
ATOM 2639 O O . ARG A 1 351 ? 27.225 -12.310 21.264 1.00 28.78 351 ARG A O 1
ATOM 2646 N N . HIS A 1 352 ? 26.818 -13.684 23.001 1.00 27.34 352 HIS A N 1
ATOM 2647 C CA . HIS A 1 352 ? 26.294 -12.652 23.900 1.00 27.34 352 HIS A CA 1
ATOM 2648 C C . HIS A 1 352 ? 27.440 -11.863 24.574 1.00 27.34 352 HIS A C 1
ATOM 2650 O O . HIS A 1 352 ? 28.566 -12.365 24.645 1.00 27.34 352 HIS A O 1
ATOM 2656 N N . PRO A 1 353 ? 27.183 -10.633 25.060 1.00 40.25 353 PRO A N 1
ATOM 2657 C CA . PRO A 1 353 ? 28.212 -9.764 25.621 1.00 40.25 353 PRO A CA 1
ATOM 2658 C C . PRO A 1 353 ? 28.429 -9.993 27.124 1.00 40.25 353 PRO A C 1
ATOM 2660 O O . PRO A 1 353 ? 27.475 -10.136 27.886 1.00 40.25 353 PRO A O 1
ATOM 2663 N N . SER A 1 354 ? 29.684 -9.913 27.570 1.00 26.16 354 SER A N 1
ATOM 2664 C CA . SER A 1 354 ? 30.027 -9.792 28.990 1.00 26.16 354 SER A CA 1
ATOM 2665 C C . SER A 1 354 ? 31.317 -8.992 29.188 1.00 26.16 354 SER A C 1
ATOM 2667 O O . SER A 1 354 ? 32.363 -9.367 28.666 1.00 26.16 354 SER A O 1
ATOM 2669 N N . LEU A 1 355 ? 31.187 -7.904 29.951 1.00 27.11 355 LEU A N 1
ATOM 2670 C CA . LEU A 1 355 ? 32.175 -7.206 30.790 1.00 27.11 355 LEU A CA 1
ATOM 2671 C C . LEU A 1 355 ? 33.625 -7.732 30.806 1.00 27.11 355 LEU A C 1
ATOM 2673 O O . LEU A 1 355 ? 33.843 -8.903 31.097 1.00 27.11 355 LEU A O 1
ATOM 2677 N N . TRP A 1 356 ? 34.597 -6.811 30.760 1.00 23.23 356 TRP A N 1
ATOM 2678 C CA . TRP A 1 356 ? 35.538 -6.607 31.880 1.00 23.23 356 TRP A CA 1
ATOM 2679 C C . TRP A 1 356 ? 36.223 -5.229 31.798 1.00 23.23 356 TRP A C 1
ATOM 2681 O O . TRP A 1 356 ? 36.329 -4.644 30.722 1.00 23.23 356 TRP A O 1
ATOM 2691 N N . VAL A 1 357 ? 36.674 -4.711 32.944 1.00 26.86 357 VAL A N 1
ATOM 2692 C CA . VAL A 1 357 ? 37.415 -3.444 33.102 1.00 26.86 357 VAL A CA 1
ATOM 2693 C C . VAL A 1 357 ? 38.581 -3.708 34.055 1.00 26.86 357 VAL A C 1
ATOM 2695 O O . VAL A 1 357 ? 38.366 -4.342 35.087 1.00 26.86 357 VAL A O 1
ATOM 2698 N N . PRO A 1 358 ? 39.801 -3.243 33.736 1.00 26.91 358 PRO A N 1
ATOM 2699 C CA . PRO A 1 358 ? 40.551 -2.520 34.767 1.00 26.91 358 PRO A CA 1
ATOM 2700 C C . PRO A 1 358 ? 41.390 -1.329 34.257 1.00 26.91 358 PRO A C 1
ATOM 2702 O O . PRO A 1 358 ? 41.845 -1.267 33.118 1.00 26.91 358 PRO A O 1
ATOM 2705 N N . SER A 1 359 ? 41.650 -0.412 35.185 1.00 22.64 359 SER A N 1
ATOM 2706 C CA . SER A 1 359 ? 42.706 0.617 35.206 1.00 22.64 359 SER A CA 1
ATOM 2707 C C . SER A 1 359 ? 43.316 0.595 36.638 1.00 22.64 359 SER A C 1
ATOM 2709 O O . SER A 1 359 ? 42.934 -0.313 37.388 1.00 22.64 359 SER A O 1
ATOM 2711 N N . PRO A 1 360 ? 44.172 1.527 37.128 1.00 43.00 360 PRO A N 1
ATOM 2712 C CA . PRO A 1 360 ? 44.977 2.582 36.478 1.00 43.00 360 PRO A CA 1
ATOM 2713 C C . PRO A 1 360 ? 46.449 2.712 36.997 1.00 43.00 360 PRO A C 1
ATOM 2715 O O . PRO A 1 360 ? 46.750 2.320 38.118 1.00 43.00 360 PRO A O 1
ATOM 2718 N N . THR A 1 361 ? 47.317 3.441 36.274 1.00 24.66 361 THR A N 1
ATOM 2719 C CA . THR A 1 361 ? 48.483 4.240 36.778 1.00 24.66 361 THR A CA 1
ATOM 2720 C C . THR A 1 361 ? 48.872 5.254 35.674 1.00 24.66 361 THR A C 1
ATOM 2722 O O . THR A 1 361 ? 48.793 4.909 34.502 1.00 24.66 361 THR A O 1
ATOM 2725 N N . ARG A 1 362 ? 49.028 6.577 35.893 1.00 23.28 362 ARG A N 1
ATOM 2726 C CA . ARG A 1 362 ? 50.095 7.368 36.576 1.00 23.28 362 ARG A CA 1
ATOM 2727 C C . ARG A 1 362 ? 51.510 7.171 35.975 1.00 23.28 362 ARG A C 1
ATOM 2729 O O . ARG A 1 362 ? 51.910 6.029 35.819 1.00 23.28 362 ARG A O 1
ATOM 2736 N N . SER A 1 363 ? 52.302 8.216 35.663 1.00 23.22 363 SER A N 1
ATOM 2737 C CA . SER A 1 363 ? 52.163 9.681 35.910 1.00 23.22 363 SER A CA 1
ATOM 2738 C C . SER A 1 363 ? 53.115 10.564 35.053 1.00 23.22 363 SER A C 1
ATOM 2740 O O . SER A 1 363 ? 54.135 10.053 34.619 1.00 23.22 363 SER A O 1
ATOM 2742 N N . SER A 1 364 ? 52.774 11.864 34.880 1.00 22.73 364 SER A N 1
ATOM 2743 C CA . SER A 1 364 ? 53.631 13.093 34.743 1.00 22.73 364 SER A CA 1
ATOM 2744 C C . SER A 1 364 ? 55.018 13.007 34.049 1.00 22.73 364 SER A C 1
ATOM 2746 O O . SER A 1 364 ? 55.855 12.230 34.487 1.00 22.73 364 SER A O 1
ATOM 2748 N N . GLU A 1 365 ? 55.385 13.804 33.027 1.00 24.08 365 GLU A N 1
ATOM 2749 C CA . GLU A 1 365 ? 55.562 15.289 32.965 1.00 24.08 365 GLU A CA 1
ATOM 2750 C C . GLU A 1 365 ? 55.896 15.765 31.508 1.00 24.08 365 GLU A C 1
ATOM 2752 O O . GLU A 1 365 ? 56.151 14.905 30.671 1.00 24.08 365 GLU A O 1
ATOM 2757 N N . SER A 1 366 ? 56.011 17.051 31.096 1.00 21.31 366 SER A N 1
ATOM 2758 C CA . SER A 1 366 ? 55.422 18.356 31.519 1.00 21.31 366 SER A CA 1
ATOM 2759 C C . SER A 1 366 ? 55.715 19.494 30.476 1.00 21.31 366 SER A C 1
ATOM 2761 O O . SER A 1 366 ? 55.196 19.430 29.368 1.00 21.31 366 SER A O 1
ATOM 2763 N N . CYS A 1 367 ? 56.496 20.531 30.832 1.00 22.16 367 CYS A N 1
ATOM 2764 C CA . CYS A 1 367 ? 57.111 21.642 30.058 1.00 22.16 367 CYS A CA 1
ATOM 2765 C C . CYS A 1 367 ? 56.395 22.334 28.858 1.00 22.16 367 CYS A C 1
ATOM 2767 O O . CYS A 1 367 ? 56.543 21.953 27.699 1.00 22.16 367 CYS A O 1
ATOM 2769 N N . ALA A 1 368 ? 55.846 23.525 29.137 1.00 21.83 368 ALA A N 1
ATOM 2770 C CA . ALA A 1 368 ? 55.881 24.739 28.288 1.00 21.83 368 ALA A CA 1
ATOM 2771 C C . ALA A 1 368 ? 56.621 25.853 29.102 1.00 21.83 368 ALA A C 1
ATOM 2773 O O . ALA A 1 368 ? 56.835 25.594 30.293 1.00 21.83 368 ALA A O 1
ATOM 2774 N N . PRO A 1 369 ? 57.049 27.044 28.593 1.00 34.06 369 PRO A N 1
ATOM 2775 C CA . PRO A 1 369 ? 56.336 27.994 27.708 1.00 34.06 369 PRO A CA 1
ATOM 2776 C C . PRO A 1 369 ? 57.234 28.531 26.540 1.00 34.06 369 PRO A C 1
ATOM 2778 O O . PRO A 1 369 ? 58.239 27.901 26.239 1.00 34.06 369 PRO A O 1
ATOM 2781 N N . VAL A 1 370 ? 56.927 29.571 25.738 1.00 23.88 370 VAL A N 1
ATOM 2782 C CA . VAL A 1 370 ? 56.851 31.032 26.031 1.00 23.88 370 VAL A CA 1
ATOM 2783 C C . VAL A 1 370 ? 56.110 31.789 24.901 1.00 23.88 370 VAL A C 1
ATOM 2785 O O . VAL A 1 370 ? 56.508 31.661 23.754 1.00 23.88 370 VAL A O 1
ATOM 2788 N N . ALA A 1 371 ? 55.089 32.584 25.280 1.00 23.98 371 ALA A N 1
ATOM 2789 C CA . ALA A 1 371 ? 54.686 33.956 24.854 1.00 23.98 371 ALA A CA 1
ATOM 2790 C C . ALA A 1 371 ? 54.768 34.434 23.355 1.00 23.98 371 ALA A C 1
ATOM 2792 O O . ALA A 1 371 ? 55.446 33.857 22.525 1.00 23.98 371 ALA A O 1
ATOM 2793 N N . THR A 1 372 ? 54.111 35.522 22.898 1.00 24.12 372 THR A N 1
ATOM 2794 C CA . THR A 1 372 ? 53.679 36.739 23.627 1.00 24.12 372 THR A CA 1
ATOM 2795 C C . THR A 1 372 ? 52.551 37.551 22.932 1.00 24.12 372 THR A C 1
ATOM 2797 O O . THR A 1 372 ? 52.536 37.676 21.716 1.00 24.12 372 THR A O 1
ATOM 2800 N N . LEU A 1 373 ? 51.685 38.178 23.746 1.00 23.30 373 LEU A N 1
AT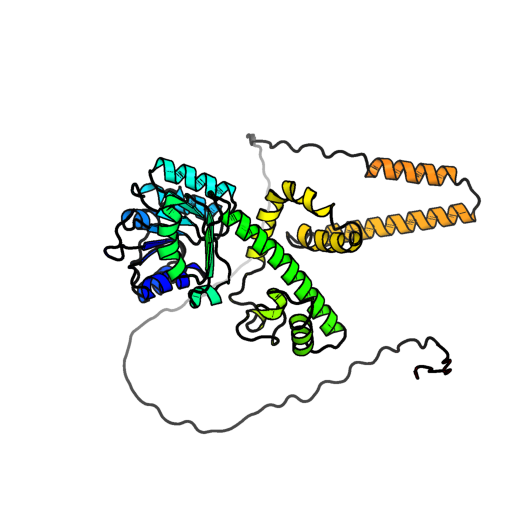OM 2801 C CA . LEU A 1 373 ? 50.958 39.463 23.564 1.00 23.30 373 LEU A CA 1
ATOM 2802 C C . LEU A 1 373 ? 50.094 39.787 22.290 1.00 23.30 373 LEU A C 1
ATOM 2804 O O . LEU A 1 373 ? 50.591 40.333 21.314 1.00 23.30 373 LEU A O 1
ATOM 2808 N N . THR A 1 374 ? 48.755 39.766 22.482 1.00 23.92 374 THR A N 1
ATOM 2809 C CA . THR A 1 374 ? 47.783 40.914 22.345 1.00 23.92 374 THR A CA 1
ATOM 2810 C C . THR A 1 374 ? 47.379 41.521 20.971 1.00 23.92 374 THR A C 1
ATOM 2812 O O . THR A 1 374 ? 48.119 41.411 20.011 1.00 23.92 374 THR A O 1
ATOM 2815 N N . ARG A 1 375 ? 46.224 42.219 20.797 1.00 23.45 375 ARG A N 1
ATOM 2816 C CA . ARG A 1 375 ? 45.103 42.621 21.707 1.00 23.45 375 ARG A CA 1
ATOM 2817 C C . ARG A 1 375 ? 43.744 42.775 20.959 1.00 23.45 375 ARG A C 1
ATOM 2819 O O . ARG A 1 375 ? 43.719 43.084 19.779 1.00 23.45 375 ARG A O 1
ATOM 2826 N N . THR A 1 376 ? 42.647 42.628 21.717 1.00 24.28 376 THR A N 1
ATOM 2827 C CA . THR A 1 376 ? 41.294 43.272 21.652 1.00 24.28 376 THR A CA 1
ATOM 2828 C C . THR A 1 376 ? 41.070 44.453 20.670 1.00 24.28 376 THR A C 1
ATOM 2830 O O . THR A 1 376 ? 41.957 45.294 20.582 1.00 24.28 376 THR A O 1
ATOM 2833 N N . SER A 1 377 ? 39.892 44.742 20.068 1.00 26.30 377 SER A N 1
ATOM 2834 C CA . SER A 1 377 ? 38.488 44.211 20.128 1.00 26.30 377 SER A CA 1
ATOM 2835 C C . SER A 1 377 ? 37.607 44.957 19.047 1.00 26.30 377 SER A C 1
ATOM 2837 O O . SER A 1 377 ? 38.223 45.448 18.111 1.00 26.30 377 SER A O 1
ATOM 2839 N N . HIS A 1 378 ? 36.260 45.133 19.004 1.00 25.95 378 HIS A N 1
ATOM 2840 C CA . HIS A 1 378 ? 35.144 44.978 19.970 1.00 25.95 378 HIS A CA 1
ATOM 2841 C C . HIS A 1 378 ? 33.698 44.989 19.344 1.00 25.95 378 HIS A C 1
ATOM 2843 O O . HIS A 1 378 ? 33.517 44.737 18.161 1.00 25.95 378 HIS A O 1
ATOM 2849 N N . LEU A 1 379 ? 32.699 45.249 20.211 1.00 24.89 379 LEU A N 1
ATOM 2850 C CA . LEU A 1 379 ? 31.252 45.597 20.096 1.00 24.89 379 LEU A CA 1
ATOM 2851 C C . LEU A 1 379 ? 30.834 46.591 18.969 1.00 24.89 379 LEU A C 1
ATOM 2853 O O . LEU A 1 379 ? 31.683 47.341 18.508 1.00 24.89 379 LEU A O 1
ATOM 2857 N N . SER A 1 380 ? 29.557 46.782 18.556 1.00 24.34 380 SER A N 1
ATOM 2858 C CA . SER A 1 380 ? 28.224 46.149 18.821 1.00 24.34 380 SER A CA 1
ATOM 2859 C C . SER A 1 380 ? 27.180 46.602 17.752 1.00 24.34 380 SER A C 1
ATOM 2861 O O . SER A 1 380 ? 27.494 47.466 16.938 1.00 24.34 380 SER A O 1
ATOM 2863 N N . SER A 1 381 ? 25.940 46.084 17.667 1.00 24.55 381 SER A N 1
ATOM 2864 C CA . SER A 1 381 ? 24.749 46.611 18.396 1.00 24.55 381 SER A CA 1
ATOM 2865 C C . SER A 1 381 ? 23.421 45.937 17.945 1.00 24.55 381 SER A C 1
ATOM 2867 O O . SER A 1 381 ? 23.411 45.188 16.973 1.00 24.55 381 SER A O 1
ATOM 2869 N N . ASN A 1 382 ? 22.307 46.183 18.662 1.00 24.45 382 ASN A N 1
ATOM 2870 C CA . ASN A 1 382 ? 20.973 45.557 18.491 1.00 24.45 382 ASN A CA 1
ATOM 2871 C C . ASN A 1 382 ? 19.844 46.603 18.301 1.00 24.45 382 ASN A C 1
ATOM 2873 O O . ASN A 1 382 ? 19.856 47.610 19.006 1.00 24.45 382 ASN A O 1
ATOM 2877 N N . SER A 1 383 ? 18.827 46.315 17.468 1.00 24.73 383 SER A N 1
ATOM 2878 C CA . SER A 1 383 ? 17.366 46.650 17.580 1.00 24.73 383 SER A CA 1
ATOM 2879 C C . SER A 1 383 ? 16.691 46.553 16.181 1.00 24.73 383 SER A C 1
ATOM 2881 O O . SER A 1 383 ? 17.368 46.808 15.196 1.00 24.73 383 SER A O 1
ATOM 2883 N N . TYR A 1 384 ? 15.460 46.078 15.900 1.00 22.25 384 TYR A N 1
ATOM 2884 C CA . TYR A 1 384 ? 14.136 45.955 16.563 1.00 22.25 384 TYR A CA 1
ATOM 2885 C C . TYR A 1 384 ? 13.206 47.184 16.382 1.00 22.25 384 TYR A C 1
ATOM 2887 O O . TYR A 1 384 ? 13.506 48.212 16.973 1.00 22.25 384 TYR A O 1
ATOM 2895 N N . VAL A 1 385 ? 12.076 47.056 15.632 1.00 24.50 385 VAL A N 1
ATOM 2896 C CA . VAL A 1 385 ? 10.713 47.667 15.846 1.00 24.50 385 VAL A CA 1
ATOM 2897 C C . VAL A 1 385 ? 9.776 47.680 14.587 1.00 24.50 385 VAL A C 1
ATOM 2899 O O . VAL A 1 385 ? 10.093 48.262 13.562 1.00 24.50 385 VAL A O 1
ATOM 2902 N N . ARG A 1 386 ? 8.581 47.065 14.744 1.00 22.59 386 ARG A N 1
ATOM 2903 C CA . ARG A 1 386 ? 7.194 47.293 14.201 1.00 22.59 386 ARG A CA 1
ATOM 2904 C C . ARG A 1 386 ? 6.840 47.802 12.764 1.00 22.59 386 ARG A C 1
ATOM 2906 O O . ARG A 1 386 ? 7.115 48.935 12.411 1.00 22.59 386 ARG A O 1
ATOM 2913 N N . ARG A 1 387 ? 5.920 47.032 12.134 1.00 22.94 387 ARG A N 1
ATOM 2914 C CA . ARG A 1 387 ? 4.617 47.370 11.456 1.00 22.94 387 ARG A CA 1
ATOM 2915 C C . ARG A 1 387 ? 4.403 48.709 10.697 1.00 22.94 387 ARG A C 1
ATOM 2917 O O . ARG A 1 387 ? 4.359 49.749 11.347 1.00 22.94 387 ARG A O 1
ATOM 2924 N N . LYS A 1 388 ? 3.895 48.611 9.450 1.00 23.81 388 LYS A N 1
ATOM 2925 C CA . LYS A 1 388 ? 2.507 48.951 8.979 1.00 23.81 388 LYS A CA 1
ATOM 2926 C C . LYS A 1 388 ? 2.366 48.634 7.464 1.00 23.81 388 LYS A C 1
ATOM 2928 O O . LYS A 1 388 ? 3.354 48.759 6.758 1.00 23.81 388 LYS A O 1
ATOM 2933 N N . ASP A 1 389 ? 1.336 47.913 7.000 1.00 25.19 389 ASP A N 1
ATOM 2934 C CA . ASP A 1 389 ? -0.045 48.294 6.575 1.00 25.19 389 ASP A CA 1
ATOM 2935 C C . ASP A 1 389 ? -0.145 48.895 5.145 1.00 25.19 389 ASP A C 1
ATOM 2937 O O . ASP A 1 389 ? 0.561 49.853 4.852 1.00 25.19 389 ASP A O 1
ATOM 2941 N N . SER A 1 390 ? -1.131 48.436 4.342 1.00 24.62 390 SER A N 1
ATOM 2942 C CA . SER A 1 390 ? -1.656 49.031 3.072 1.00 24.62 390 SER A CA 1
ATOM 2943 C C . SER A 1 390 ? -0.710 49.094 1.839 1.00 24.62 390 SER A C 1
ATOM 2945 O O . SER A 1 390 ? 0.500 49.109 2.002 1.00 24.62 390 SER A O 1
ATOM 2947 N N . GLU A 1 391 ? -1.157 49.117 0.569 1.00 24.97 391 GLU A N 1
ATOM 2948 C CA . GLU A 1 391 ? -2.455 48.771 -0.055 1.00 24.97 391 GLU A CA 1
ATOM 2949 C C . GLU A 1 391 ? -2.284 48.390 -1.557 1.00 24.97 391 GLU A C 1
ATOM 2951 O O . GLU A 1 391 ? -1.191 48.456 -2.104 1.00 24.97 391 GLU A O 1
ATOM 2956 N N . ARG A 1 392 ? -3.403 47.981 -2.182 1.00 24.42 392 ARG A N 1
ATOM 2957 C CA . ARG A 1 392 ? -3.759 47.880 -3.623 1.00 24.42 392 ARG A CA 1
ATOM 2958 C C . ARG A 1 392 ? -2.774 48.379 -4.701 1.00 24.42 392 ARG A C 1
ATOM 2960 O O . ARG A 1 392 ? -2.263 49.489 -4.633 1.00 24.42 392 ARG A O 1
ATOM 2967 N N . GLY A 1 393 ? -2.833 47.699 -5.850 1.00 22.41 393 GLY A N 1
ATOM 2968 C CA . GLY A 1 393 ? -2.655 48.325 -7.168 1.00 22.41 393 GLY A CA 1
ATOM 2969 C C . GLY A 1 393 ? -1.774 47.509 -8.105 1.00 22.41 393 GLY A C 1
ATOM 2970 O O . GLY A 1 393 ? -0.621 47.246 -7.790 1.00 22.41 393 GLY A O 1
ATOM 2971 N N . GLY A 1 394 ? -2.311 47.114 -9.260 1.00 22.47 394 GLY A N 1
ATOM 2972 C CA . GLY A 1 394 ? -1.526 46.519 -10.340 1.00 22.47 394 GLY A CA 1
ATOM 2973 C C . GLY A 1 394 ? -1.493 47.435 -11.558 1.00 22.47 394 GLY A C 1
ATOM 2974 O O . GLY A 1 394 ? -2.427 48.205 -11.780 1.00 22.47 394 GLY A O 1
ATOM 2975 N N . SER A 1 395 ? -0.457 47.298 -12.379 1.00 23.11 395 SER A N 1
ATOM 2976 C CA . SER A 1 395 ? -0.464 47.769 -13.762 1.00 23.11 395 SER A CA 1
ATOM 2977 C C . SER A 1 395 ? 0.369 46.852 -14.651 1.00 23.11 395 SER A C 1
ATOM 2979 O O . SER A 1 395 ? 1.268 46.151 -14.194 1.00 23.11 395 SER A O 1
ATOM 2981 N N . THR A 1 396 ? 0.037 46.897 -15.934 1.00 24.33 396 THR A N 1
ATOM 2982 C CA . THR A 1 396 ? 0.785 46.373 -17.080 1.00 24.33 396 THR A CA 1
ATOM 2983 C C . THR A 1 396 ? 2.298 46.592 -17.005 1.00 24.33 396 THR A C 1
ATOM 2985 O O . THR A 1 396 ? 2.748 47.668 -16.610 1.00 24.33 396 THR A O 1
ATOM 2988 N N . ALA A 1 397 ? 3.053 45.617 -17.511 1.00 24.47 397 ALA A N 1
ATOM 2989 C CA . ALA A 1 397 ? 4.451 45.770 -17.897 1.00 24.47 397 ALA A CA 1
ATOM 2990 C C . ALA A 1 397 ? 4.666 45.137 -19.283 1.00 24.47 397 ALA A C 1
ATOM 2992 O O . ALA A 1 397 ? 4.893 43.934 -19.391 1.00 24.47 397 ALA A O 1
ATOM 2993 N N . ASP A 1 398 ? 4.583 45.958 -20.329 1.00 20.67 398 ASP A N 1
ATOM 2994 C CA . ASP A 1 398 ? 5.317 45.699 -21.570 1.00 20.67 398 ASP A CA 1
ATOM 2995 C C . ASP A 1 398 ? 6.785 46.104 -21.355 1.00 20.67 398 ASP A C 1
ATOM 2997 O O . ASP A 1 398 ? 7.033 47.086 -20.652 1.00 20.67 398 ASP A O 1
ATOM 3001 N N . CYS A 1 399 ? 7.721 45.337 -21.936 1.00 21.42 399 CYS A N 1
ATOM 3002 C CA . CYS A 1 399 ? 9.062 45.730 -22.426 1.00 21.42 399 CYS A CA 1
ATOM 3003 C C . CYS A 1 399 ? 10.026 44.523 -22.486 1.00 21.42 399 CYS A C 1
ATOM 3005 O O . CYS A 1 399 ? 10.801 44.269 -21.569 1.00 21.42 399 CYS A O 1
ATOM 3007 N N . ASP A 1 400 ? 9.946 43.789 -23.596 1.00 20.50 400 ASP A N 1
ATOM 3008 C CA . ASP A 1 400 ? 11.038 43.630 -24.572 1.00 20.50 400 ASP A CA 1
ATOM 3009 C C . ASP A 1 400 ? 12.499 43.313 -24.144 1.00 20.50 400 ASP A C 1
ATOM 3011 O O . ASP A 1 400 ? 13.180 44.113 -23.508 1.00 20.50 400 ASP A O 1
ATOM 3015 N N . PHE A 1 401 ? 13.020 42.214 -24.727 1.00 20.70 401 PHE A N 1
ATOM 3016 C CA . PHE A 1 401 ? 14.434 41.777 -24.829 1.00 20.70 401 PHE A CA 1
ATOM 3017 C C . PHE A 1 401 ? 15.167 41.455 -23.494 1.00 20.70 401 PHE A C 1
ATOM 3019 O O . PHE A 1 401 ? 14.845 41.956 -22.429 1.00 20.70 401 PHE A O 1
ATOM 3026 N N . VAL A 1 402 ? 16.146 40.539 -23.430 1.00 22.39 402 VAL A N 1
ATOM 3027 C CA . VAL A 1 402 ? 17.114 40.063 -24.441 1.00 22.39 402 VAL A CA 1
ATOM 3028 C C . VAL A 1 402 ? 17.146 38.530 -24.547 1.00 22.39 402 VAL A C 1
ATOM 3030 O O . VAL A 1 402 ? 17.210 37.831 -23.539 1.00 22.39 402 VAL A O 1
ATOM 3033 N N . ILE A 1 403 ? 17.215 38.001 -25.775 1.00 22.39 403 ILE A N 1
ATOM 3034 C CA . ILE A 1 403 ? 17.533 36.586 -26.040 1.00 22.39 403 ILE A CA 1
ATOM 3035 C C . ILE A 1 403 ? 19.044 36.444 -26.264 1.00 22.39 403 ILE A C 1
ATOM 3037 O O . ILE A 1 403 ? 19.570 36.926 -27.266 1.00 22.39 403 ILE A O 1
ATOM 3041 N N . HIS A 1 404 ? 19.742 35.733 -25.375 1.00 24.20 404 HIS A N 1
ATOM 3042 C CA . HIS A 1 404 ? 21.123 35.304 -25.616 1.00 24.20 404 HIS A CA 1
ATOM 3043 C C . HIS A 1 404 ? 21.157 33.944 -26.325 1.00 24.20 404 HIS A C 1
ATOM 3045 O O . HIS A 1 404 ? 20.863 32.912 -25.726 1.00 24.20 404 HIS A O 1
ATOM 3051 N N . THR A 1 405 ? 21.572 33.932 -27.593 1.00 23.80 405 THR A N 1
ATOM 3052 C CA . THR A 1 405 ? 21.880 32.707 -28.347 1.00 23.80 405 THR A CA 1
ATOM 3053 C C . THR A 1 405 ? 23.318 32.237 -28.080 1.00 23.80 405 THR A C 1
ATOM 3055 O O . THR A 1 405 ? 24.248 32.993 -28.380 1.00 23.80 405 THR A O 1
ATOM 3058 N N . PRO A 1 406 ? 23.554 31.001 -27.604 1.00 27.20 406 PRO A N 1
ATOM 3059 C CA . PRO A 1 406 ? 24.892 30.414 -27.587 1.00 27.20 406 PRO A CA 1
ATOM 3060 C C . PRO A 1 406 ? 25.345 30.036 -29.008 1.00 27.20 406 PRO A C 1
ATOM 3062 O O . PRO A 1 406 ? 24.627 29.347 -29.730 1.00 27.20 406 PRO A O 1
ATOM 3065 N N . GLN A 1 407 ? 26.543 30.470 -29.405 1.00 29.80 407 GLN A N 1
ATOM 3066 C CA . GLN A 1 407 ? 27.236 29.988 -30.612 1.00 29.80 407 GLN A CA 1
ATOM 3067 C C . GLN A 1 407 ? 27.880 28.603 -30.353 1.00 29.80 407 GLN A C 1
ATOM 3069 O O . GLN A 1 407 ? 28.080 28.235 -29.192 1.00 29.80 407 GLN A O 1
ATOM 3074 N N . PRO A 1 408 ? 28.170 27.797 -31.393 1.00 30.50 408 PRO A N 1
ATOM 3075 C CA . PRO A 1 408 ? 28.492 26.381 -31.230 1.00 30.50 408 PRO A CA 1
ATOM 3076 C C . PRO A 1 408 ? 29.945 26.136 -30.801 1.00 30.50 408 PRO A C 1
ATOM 3078 O O . PRO A 1 408 ? 30.867 26.834 -31.222 1.00 30.50 408 PRO A O 1
ATOM 3081 N N . HIS A 1 409 ? 30.158 25.073 -30.022 1.00 33.41 409 HIS A N 1
ATOM 3082 C CA . HIS A 1 409 ? 31.497 24.573 -29.707 1.00 33.41 409 HIS A CA 1
ATOM 3083 C C . HIS A 1 409 ? 32.019 23.584 -30.765 1.00 33.41 409 HIS A C 1
ATOM 3085 O O . HIS A 1 409 ? 31.263 22.940 -31.490 1.00 33.41 409 HIS A O 1
ATOM 3091 N N . THR A 1 410 ? 33.346 23.512 -30.859 1.00 30.38 410 THR A N 1
ATOM 3092 C CA . THR A 1 410 ? 34.129 22.866 -31.923 1.00 30.38 410 THR A CA 1
ATOM 3093 C C . THR A 1 410 ? 34.024 21.334 -31.974 1.00 30.38 410 THR A C 1
ATOM 3095 O O . THR A 1 410 ? 33.822 20.702 -30.936 1.00 30.38 410 THR A O 1
ATOM 3098 N N . PRO A 1 411 ? 34.236 20.712 -33.154 1.00 29.53 411 PRO A N 1
ATOM 3099 C CA . PRO A 1 411 ? 34.177 19.260 -33.318 1.00 29.53 411 PRO A CA 1
ATOM 3100 C C . PRO A 1 411 ? 35.332 18.525 -32.617 1.00 29.53 411 PRO A C 1
ATOM 3102 O O . PRO A 1 411 ? 36.472 18.987 -32.595 1.00 29.53 411 PRO A O 1
ATOM 3105 N N . VAL A 1 412 ? 35.028 17.334 -32.099 1.00 32.75 412 VAL A N 1
ATOM 3106 C CA . VAL A 1 412 ? 35.993 16.379 -31.525 1.00 32.75 412 VAL A CA 1
ATOM 3107 C C . VAL A 1 412 ? 36.576 15.512 -32.658 1.00 32.75 412 VAL A C 1
ATOM 3109 O O . VAL A 1 412 ? 35.816 15.105 -33.539 1.00 32.75 412 VAL A O 1
ATOM 3112 N N . PRO A 1 413 ? 37.892 15.217 -32.684 1.00 27.97 413 PRO A N 1
ATOM 3113 C CA . PRO A 1 413 ? 38.506 14.461 -33.776 1.00 27.97 413 PRO A CA 1
ATOM 3114 C C . PRO A 1 413 ? 38.045 12.996 -33.835 1.00 27.97 413 PRO A C 1
ATOM 3116 O O . PRO A 1 413 ? 37.916 12.318 -32.816 1.00 27.97 413 PRO A O 1
ATOM 3119 N N . LEU A 1 414 ? 37.854 12.497 -35.059 1.00 29.20 414 LEU A N 1
ATOM 3120 C CA . LEU A 1 414 ? 37.538 11.097 -35.344 1.00 29.20 414 LEU A CA 1
ATOM 3121 C C . LEU A 1 414 ? 38.751 10.190 -35.091 1.00 29.20 414 LEU A C 1
ATOM 3123 O O . LEU A 1 414 ? 39.848 10.454 -35.581 1.00 29.20 414 LEU A O 1
ATOM 3127 N N . ILE A 1 415 ? 38.529 9.078 -34.389 1.00 29.06 415 ILE A N 1
ATOM 3128 C CA . ILE A 1 415 ? 39.493 7.975 -34.295 1.00 29.06 415 ILE A CA 1
ATOM 3129 C C . ILE A 1 415 ? 39.341 7.109 -35.560 1.00 29.06 415 ILE A C 1
ATOM 3131 O O . ILE A 1 415 ? 38.216 6.704 -35.866 1.00 29.06 415 ILE A O 1
ATOM 3135 N N . PRO A 1 416 ? 40.419 6.805 -36.306 1.00 29.36 416 PRO A N 1
ATOM 3136 C CA . PRO A 1 416 ? 40.321 5.990 -37.512 1.00 29.36 416 PRO A CA 1
ATOM 3137 C C . PRO A 1 416 ? 40.006 4.527 -37.172 1.00 29.36 416 PRO A C 1
ATOM 3139 O O . PRO A 1 416 ? 40.718 3.885 -36.400 1.00 29.36 416 PRO A O 1
ATOM 3142 N N . LEU A 1 417 ? 38.959 3.982 -37.792 1.00 28.33 417 LEU A N 1
ATOM 3143 C CA . LEU A 1 417 ? 38.708 2.541 -37.811 1.00 28.33 417 LEU A CA 1
ATOM 3144 C C . LEU A 1 417 ? 39.725 1.861 -38.736 1.00 28.33 417 LEU A C 1
ATOM 3146 O O . LEU A 1 417 ? 39.883 2.267 -39.888 1.00 28.33 417 LEU A O 1
ATOM 3150 N N . CYS A 1 418 ? 40.394 0.813 -38.253 1.00 26.91 418 CYS A N 1
ATOM 3151 C CA . CYS A 1 418 ? 41.313 0.030 -39.076 1.00 26.91 418 CYS A CA 1
ATOM 3152 C C . CYS A 1 418 ? 40.564 -0.661 -40.225 1.00 26.91 418 CYS A C 1
ATOM 3154 O O . CYS A 1 418 ? 39.611 -1.408 -40.001 1.00 26.91 418 CYS A O 1
ATOM 3156 N N . SER A 1 419 ? 41.038 -0.455 -41.452 1.00 28.06 419 SER A N 1
ATOM 3157 C CA . SER A 1 419 ? 40.524 -1.105 -42.656 1.00 28.06 419 SER A CA 1
ATOM 3158 C C . SER A 1 419 ? 40.917 -2.586 -42.696 1.00 28.06 419 SER A C 1
ATOM 3160 O O . SER A 1 419 ? 41.999 -2.936 -43.168 1.00 28.06 419 SER A O 1
ATOM 3162 N N . GLY A 1 420 ? 40.037 -3.460 -42.208 1.00 26.95 420 GLY A N 1
ATOM 3163 C CA . GLY A 1 420 ? 40.089 -4.890 -42.512 1.00 26.95 420 GLY A CA 1
ATOM 3164 C C . GLY A 1 420 ? 39.476 -5.154 -43.888 1.00 26.95 420 GLY A C 1
ATOM 3165 O O . GLY A 1 420 ? 38.298 -4.869 -44.096 1.00 26.95 420 GLY A O 1
ATOM 3166 N N . GLU A 1 421 ? 40.260 -5.676 -44.832 1.00 30.08 421 GLU A N 1
ATOM 3167 C CA . GLU A 1 421 ? 39.753 -6.038 -46.158 1.00 30.08 421 GLU A CA 1
ATOM 3168 C C . GLU A 1 421 ? 38.794 -7.236 -46.082 1.00 30.08 421 GLU A C 1
ATOM 3170 O O . GLU A 1 421 ? 39.199 -8.339 -45.716 1.00 30.08 421 GLU A O 1
ATOM 3175 N N . THR A 1 422 ? 37.558 -7.060 -46.553 1.00 29.52 422 THR A N 1
ATOM 3176 C CA . THR A 1 422 ? 36.673 -8.178 -46.911 1.00 29.52 422 THR A CA 1
ATOM 3177 C C . THR A 1 422 ? 36.237 -7.990 -48.357 1.00 29.52 422 THR A C 1
ATOM 3179 O O . THR A 1 422 ? 35.439 -7.104 -48.665 1.00 29.52 422 THR A O 1
ATOM 3182 N N . LYS A 1 423 ? 36.795 -8.793 -49.270 1.00 29.83 423 LYS A N 1
ATOM 3183 C CA . LYS A 1 423 ? 36.484 -8.707 -50.705 1.00 29.83 423 LYS A CA 1
ATOM 3184 C C . LYS A 1 423 ? 35.023 -9.062 -50.972 1.00 29.83 423 LYS A C 1
ATOM 3186 O O . LYS A 1 423 ? 34.511 -10.048 -50.448 1.00 29.83 423 LYS A O 1
ATOM 3191 N N . ALA A 1 424 ? 34.381 -8.286 -51.840 1.00 28.78 424 ALA A N 1
ATOM 3192 C CA . ALA A 1 424 ? 33.053 -8.607 -52.339 1.00 28.78 424 ALA A CA 1
ATOM 3193 C C . ALA A 1 424 ? 33.086 -9.857 -53.234 1.00 28.78 424 ALA A C 1
ATOM 3195 O O . ALA A 1 424 ? 33.931 -9.971 -54.122 1.00 28.78 424 ALA A O 1
ATOM 3196 N N . LEU A 1 425 ? 32.108 -10.742 -53.048 1.00 28.53 425 LEU A N 1
ATOM 3197 C CA . LEU A 1 425 ? 31.696 -11.740 -54.032 1.00 28.53 425 LEU A CA 1
ATOM 3198 C C . LEU A 1 425 ? 30.181 -11.617 -54.210 1.00 28.53 425 LEU A C 1
ATOM 3200 O O . LEU A 1 425 ? 29.403 -12.163 -53.433 1.00 28.53 425 LEU A O 1
ATOM 3204 N N . LEU A 1 426 ? 29.776 -10.842 -55.217 1.00 28.91 426 LEU A N 1
ATOM 3205 C CA . LEU A 1 426 ? 28.385 -10.725 -55.642 1.00 28.91 426 LEU A CA 1
ATOM 3206 C C . LEU A 1 426 ? 28.131 -11.656 -56.828 1.00 28.91 426 LEU A C 1
ATOM 3208 O O . LEU A 1 426 ? 28.339 -11.287 -57.982 1.00 28.91 426 LEU A O 1
ATOM 3212 N N . SER A 1 427 ? 27.635 -12.850 -56.526 1.00 31.41 427 SER A N 1
ATOM 3213 C CA . SER A 1 427 ? 26.855 -13.665 -57.454 1.00 31.41 427 SER A CA 1
ATOM 3214 C C . SER A 1 427 ? 25.860 -14.531 -56.660 1.00 31.41 427 SER A C 1
ATOM 3216 O O . SER A 1 427 ? 26.185 -15.040 -55.595 1.00 31.41 427 SER A O 1
ATOM 3218 N N . GLY A 1 428 ? 24.612 -14.710 -57.094 1.00 30.28 428 GLY A N 1
ATOM 3219 C CA . GLY A 1 428 ? 23.995 -14.103 -58.278 1.00 30.28 428 GLY A CA 1
ATOM 3220 C C . GLY A 1 428 ? 22.879 -14.935 -58.902 1.00 30.28 428 GLY A C 1
ATOM 3221 O O . GLY A 1 428 ? 22.827 -15.012 -60.122 1.00 30.28 428 GLY A O 1
ATOM 3222 N N . THR A 1 429 ? 22.019 -15.573 -58.102 1.00 33.22 429 THR A N 1
ATOM 3223 C CA . THR A 1 429 ? 20.875 -16.362 -58.595 1.00 33.22 429 THR A CA 1
ATOM 3224 C C . THR A 1 429 ? 19.708 -16.323 -57.611 1.00 33.22 429 THR A C 1
ATOM 3226 O O . THR A 1 429 ? 19.812 -16.859 -56.509 1.00 33.22 429 THR A O 1
ATOM 3229 N N . ASP A 1 430 ? 18.592 -15.745 -58.047 1.00 36.00 430 ASP A N 1
ATOM 3230 C CA . ASP A 1 430 ? 17.249 -16.017 -57.527 1.00 36.00 430 ASP A CA 1
ATOM 3231 C C . ASP A 1 430 ? 16.614 -17.116 -58.393 1.00 36.00 430 ASP A C 1
ATOM 3233 O O . ASP A 1 430 ? 16.718 -17.051 -59.623 1.00 36.00 430 ASP A O 1
ATOM 3237 N N . PRO A 1 431 ? 16.001 -18.139 -57.780 1.00 40.16 431 PRO A N 1
ATOM 3238 C CA . PRO A 1 431 ? 14.867 -18.784 -58.425 1.00 40.16 431 PRO A CA 1
ATOM 3239 C C . PRO A 1 431 ? 13.724 -19.101 -57.443 1.00 40.16 431 PRO A C 1
ATOM 3241 O O . PRO A 1 431 ? 13.700 -20.173 -56.834 1.00 40.16 431 PRO A O 1
ATOM 3244 N N . ARG A 1 432 ? 12.711 -18.228 -57.363 1.00 34.09 432 ARG A N 1
ATOM 3245 C CA . ARG A 1 432 ? 11.340 -18.622 -56.976 1.00 34.09 432 ARG A CA 1
ATOM 3246 C C . ARG A 1 432 ? 10.267 -18.064 -57.914 1.00 34.09 432 ARG A C 1
ATOM 3248 O O . ARG A 1 432 ? 9.651 -17.032 -57.659 1.00 34.09 432 ARG A O 1
ATOM 3255 N N . THR A 1 433 ? 9.992 -18.838 -58.957 1.00 39.38 433 THR A N 1
ATOM 3256 C CA . THR A 1 433 ? 8.729 -18.844 -59.706 1.00 39.38 433 THR A CA 1
ATOM 3257 C C . THR A 1 433 ? 8.182 -20.274 -59.741 1.00 39.38 433 THR A C 1
ATOM 3259 O O . THR A 1 433 ? 8.970 -21.220 -59.774 1.00 39.38 433 THR A O 1
ATOM 3262 N N . ASN A 1 434 ? 6.846 -20.393 -59.743 1.00 38.06 434 ASN A N 1
ATOM 3263 C CA . ASN A 1 434 ? 6.048 -21.581 -59.382 1.00 38.06 434 ASN A CA 1
ATOM 3264 C C . ASN A 1 434 ? 6.146 -21.966 -57.894 1.00 38.06 434 ASN A C 1
ATOM 3266 O O . ASN A 1 434 ? 7.058 -22.735 -57.522 1.00 38.06 434 ASN A O 1
#

Organism: Echeneis naucrates (NCBI:txid173247)

pLDDT: mean 70.5, std 29.26, range [20.5, 98.88]

InterPro domains:
  IPR002204 3-hydroxyisobutyrate dehydrogenase-related, conserved site [PS00895] (12-25)
  IPR006115 6-phosphogluconate dehydrogenase, NADP-binding [PF03446] (10-168)
  IPR008927 6-phosphogluconate dehydrogenase-like, C-terminal domain superfamily [SSF48179] (170-257)
  IPR011548 3-hydroxyisobutyrate dehydrogenase [TIGR01692] (12-256)
  IPR013328 6-phosphogluconate dehydrogenase, domain 2 [G3DSA:1.10.1040.10] (171-261)
  IPR029154 3-hydroxyisobutyrate dehydrogenase-like, NAD-binding domain [PF14833] (171-257)
  IPR036291 NAD(P)-binding domain superfamily [SSF51735] (9-169)

Radius of gyration: 33.18 Å; Cα contacts (8 Å, |Δi|>4): 532; chains: 1; bounding box: 86×84×96 Å